Protein AF-A0A7X7VC87-F1 (afdb_monomer_lite)

Structure (mmCIF, N/CA/C/O backbone):
data_AF-A0A7X7VC87-F1
#
_entry.id   AF-A0A7X7VC87-F1
#
loop_
_atom_site.group_PDB
_atom_site.id
_atom_site.type_symbol
_atom_site.label_atom_id
_atom_site.label_alt_id
_atom_site.label_comp_id
_atom_site.label_asym_id
_atom_site.label_entity_id
_atom_site.label_seq_id
_atom_site.pdbx_PDB_ins_code
_atom_site.Cartn_x
_atom_site.Cartn_y
_atom_site.Cartn_z
_atom_site.occupancy
_atom_site.B_iso_or_equiv
_atom_site.auth_seq_id
_atom_site.auth_comp_id
_atom_site.auth_asym_id
_atom_site.auth_atom_id
_atom_site.pdbx_PDB_model_num
ATOM 1 N N . MET A 1 1 ? -56.010 2.475 -4.074 1.00 28.08 1 MET A N 1
ATOM 2 C CA . MET A 1 1 ? -55.794 1.011 -4.129 1.00 28.08 1 MET A CA 1
ATOM 3 C C . MET A 1 1 ? -54.515 0.773 -4.908 1.00 28.08 1 MET A C 1
ATOM 5 O O . MET A 1 1 ? -54.435 1.294 -6.003 1.00 28.08 1 MET A O 1
ATOM 9 N N . ALA A 1 2 ? -53.489 0.061 -4.475 1.00 25.83 2 ALA A N 1
ATOM 10 C CA . ALA A 1 2 ? -53.071 -0.465 -3.186 1.00 25.83 2 ALA A CA 1
ATOM 11 C C . ALA A 1 2 ? -51.557 -0.705 -3.351 1.00 25.83 2 ALA A C 1
ATOM 13 O O . ALA A 1 2 ? -51.130 -1.197 -4.394 1.00 25.83 2 ALA A O 1
ATOM 14 N N . ALA A 1 3 ? -50.761 -0.316 -2.360 1.00 22.62 3 ALA A N 1
ATOM 15 C CA . ALA A 1 3 ? -49.353 -0.670 -2.275 1.00 22.62 3 ALA A CA 1
ATOM 16 C C . ALA A 1 3 ? -49.224 -2.160 -1.932 1.00 22.62 3 ALA A C 1
ATOM 18 O O . ALA A 1 3 ? -49.987 -2.650 -1.101 1.00 22.62 3 ALA A O 1
ATOM 19 N N . PHE A 1 4 ? -48.244 -2.856 -2.508 1.00 24.80 4 PHE A N 1
ATOM 20 C CA . PHE A 1 4 ? -47.802 -4.146 -1.986 1.00 24.80 4 PHE A CA 1
ATOM 21 C C . PHE A 1 4 ? -46.277 -4.195 -1.925 1.00 24.80 4 PHE A C 1
ATOM 23 O O . PHE A 1 4 ? -45.583 -4.303 -2.931 1.00 24.80 4 PHE A O 1
ATOM 30 N N . ILE A 1 5 ? -45.794 -4.090 -0.689 1.00 23.39 5 ILE A N 1
ATOM 31 C CA . ILE A 1 5 ? -44.446 -4.415 -0.238 1.00 23.39 5 ILE A CA 1
ATOM 32 C C . ILE A 1 5 ? -44.438 -5.926 0.020 1.00 23.39 5 ILE A C 1
ATOM 34 O O . ILE A 1 5 ? -45.207 -6.414 0.849 1.00 23.39 5 ILE A O 1
ATOM 38 N N . LEU A 1 6 ? -43.582 -6.671 -0.677 1.00 24.33 6 LEU A N 1
ATOM 39 C CA . LEU A 1 6 ? -43.359 -8.094 -0.424 1.00 24.33 6 LEU A CA 1
ATOM 40 C C . LEU A 1 6 ? -42.259 -8.258 0.634 1.00 24.33 6 LEU A C 1
ATOM 42 O O . LEU A 1 6 ? -41.075 -8.096 0.357 1.00 24.33 6 LEU A O 1
ATOM 46 N N . ARG A 1 7 ? -42.676 -8.586 1.863 1.00 24.75 7 ARG A N 1
ATOM 47 C CA . ARG A 1 7 ? -41.823 -9.195 2.892 1.00 24.75 7 ARG A CA 1
ATOM 48 C C . ARG A 1 7 ? -41.612 -10.666 2.530 1.00 24.75 7 ARG A C 1
ATOM 50 O O . ARG A 1 7 ? -42.567 -11.436 2.540 1.00 24.75 7 ARG A O 1
ATOM 57 N N . GLY A 1 8 ? -40.375 -11.049 2.230 1.00 24.19 8 GLY A N 1
ATOM 58 C CA . GLY A 1 8 ? -39.969 -12.446 2.085 1.00 24.19 8 GLY A CA 1
ATOM 59 C C . GLY A 1 8 ? -39.516 -13.017 3.426 1.00 24.19 8 GLY A C 1
ATOM 60 O O . GLY A 1 8 ? -38.451 -12.672 3.925 1.00 24.19 8 GLY A O 1
ATOM 61 N N . THR A 1 9 ? -40.343 -13.875 4.014 1.00 23.34 9 THR A N 1
ATOM 62 C CA . THR A 1 9 ? -40.013 -14.733 5.157 1.00 23.34 9 THR A CA 1
ATOM 63 C C . THR A 1 9 ? -39.286 -15.973 4.634 1.00 23.34 9 THR A C 1
ATOM 65 O O . THR A 1 9 ? -39.866 -16.717 3.847 1.00 23.34 9 THR A O 1
ATOM 68 N N . ILE A 1 10 ? -38.043 -16.222 5.056 1.00 24.73 10 ILE A N 1
ATOM 69 C CA . ILE A 1 10 ? -37.371 -17.505 4.795 1.00 24.73 10 ILE A CA 1
ATOM 70 C C . ILE A 1 10 ? -37.665 -18.438 5.970 1.00 24.73 10 ILE A C 1
ATOM 72 O O . ILE A 1 10 ? -37.256 -18.199 7.103 1.00 24.73 10 ILE A O 1
ATOM 76 N N . VAL A 1 11 ? -38.421 -19.492 5.673 1.00 23.66 11 VAL A N 1
ATOM 77 C CA . VAL A 1 11 ? -38.705 -20.625 6.555 1.00 23.66 11 VAL A CA 1
ATOM 78 C C . VAL A 1 11 ? -37.521 -21.589 6.469 1.00 23.66 11 VAL A C 1
ATOM 80 O O . VAL A 1 11 ? -37.247 -22.115 5.392 1.00 23.66 11 VAL A O 1
ATOM 83 N N . SER A 1 12 ? -36.824 -21.839 7.581 1.00 28.06 12 SER A N 1
ATOM 84 C CA . SER A 1 12 ? -35.861 -22.938 7.678 1.00 28.06 12 SER A CA 1
ATOM 85 C C . SER A 1 12 ? -36.571 -24.202 8.163 1.00 28.06 12 SER A C 1
ATOM 87 O O . SER A 1 12 ? -37.294 -24.209 9.160 1.00 28.06 12 SER A O 1
ATOM 89 N N . GLY A 1 13 ? -36.389 -25.292 7.425 1.00 23.23 13 GLY A N 1
ATOM 90 C CA . GLY A 1 13 ? -36.907 -26.602 7.781 1.00 23.23 13 GLY A CA 1
ATOM 91 C C . GLY A 1 13 ? -35.916 -27.682 7.385 1.00 23.23 13 GLY A C 1
ATOM 92 O O . GLY A 1 13 ? -35.838 -28.031 6.217 1.00 23.23 13 GLY A O 1
ATOM 93 N N . ALA A 1 14 ? -35.204 -28.227 8.369 1.00 26.97 14 ALA A N 1
ATOM 94 C CA . ALA A 1 14 ? -34.752 -29.616 8.381 1.00 26.97 14 ALA A CA 1
ATOM 95 C C . ALA A 1 14 ? -34.364 -29.994 9.819 1.00 26.97 14 ALA A C 1
ATOM 97 O O . ALA A 1 14 ? -33.391 -29.494 10.373 1.00 26.97 14 ALA A O 1
ATOM 98 N N . ARG A 1 15 ? -35.170 -30.864 10.437 1.00 28.58 15 ARG A N 1
ATOM 99 C CA . ARG A 1 15 ? -34.836 -31.564 11.681 1.00 28.58 15 ARG A CA 1
ATOM 100 C C . ARG A 1 15 ? -34.088 -32.844 11.328 1.00 28.58 15 ARG A C 1
ATOM 102 O O . ARG A 1 15 ? -34.674 -33.695 10.667 1.00 28.58 15 ARG A O 1
ATOM 109 N N . THR A 1 16 ? -32.911 -33.045 11.907 1.00 30.41 16 THR A N 1
ATOM 110 C CA . THR A 1 16 ? -32.402 -34.377 12.272 1.00 30.41 16 THR A CA 1
ATOM 111 C C . THR A 1 16 ? -31.642 -34.253 13.587 1.00 30.41 16 THR A C 1
ATOM 113 O O . THR A 1 16 ? -30.775 -33.397 13.725 1.00 30.41 16 THR A O 1
ATOM 116 N N . GLY A 1 17 ? -32.054 -35.042 14.580 1.00 26.23 17 GLY A N 1
ATOM 117 C CA . GLY A 1 17 ? -31.621 -34.922 15.969 1.00 26.23 17 GLY A CA 1
ATOM 118 C C . GLY A 1 17 ? -30.236 -35.497 16.261 1.00 26.23 17 GLY A C 1
ATOM 119 O O . GLY A 1 17 ? -29.797 -36.458 15.637 1.00 26.23 17 GLY A O 1
ATOM 120 N N . GLY A 1 18 ? -29.602 -34.924 17.282 1.00 26.08 18 GLY A N 1
ATOM 121 C CA . GLY A 1 18 ? -28.370 -35.392 17.907 1.00 26.08 18 GLY A CA 1
ATOM 122 C C . GLY A 1 18 ? -28.023 -34.460 19.067 1.00 26.08 18 GLY A C 1
ATOM 123 O O . GLY A 1 18 ? -28.008 -33.248 18.911 1.00 26.08 18 GLY A O 1
ATOM 124 N N . SER A 1 19 ? -27.857 -35.019 20.257 1.00 30.23 19 SER A N 1
ATOM 125 C CA . SER A 1 19 ? -27.786 -34.339 21.551 1.00 30.23 19 SER A CA 1
ATOM 126 C C . SER A 1 19 ? -26.562 -33.435 21.750 1.00 30.23 19 SER A C 1
ATOM 128 O O . SER A 1 19 ? -25.433 -33.897 21.625 1.00 30.23 19 SER A O 1
ATOM 130 N N . GLY A 1 20 ? -26.807 -32.216 22.243 1.00 34.75 20 GLY A N 1
ATOM 131 C CA . GLY A 1 20 ? -25.942 -31.552 23.222 1.00 34.75 20 GLY A CA 1
ATOM 132 C C . GLY A 1 20 ? -24.683 -30.865 22.700 1.00 34.75 20 GLY A C 1
ATOM 133 O O . GLY A 1 20 ? -23.597 -31.204 23.152 1.00 34.75 20 GLY A O 1
ATOM 134 N N . GLN A 1 21 ? -24.824 -29.828 21.873 1.00 28.67 21 GLN A N 1
ATOM 135 C CA . GLN A 1 21 ? -23.895 -28.696 21.889 1.00 28.67 21 GLN A CA 1
ATOM 136 C C . GLN A 1 21 ? -24.663 -27.379 21.785 1.00 28.67 21 GLN A C 1
ATOM 138 O O . GLN A 1 21 ? -25.694 -27.267 21.131 1.00 28.67 21 GLN A O 1
ATOM 143 N N . ASN A 1 22 ? -24.179 -26.412 22.550 1.00 31.30 22 ASN A N 1
ATOM 144 C CA . ASN A 1 22 ? -24.745 -25.095 22.767 1.00 31.30 22 ASN A CA 1
ATOM 145 C C . ASN A 1 22 ? -24.534 -24.264 21.487 1.00 31.30 22 ASN A C 1
ATOM 147 O O . ASN A 1 22 ? -23.581 -23.491 21.414 1.00 31.30 22 ASN A O 1
ATOM 151 N N . GLU A 1 23 ? -25.378 -24.437 20.466 1.00 33.12 23 GLU A N 1
ATOM 152 C CA . GLU A 1 23 ? -25.439 -23.524 19.316 1.00 33.12 23 GLU A CA 1
ATOM 153 C C . GLU A 1 23 ? -25.990 -22.172 19.792 1.00 33.12 23 GLU A C 1
ATOM 155 O O . GLU A 1 23 ? -27.156 -21.818 19.617 1.00 33.12 23 GLU A O 1
ATOM 160 N N . ARG A 1 24 ? -25.128 -21.395 20.454 1.00 37.06 24 ARG A N 1
ATOM 161 C CA . ARG A 1 24 ? -25.312 -19.956 20.555 1.00 37.06 24 ARG A CA 1
ATOM 162 C C . ARG A 1 24 ? -25.037 -19.399 19.164 1.00 37.06 24 ARG A C 1
ATOM 164 O O . ARG A 1 24 ? -23.893 -19.101 18.840 1.00 37.06 24 ARG A O 1
ATOM 171 N N . LEU A 1 25 ? -26.087 -19.201 18.375 1.00 33.97 25 LEU A N 1
ATOM 172 C CA . LEU A 1 25 ? -26.103 -18.124 17.387 1.00 33.97 25 LEU A CA 1
ATOM 173 C C . LEU A 1 25 ? -25.960 -16.808 18.172 1.00 33.97 25 LEU A C 1
ATOM 175 O O . LEU A 1 25 ? -26.946 -16.171 18.534 1.00 33.97 25 LEU A O 1
ATOM 179 N N . ARG A 1 26 ? -24.727 -16.467 18.565 1.00 48.28 26 ARG A N 1
ATOM 180 C CA . ARG A 1 26 ? -24.405 -15.140 19.081 1.00 48.28 26 ARG A CA 1
ATOM 181 C C . ARG A 1 26 ? -24.442 -14.224 17.868 1.00 48.28 26 ARG A C 1
ATOM 183 O O . ARG A 1 26 ? -23.738 -14.484 16.899 1.00 48.28 26 ARG A O 1
ATOM 190 N N . GLU A 1 27 ? -25.261 -13.180 17.901 1.00 52.81 27 GLU A N 1
ATOM 191 C CA . GLU A 1 27 ? -25.077 -12.056 16.985 1.00 52.81 27 GLU A CA 1
ATOM 192 C C . GLU A 1 27 ? -23.703 -11.448 17.285 1.00 52.81 27 GLU A C 1
ATOM 194 O O . GLU A 1 27 ? -23.556 -10.638 18.201 1.00 52.81 27 GLU A O 1
ATOM 199 N N . THR A 1 28 ? -22.676 -11.908 16.577 1.00 61.69 28 THR A N 1
ATOM 200 C CA . THR A 1 28 ? -21.349 -11.308 16.623 1.00 61.69 28 THR A CA 1
ATOM 201 C C . THR A 1 28 ? -21.447 -9.940 15.969 1.00 61.69 28 THR A C 1
ATOM 203 O O . THR A 1 28 ? -21.843 -9.824 14.809 1.00 61.69 28 THR A O 1
ATOM 206 N N . ARG A 1 29 ? -21.122 -8.895 16.726 1.00 70.94 29 ARG A N 1
ATOM 207 C CA . ARG A 1 29 ? -21.102 -7.524 16.219 1.00 70.94 29 ARG A CA 1
ATOM 208 C C . ARG A 1 29 ? -19.673 -7.182 15.827 1.00 70.94 29 ARG A C 1
ATOM 210 O O . ARG A 1 29 ? -18.791 -7.230 16.684 1.00 70.94 29 ARG A O 1
ATOM 217 N N . ALA A 1 30 ? -19.468 -6.914 14.540 1.00 81.12 30 ALA A N 1
ATOM 218 C CA . ALA A 1 30 ? -18.209 -6.398 14.032 1.00 81.12 30 ALA A CA 1
ATOM 219 C C . ALA A 1 30 ? -18.040 -4.940 14.494 1.00 81.12 30 ALA A C 1
ATOM 221 O O . ALA A 1 30 ? -18.999 -4.174 14.424 1.00 81.12 30 ALA A O 1
ATOM 222 N N . ILE A 1 31 ? -16.859 -4.590 15.002 1.00 90.38 31 ILE A N 1
ATOM 223 C CA . ILE A 1 31 ? -16.513 -3.248 15.491 1.00 90.38 31 ILE A CA 1
ATOM 224 C C . ILE A 1 31 ? -15.290 -2.766 14.723 1.00 90.38 31 ILE A C 1
ATOM 226 O O . ILE A 1 31 ? -14.280 -3.473 14.684 1.00 90.38 31 ILE A O 1
ATOM 230 N N . ILE A 1 32 ? -15.383 -1.586 14.117 1.00 93.94 32 ILE A N 1
ATOM 231 C CA . ILE A 1 32 ? -14.209 -0.846 13.648 1.00 93.94 32 ILE A CA 1
ATOM 232 C C . ILE A 1 32 ? -13.593 -0.186 14.888 1.00 93.94 32 ILE A C 1
ATOM 234 O O . ILE A 1 32 ? -14.340 0.429 15.649 1.00 93.94 32 ILE A O 1
ATOM 238 N N . PRO A 1 33 ? -12.290 -0.357 15.170 1.00 95.56 33 PRO A N 1
ATOM 239 C CA . PRO A 1 33 ? -11.669 0.363 16.275 1.00 95.56 33 PRO A CA 1
ATOM 240 C C . PRO A 1 33 ? -11.852 1.885 16.133 1.00 95.56 33 PRO A C 1
ATOM 242 O O . PRO A 1 33 ? -11.631 2.410 15.048 1.00 95.56 33 PRO A O 1
ATOM 245 N N . ASN A 1 34 ? -12.224 2.559 17.225 1.00 95.56 34 ASN A N 1
ATOM 246 C CA . ASN A 1 34 ? -12.487 3.999 17.329 1.00 95.56 34 ASN A CA 1
ATOM 247 C C . ASN A 1 34 ? -11.179 4.800 17.393 1.00 95.56 34 ASN A C 1
ATOM 249 O O . ASN A 1 34 ? -10.768 5.284 18.451 1.00 95.56 34 ASN A O 1
ATOM 253 N N . VAL A 1 35 ? -10.419 4.757 16.301 1.00 95.56 35 VAL A N 1
ATOM 254 C CA . VAL A 1 35 ? -9.050 5.291 16.210 1.00 95.56 35 VAL A CA 1
ATOM 255 C C . VAL A 1 35 ? -8.911 6.434 15.199 1.00 95.56 35 VAL A C 1
ATOM 257 O O . VAL A 1 35 ? -7.791 6.880 14.940 1.00 95.56 35 VAL A O 1
ATOM 260 N N . ASP A 1 36 ? -10.022 6.873 14.624 1.00 95.25 36 ASP A N 1
ATOM 261 C CA . ASP A 1 36 ? -10.183 8.124 13.891 1.00 95.25 36 ASP A CA 1
ATOM 262 C C . ASP A 1 36 ? -10.483 9.300 14.838 1.00 95.25 36 ASP A C 1
ATOM 264 O O . ASP A 1 36 ? -10.363 9.156 16.056 1.00 95.25 36 ASP A O 1
ATOM 268 N N . ASP A 1 37 ? -10.704 10.479 14.258 1.00 96.12 37 ASP A N 1
ATOM 269 C CA . ASP A 1 37 ? -10.849 11.769 14.947 1.00 96.12 37 ASP A CA 1
ATOM 270 C C . ASP A 1 37 ? -12.085 12.498 14.394 1.00 96.12 37 ASP A C 1
ATOM 272 O O . ASP A 1 37 ? -11.984 13.353 13.505 1.00 96.12 37 ASP A O 1
ATOM 276 N N . ASP A 1 38 ? -13.267 12.091 14.859 1.00 93.81 38 ASP A N 1
ATOM 277 C CA . ASP A 1 38 ? -14.566 12.599 14.411 1.00 93.81 38 ASP A CA 1
ATOM 278 C C . ASP A 1 38 ? -14.794 14.072 14.791 1.00 93.81 38 ASP A C 1
ATOM 280 O O . ASP A 1 38 ? -15.483 14.806 14.064 1.00 93.81 38 ASP A O 1
ATOM 284 N N . ASP A 1 39 ? -14.243 14.525 15.924 1.00 92.50 39 ASP A N 1
ATOM 285 C CA . ASP A 1 39 ? -14.414 15.897 16.420 1.00 92.50 39 ASP A CA 1
ATOM 286 C C . ASP A 1 39 ? -13.367 16.896 15.884 1.00 92.50 39 ASP A C 1
ATOM 288 O O . ASP A 1 39 ? -13.592 18.117 15.920 1.00 92.50 39 ASP A O 1
ATOM 292 N N . GLY A 1 40 ? -12.285 16.384 15.291 1.00 93.50 40 GLY A N 1
ATOM 293 C CA . GLY A 1 40 ? -11.238 17.148 14.626 1.00 93.50 40 GLY A CA 1
ATOM 294 C C . GLY A 1 40 ? -10.280 17.850 15.589 1.00 93.50 40 GLY A C 1
ATOM 295 O O . GLY A 1 40 ? -9.723 18.897 15.227 1.00 93.50 40 GLY A O 1
ATOM 296 N N . ASP A 1 41 ? -10.107 17.344 16.814 1.00 93.62 41 ASP A N 1
ATOM 297 C CA . ASP A 1 41 ? -9.173 17.899 17.803 1.00 93.62 41 ASP A CA 1
ATOM 298 C C . ASP A 1 41 ? -7.705 17.471 17.587 1.00 93.62 41 ASP A C 1
ATOM 300 O O . ASP A 1 41 ? -6.792 17.980 18.261 1.00 93.62 41 ASP A O 1
ATOM 304 N N . GLY A 1 42 ? -7.462 16.593 16.609 1.00 93.75 42 GLY A N 1
ATOM 305 C CA . GLY A 1 42 ? -6.160 16.043 16.251 1.00 93.75 42 GLY A CA 1
ATOM 306 C C . GLY A 1 42 ? -5.769 14.812 17.069 1.00 93.75 42 GLY A C 1
ATOM 307 O O . GLY A 1 42 ? -4.575 14.487 17.149 1.00 93.75 42 GLY A O 1
ATOM 308 N N . ARG A 1 43 ? -6.715 14.148 17.743 1.00 93.69 43 ARG A N 1
ATOM 309 C CA . ARG A 1 43 ? -6.465 12.958 18.567 1.00 93.69 43 ARG A CA 1
ATOM 310 C C . ARG A 1 43 ? -7.501 11.876 18.285 1.00 93.69 43 ARG A C 1
ATOM 312 O O . ARG A 1 43 ? -8.663 12.180 18.099 1.00 93.69 43 ARG A O 1
ATOM 319 N N . PRO A 1 44 ? -7.106 10.594 18.377 1.00 95.06 44 PRO A N 1
ATOM 320 C CA . PRO A 1 44 ? -8.070 9.514 18.251 1.00 95.06 44 PRO A CA 1
ATOM 321 C C . PRO A 1 44 ? -9.172 9.555 19.321 1.00 95.06 44 PRO A C 1
ATOM 323 O O . PRO A 1 44 ? -8.849 9.651 20.516 1.00 95.06 44 PRO A O 1
ATOM 326 N N . ASP A 1 45 ? -10.426 9.345 18.926 1.00 93.81 45 ASP A N 1
ATOM 327 C CA . ASP A 1 45 ? -11.621 9.418 19.786 1.00 93.81 45 ASP A CA 1
ATOM 328 C C . ASP A 1 45 ? -11.562 8.448 20.973 1.00 93.81 45 ASP A C 1
ATOM 330 O O . ASP A 1 45 ? -11.931 8.767 22.114 1.00 93.81 45 ASP A O 1
ATOM 334 N N . CYS A 1 46 ? -10.941 7.276 20.788 1.00 92.44 46 CYS A N 1
ATOM 335 C CA . CYS A 1 46 ? -10.690 6.342 21.889 1.00 92.44 46 CYS A CA 1
ATOM 336 C C . CYS A 1 46 ? -9.856 6.916 23.056 1.00 92.44 46 CYS A C 1
ATOM 338 O O . CYS A 1 46 ? -9.730 6.263 24.100 1.00 92.44 46 CYS A O 1
ATOM 340 N N . ARG A 1 47 ? -9.273 8.115 22.916 1.00 91.94 47 ARG A N 1
ATOM 341 C CA . ARG A 1 47 ? -8.525 8.827 23.964 1.00 91.94 47 ARG A CA 1
ATOM 342 C C . ARG A 1 47 ? -9.319 9.947 24.639 1.00 91.94 47 ARG A C 1
ATOM 344 O O . ARG A 1 47 ? -8.849 10.449 25.660 1.00 91.94 47 ARG A O 1
ATOM 351 N N . ALA A 1 48 ? -10.488 10.321 24.126 1.00 91.62 48 ALA A N 1
ATOM 352 C CA . ALA A 1 48 ? -11.310 11.390 24.686 1.00 91.62 48 ALA A CA 1
ATOM 353 C C . ALA A 1 48 ? -12.027 10.963 25.981 1.00 91.62 48 ALA A C 1
ATOM 355 O O . ALA A 1 48 ? -12.424 9.808 26.143 1.00 91.62 48 ALA A O 1
ATOM 356 N N . ASP A 1 49 ? -12.233 11.896 26.916 1.00 90.62 49 ASP A N 1
ATOM 357 C CA . ASP A 1 49 ? -12.963 11.636 28.174 1.00 90.62 49 ASP A CA 1
ATOM 358 C C . ASP A 1 49 ? -14.479 11.455 27.958 1.00 90.62 49 ASP A C 1
ATOM 360 O O . ASP A 1 49 ? -15.187 10.877 28.793 1.00 90.62 49 ASP A O 1
ATOM 364 N N . SER A 1 50 ? -14.997 11.972 26.845 1.00 92.44 50 SER A N 1
ATOM 365 C CA . SER A 1 50 ? -16.387 11.839 26.422 1.00 92.44 50 SER A CA 1
ATOM 366 C C . SER A 1 50 ? -16.498 11.958 24.912 1.00 92.44 50 SER A C 1
ATOM 368 O O . SER A 1 50 ? -15.744 12.724 24.329 1.00 92.44 50 SER A O 1
ATOM 370 N N . LEU A 1 51 ? -17.489 11.282 24.338 1.00 93.94 51 LEU A N 1
ATOM 371 C CA . LEU A 1 51 ? -17.700 11.180 22.893 1.00 93.94 51 LEU A CA 1
ATOM 372 C C . LEU A 1 51 ? -19.051 11.784 22.504 1.00 93.94 51 LEU A C 1
ATOM 374 O O . LEU A 1 51 ? -20.046 11.503 23.187 1.00 93.94 51 LEU A O 1
ATOM 378 N N . ASP A 1 52 ? -19.126 12.601 21.453 1.00 92.19 52 ASP A N 1
ATOM 379 C CA . ASP A 1 52 ? -20.395 13.195 21.009 1.00 92.19 52 ASP A CA 1
ATOM 380 C C . ASP A 1 52 ? -21.256 12.145 20.293 1.00 92.19 52 ASP A C 1
ATOM 382 O O . ASP A 1 52 ? -20.971 11.666 19.201 1.00 92.19 52 ASP A O 1
ATOM 386 N N . ALA A 1 53 ? -22.394 11.807 20.899 1.00 90.31 53 ALA A N 1
ATOM 387 C CA . ALA A 1 53 ? -23.262 10.746 20.406 1.00 90.31 53 ALA A CA 1
ATOM 388 C C . ALA A 1 53 ? -23.876 11.016 19.016 1.00 90.31 53 ALA A C 1
ATOM 390 O O . ALA A 1 53 ? -24.509 10.097 18.471 1.00 90.31 53 ALA A O 1
ATOM 391 N N . ALA A 1 54 ? -23.782 12.251 18.505 1.00 89.69 54 ALA A N 1
ATOM 392 C CA . ALA A 1 54 ? -24.301 12.676 17.210 1.00 89.69 54 ALA A CA 1
ATOM 393 C C . ALA A 1 54 ? -23.362 12.384 16.031 1.00 89.69 54 ALA A C 1
ATOM 395 O O . ALA A 1 54 ? -23.870 12.227 14.919 1.00 89.69 54 ALA A O 1
ATOM 396 N N . ILE A 1 55 ? -22.051 12.314 16.267 1.00 90.12 55 ILE A N 1
ATOM 397 C CA . ILE A 1 55 ? -21.039 12.087 15.221 1.00 90.12 55 ILE A CA 1
ATOM 398 C C . ILE A 1 55 ? -20.487 10.655 15.276 1.00 90.12 55 ILE A C 1
ATOM 400 O O . ILE A 1 55 ? -20.403 10.010 14.238 1.00 90.12 55 ILE A O 1
ATOM 404 N N . GLU A 1 56 ? -20.363 10.101 16.485 1.00 89.69 56 GLU A N 1
ATOM 405 C CA . GLU A 1 56 ? -19.764 8.787 16.745 1.00 89.69 56 GLU A CA 1
ATOM 406 C C . GLU A 1 56 ? -20.559 7.611 16.175 1.00 89.69 56 GLU A C 1
ATOM 408 O O . GLU A 1 56 ? -21.726 7.347 16.548 1.00 89.69 56 GLU A O 1
ATOM 413 N N . ASN A 1 57 ? -19.893 6.828 15.335 1.00 86.88 57 ASN A N 1
ATOM 414 C CA . ASN A 1 57 ? -20.516 5.793 14.518 1.00 86.88 57 ASN A CA 1
ATOM 415 C C . ASN A 1 57 ? -19.729 4.449 14.528 1.00 86.88 57 ASN A C 1
ATOM 417 O O . ASN A 1 57 ? -20.195 3.473 13.928 1.00 86.88 57 ASN A O 1
ATOM 421 N N . GLU A 1 58 ? -18.608 4.341 15.253 1.00 89.12 58 GLU A N 1
ATOM 422 C CA . GLU A 1 58 ? -17.804 3.126 15.545 1.00 89.12 58 GLU A CA 1
ATOM 423 C C . GLU A 1 58 ? -18.352 2.348 16.747 1.00 89.12 58 GLU A C 1
ATOM 425 O O . GLU A 1 58 ? -18.019 1.183 16.987 1.00 89.12 58 GLU A O 1
ATOM 430 N N . LEU A 1 59 ? -19.217 2.988 17.533 1.00 90.44 59 LEU A N 1
ATOM 431 C CA . LEU A 1 59 ? -19.719 2.445 18.786 1.00 90.44 59 LEU A CA 1
ATOM 432 C C . LEU A 1 59 ? -20.732 1.317 18.564 1.00 90.44 59 LEU A C 1
ATOM 434 O O . LEU A 1 59 ? -21.804 1.506 17.975 1.00 90.44 59 LEU A O 1
ATOM 438 N N . VAL A 1 60 ? -20.506 0.163 19.195 1.00 89.50 60 VAL A N 1
ATOM 439 C CA . VAL A 1 60 ? -21.544 -0.871 19.290 1.00 89.50 60 VAL A CA 1
ATOM 440 C C . VAL A 1 60 ? -22.494 -0.567 20.433 1.00 89.50 60 VAL A C 1
ATOM 442 O O . VAL A 1 60 ? -22.259 -0.914 21.590 1.00 89.50 60 VAL A O 1
ATOM 445 N N . ARG A 1 61 ? -23.628 0.042 20.082 1.00 90.12 61 ARG A N 1
ATOM 446 C CA . ARG A 1 61 ? -24.740 0.297 21.004 1.00 90.12 61 ARG A CA 1
ATOM 447 C C . ARG A 1 61 ? -25.545 -0.980 21.241 1.00 90.12 61 ARG A C 1
ATOM 449 O O . ARG A 1 61 ? -25.983 -1.640 20.291 1.00 90.12 61 ARG A O 1
ATOM 456 N N . THR A 1 62 ? -25.742 -1.355 22.500 1.00 90.69 62 THR A N 1
ATOM 457 C CA . THR A 1 62 ? -26.479 -2.568 22.865 1.00 90.69 62 THR A CA 1
ATOM 458 C C . THR A 1 62 ? -27.218 -2.432 24.190 1.00 90.69 62 THR A C 1
ATOM 460 O O . THR A 1 62 ? -26.740 -1.807 25.137 1.00 90.69 62 THR A O 1
ATOM 463 N N . ARG A 1 63 ? -28.369 -3.103 24.275 1.00 92.75 63 ARG A N 1
ATOM 464 C CA . ARG A 1 63 ? -29.168 -3.201 25.493 1.00 92.75 63 ARG A CA 1
ATOM 465 C C . ARG A 1 63 ? -28.792 -4.449 26.270 1.00 92.75 63 ARG A C 1
ATOM 467 O O . ARG A 1 63 ? -29.019 -5.571 25.813 1.00 92.75 63 ARG A O 1
ATOM 474 N N . ILE A 1 64 ? -28.309 -4.270 27.491 1.00 94.62 64 ILE A N 1
ATOM 475 C CA . ILE A 1 64 ? -28.049 -5.380 28.406 1.00 94.62 64 ILE A CA 1
ATOM 476 C C . ILE A 1 64 ? -29.301 -5.638 29.239 1.00 94.62 64 ILE A C 1
ATOM 478 O O . ILE A 1 64 ? -29.743 -4.775 29.991 1.00 94.62 64 ILE A O 1
ATOM 482 N N . VAL A 1 65 ? -29.869 -6.842 29.121 1.00 94.69 65 VAL A N 1
ATOM 483 C CA . VAL A 1 65 ? -31.127 -7.229 29.782 1.00 94.69 65 VAL A CA 1
ATOM 484 C C . VAL A 1 65 ? -30.862 -8.257 30.882 1.00 94.69 65 VAL A C 1
ATOM 486 O O . VAL A 1 65 ? -30.405 -9.369 30.611 1.00 94.69 65 VAL A O 1
ATOM 489 N N . SER A 1 66 ? -31.200 -7.932 32.127 1.00 93.50 66 SER A N 1
ATOM 490 C CA . SER A 1 66 ? -31.052 -8.814 33.295 1.00 93.50 66 SER A CA 1
ATOM 491 C C . SER A 1 66 ? -32.082 -9.959 33.318 1.00 93.50 66 SER A C 1
ATOM 493 O O . SER A 1 66 ? -31.870 -10.979 33.982 1.00 93.50 66 SER A O 1
ATOM 495 N N . GLY A 1 67 ? -33.176 -9.816 32.558 1.00 91.88 67 GLY A N 1
ATOM 496 C CA . GLY A 1 67 ? -34.294 -10.762 32.458 1.00 91.88 67 GLY A CA 1
ATOM 497 C C . GLY A 1 67 ? -35.329 -10.643 33.582 1.00 91.88 67 GLY A C 1
ATOM 498 O O . GLY A 1 67 ? -36.241 -11.465 33.643 1.00 91.88 67 GLY A O 1
ATOM 499 N N . ARG A 1 68 ? -35.180 -9.665 34.486 1.00 91.31 68 ARG A N 1
ATOM 500 C CA . ARG A 1 68 ? -36.101 -9.388 35.601 1.00 91.31 68 ARG A CA 1
ATOM 501 C C . ARG A 1 68 ? -35.937 -7.959 36.120 1.00 91.31 68 ARG A C 1
ATOM 503 O O . ARG A 1 68 ? -34.860 -7.389 36.003 1.00 91.31 68 ARG A O 1
ATOM 510 N N . SER A 1 69 ? -36.946 -7.413 36.790 1.00 94.88 69 SER A N 1
ATOM 511 C CA . SER A 1 69 ? -36.779 -6.152 37.522 1.00 94.88 69 SER A CA 1
ATOM 512 C C . SER A 1 69 ? -35.669 -6.265 38.576 1.00 94.88 69 SER A C 1
ATOM 514 O O . SER A 1 69 ? -35.509 -7.308 39.222 1.00 94.88 69 SER A O 1
ATOM 516 N N . LEU A 1 70 ? -34.925 -5.185 38.768 1.00 96.75 70 LEU A N 1
ATOM 517 C CA . LEU A 1 70 ? -33.805 -5.071 39.693 1.00 96.75 70 LEU A CA 1
ATOM 518 C C . LEU A 1 70 ? -34.210 -4.230 40.917 1.00 96.75 70 LEU A C 1
ATOM 520 O O . LEU A 1 70 ? -35.010 -3.303 40.778 1.00 96.75 70 LEU A O 1
ATOM 524 N N . PRO A 1 71 ? -33.662 -4.512 42.112 1.00 96.06 71 PRO A N 1
ATOM 525 C CA . PRO A 1 71 ? -33.801 -3.624 43.262 1.00 96.06 71 PRO A CA 1
ATOM 526 C C . PRO A 1 71 ? -33.292 -2.213 42.946 1.00 96.06 71 PRO A C 1
ATOM 528 O O . PRO A 1 71 ? -32.289 -2.053 42.247 1.00 96.06 71 PRO A O 1
ATOM 531 N N . GLU A 1 72 ? -33.944 -1.191 43.494 1.00 94.75 72 GLU A N 1
ATOM 532 C CA . GLU A 1 72 ? -33.477 0.189 43.362 1.00 94.75 72 GLU A CA 1
ATOM 533 C C . GLU A 1 72 ? -32.061 0.345 43.942 1.00 94.75 72 GLU A C 1
ATOM 535 O O . GLU A 1 72 ? -31.713 -0.264 44.956 1.00 94.75 72 GLU A O 1
ATOM 540 N N . GLY A 1 73 ? -31.219 1.129 43.268 1.00 92.75 73 GLY A N 1
ATOM 541 C CA . GLY A 1 73 ? -29.811 1.278 43.634 1.00 92.75 73 GLY A CA 1
ATOM 542 C C . GLY A 1 73 ? -28.892 0.166 43.113 1.00 92.75 73 GLY A C 1
ATOM 543 O O . GLY A 1 73 ? -27.699 0.202 43.412 1.00 92.75 73 GLY A O 1
ATOM 544 N N . SER A 1 74 ? -29.399 -0.791 42.327 1.00 97.00 74 SER A N 1
ATOM 545 C CA . SER A 1 74 ? -28.557 -1.783 41.641 1.00 97.00 74 SER A CA 1
ATOM 546 C C . SER A 1 74 ? -27.547 -1.127 40.697 1.00 97.00 74 SER A C 1
ATOM 548 O O . SER A 1 74 ? -27.768 -0.028 40.183 1.00 97.00 74 SER A O 1
ATOM 550 N N . VAL A 1 75 ? -26.443 -1.825 40.451 1.00 97.06 75 VAL A N 1
ATOM 551 C CA . VAL A 1 75 ? -25.359 -1.376 39.573 1.00 97.06 75 VAL A CA 1
ATOM 552 C C . VAL A 1 75 ? -25.085 -2.402 38.477 1.00 97.06 75 VAL A C 1
ATOM 554 O O . VAL A 1 75 ? -25.323 -3.598 38.664 1.00 97.06 75 VAL A O 1
ATOM 557 N N . LEU A 1 76 ? -24.559 -1.937 37.345 1.00 97.00 76 LEU A N 1
ATOM 558 C CA . LEU A 1 76 ? -23.977 -2.775 36.298 1.00 97.00 76 LEU A CA 1
ATOM 559 C C . LEU A 1 76 ? -22.450 -2.672 36.351 1.00 97.00 76 LEU A C 1
ATOM 561 O O . LEU A 1 76 ? -21.909 -1.572 36.275 1.00 97.00 76 LEU A O 1
ATOM 565 N N . LYS A 1 77 ? -21.754 -3.804 36.427 1.00 97.00 77 LYS A N 1
ATOM 566 C CA . LYS A 1 77 ? -20.293 -3.887 36.335 1.00 97.00 77 LYS A CA 1
ATOM 567 C C . LYS A 1 77 ? -19.880 -4.557 35.024 1.00 97.00 77 LYS A C 1
ATOM 569 O O . LYS A 1 77 ? -20.222 -5.731 34.837 1.00 97.00 77 LYS A O 1
ATOM 574 N N . PRO A 1 78 ? -19.195 -3.844 34.115 1.00 96.19 78 PRO A N 1
ATOM 575 C CA . PRO A 1 78 ? -18.596 -4.461 32.943 1.00 96.19 78 PRO A CA 1
ATOM 576 C C . PRO A 1 78 ? -17.368 -5.293 33.337 1.00 96.19 78 PRO A C 1
ATOM 578 O O . PRO A 1 78 ? -16.623 -4.947 34.250 1.00 96.19 78 PRO A O 1
ATOM 581 N N . GLU A 1 79 ? -17.151 -6.395 32.632 1.00 95.69 79 GLU A N 1
ATOM 582 C CA . GLU A 1 79 ? -16.005 -7.287 32.790 1.00 95.69 79 GLU A CA 1
ATOM 583 C C . GLU A 1 79 ? -15.286 -7.389 31.450 1.00 95.69 79 GLU A C 1
ATOM 585 O O . GLU A 1 79 ? -15.635 -8.194 30.582 1.00 95.69 79 GLU A O 1
ATOM 590 N N . VAL A 1 80 ? -14.302 -6.512 31.275 1.00 94.69 80 VAL A N 1
ATOM 591 C CA . VAL A 1 80 ? -13.467 -6.450 30.077 1.00 94.69 80 VAL A CA 1
ATOM 592 C C . VAL A 1 80 ? -12.384 -7.536 30.152 1.00 94.69 80 VAL A C 1
ATOM 594 O O . VAL A 1 80 ? -11.763 -7.694 31.208 1.00 94.69 80 VAL A O 1
ATOM 597 N N . PRO A 1 81 ? -12.116 -8.284 29.063 1.00 94.31 81 PRO A N 1
ATOM 598 C CA . PRO A 1 81 ? -11.002 -9.228 29.011 1.00 94.31 81 PRO A CA 1
ATOM 599 C C . PRO A 1 81 ? -9.670 -8.565 29.363 1.00 94.31 81 PRO A C 1
ATOM 601 O O . PRO A 1 81 ? -9.394 -7.446 28.937 1.00 94.31 81 PRO A O 1
ATOM 604 N N . SER A 1 82 ? -8.795 -9.275 30.077 1.00 94.06 82 SER A N 1
ATOM 605 C CA . SER A 1 82 ? -7.493 -8.735 30.497 1.00 94.06 82 SER A CA 1
ATOM 606 C C . SER A 1 82 ? -6.618 -8.274 29.328 1.00 94.06 82 SER A C 1
ATOM 608 O O . SER A 1 82 ? -5.906 -7.283 29.464 1.00 94.06 82 SER A O 1
ATOM 610 N N . SER A 1 83 ? -6.712 -8.937 28.170 1.00 94.25 83 SER A N 1
ATOM 611 C CA . SER A 1 83 ? -6.039 -8.529 26.929 1.00 94.25 83 SER A CA 1
ATOM 612 C C . SER A 1 83 ? -6.490 -7.156 26.421 1.00 94.25 83 SER A C 1
ATOM 614 O O . SER A 1 83 ? -5.736 -6.466 25.746 1.00 94.25 83 SER A O 1
ATOM 616 N N . TRP A 1 84 ? -7.715 -6.750 26.755 1.00 94.94 84 TRP A N 1
ATOM 617 C CA . TRP A 1 84 ? -8.395 -5.572 26.219 1.00 94.94 84 TRP A CA 1
ATOM 618 C C . TRP A 1 84 ? -8.559 -4.436 27.235 1.00 94.94 84 TRP A C 1
ATOM 620 O O . TRP A 1 84 ? -9.025 -3.365 26.871 1.00 94.94 84 TRP A O 1
ATOM 630 N N . VAL A 1 85 ? -8.121 -4.613 28.486 1.00 91.94 85 VAL A N 1
ATOM 631 C CA . VAL A 1 85 ? -8.362 -3.660 29.590 1.00 91.94 85 VAL A CA 1
ATOM 632 C C . VAL A 1 85 ? -7.858 -2.230 29.333 1.00 91.94 85 VAL A C 1
ATOM 634 O O . VAL A 1 85 ? -8.348 -1.292 29.950 1.00 91.94 85 VAL A O 1
ATOM 637 N N . ARG A 1 86 ? -6.879 -2.045 28.435 1.00 92.06 86 ARG A N 1
ATOM 638 C CA . ARG A 1 86 ? -6.324 -0.725 28.074 1.00 92.06 86 ARG A CA 1
ATOM 639 C C . ARG A 1 86 ? -6.946 -0.096 26.829 1.00 92.06 86 ARG A C 1
ATOM 641 O O . ARG A 1 86 ? -6.735 1.087 26.604 1.00 92.06 86 ARG A O 1
ATOM 648 N N . SER A 1 87 ? -7.668 -0.880 26.035 1.00 93.88 87 SER A N 1
ATOM 649 C CA . SER A 1 87 ? -8.077 -0.506 24.676 1.00 93.88 87 SER A CA 1
ATOM 650 C C . SER A 1 87 ? -9.524 -0.893 24.380 1.00 93.88 87 SER A C 1
ATOM 652 O O . SER A 1 87 ? -9.914 -0.957 23.224 1.00 93.88 87 SER A O 1
ATOM 654 N N . LEU A 1 88 ? -10.325 -1.198 25.397 1.00 95.12 88 LEU A N 1
ATOM 655 C CA . LEU A 1 88 ? -11.754 -1.445 25.262 1.00 95.12 88 LEU A CA 1
ATOM 656 C C . LEU A 1 88 ? -12.474 -0.693 26.369 1.00 95.12 88 LEU A C 1
ATOM 658 O O . LEU A 1 88 ? -12.181 -0.897 27.551 1.00 95.12 88 LEU A O 1
ATOM 662 N N . ARG A 1 89 ? -13.426 0.157 25.992 1.00 95.56 89 ARG A N 1
ATOM 663 C CA . ARG A 1 89 ? -14.223 0.925 26.946 1.00 95.56 89 ARG A CA 1
ATOM 664 C C . ARG A 1 89 ? -15.688 0.538 26.799 1.00 95.56 89 ARG A C 1
ATOM 666 O O . ARG A 1 89 ? -16.211 0.356 25.701 1.00 95.56 89 ARG A O 1
ATOM 673 N N . VAL A 1 90 ? -16.349 0.389 27.943 1.00 95.88 90 VAL A N 1
ATOM 674 C CA . VAL A 1 90 ? -17.808 0.338 28.014 1.00 95.88 90 VAL A CA 1
ATOM 675 C C . VAL A 1 90 ? -18.277 1.738 28.347 1.00 95.88 90 VAL A C 1
ATOM 677 O O . VAL A 1 90 ? -17.830 2.331 29.326 1.00 95.88 90 VAL A O 1
ATOM 680 N N . LEU A 1 91 ? -19.182 2.252 27.534 1.00 95.75 91 LEU A N 1
ATOM 681 C CA . LEU A 1 91 ? -19.682 3.608 27.604 1.00 95.75 91 LEU A CA 1
ATOM 682 C C . LEU A 1 91 ? -21.163 3.619 27.980 1.00 95.75 91 LEU A C 1
ATOM 684 O O . LEU A 1 91 ? -21.913 2.689 27.678 1.00 95.75 91 LEU A O 1
ATOM 688 N N . HIS A 1 92 ? -21.603 4.713 28.588 1.00 93.81 92 HIS A N 1
ATOM 689 C CA . HIS A 1 92 ? -23.013 4.995 28.841 1.00 93.81 92 HIS A CA 1
ATOM 690 C C . HIS A 1 92 ? -23.358 6.399 28.349 1.00 93.81 92 HIS A C 1
ATOM 692 O O . HIS A 1 92 ? -22.520 7.299 28.400 1.00 93.81 92 HIS A O 1
ATOM 698 N N . LEU A 1 93 ? -24.588 6.587 27.873 1.00 91.19 93 LEU A N 1
ATOM 699 C CA . LEU A 1 93 ? -25.068 7.898 27.442 1.00 91.19 93 LEU A CA 1
ATOM 700 C C . LEU A 1 93 ? -25.393 8.769 28.669 1.00 91.19 93 LEU A C 1
ATOM 702 O O . LEU A 1 93 ? -26.129 8.327 29.561 1.00 91.19 93 LEU A O 1
ATOM 706 N N . ASP A 1 94 ? -24.874 10.001 28.707 1.00 83.56 94 ASP A N 1
ATOM 707 C CA . ASP A 1 94 ? -25.153 10.975 29.771 1.00 83.56 94 ASP A CA 1
ATOM 708 C C . ASP A 1 94 ? -26.678 11.137 29.954 1.00 83.56 94 ASP A C 1
ATOM 710 O O . ASP A 1 94 ? -27.401 11.328 28.972 1.00 83.56 94 ASP A O 1
ATOM 714 N N . PRO A 1 95 ? -27.208 11.091 31.193 1.00 73.25 95 PRO A N 1
ATOM 715 C CA . PRO A 1 95 ? -28.607 11.407 31.483 1.00 73.25 95 PRO A CA 1
ATOM 716 C C . PRO A 1 95 ? -29.109 12.753 30.937 1.00 73.25 95 PRO A C 1
ATOM 718 O O . PRO A 1 95 ? -30.303 12.881 30.675 1.00 73.25 95 PRO A O 1
ATOM 721 N N . LYS A 1 96 ? -28.231 13.753 30.785 1.00 74.44 96 LYS A N 1
ATOM 722 C CA . LYS A 1 96 ? -28.548 15.052 30.166 1.00 74.44 96 LYS A CA 1
ATOM 723 C C . LYS A 1 96 ? -28.610 14.988 28.632 1.00 74.44 96 LYS A C 1
ATOM 725 O O . LYS A 1 96 ? -29.016 15.969 28.014 1.00 74.44 96 LYS A O 1
ATOM 730 N N . GLY A 1 97 ? -28.273 13.838 28.045 1.00 72.19 97 GLY A N 1
ATOM 731 C CA . GLY A 1 97 ? -28.166 13.606 26.609 1.00 72.19 97 GLY A CA 1
ATOM 732 C C . GLY A 1 97 ? -26.880 14.179 26.010 1.00 72.19 97 GLY A C 1
ATOM 733 O O . GLY A 1 97 ? -26.194 14.986 26.633 1.00 72.19 97 GLY A O 1
ATOM 734 N N . GLY A 1 98 ? -26.563 13.756 24.786 1.00 84.75 98 GLY A N 1
ATOM 735 C CA . GLY A 1 98 ? -25.548 14.394 23.939 1.00 84.75 98 GLY A CA 1
ATOM 736 C C . GLY A 1 98 ? -24.174 13.729 23.917 1.00 84.75 98 GLY A C 1
ATOM 737 O O . GLY A 1 98 ? -23.546 13.755 22.873 1.00 84.75 98 GLY A O 1
ATOM 738 N N . CYS A 1 99 ? -23.719 13.072 24.989 1.00 92.88 99 CYS A N 1
ATOM 739 C CA . CYS A 1 99 ? -22.410 12.413 24.966 1.00 92.88 99 CYS A CA 1
ATOM 740 C C . CYS A 1 99 ? -22.366 11.056 25.668 1.00 92.88 99 CYS A C 1
ATOM 742 O O . CYS A 1 99 ? -23.078 10.808 26.647 1.00 92.88 99 CYS A O 1
ATOM 744 N N . PHE A 1 100 ? -21.507 10.175 25.165 1.00 94.56 100 PHE A N 1
ATOM 745 C CA . PHE A 1 100 ? -21.110 8.946 25.832 1.00 94.56 100 PHE A CA 1
ATOM 746 C C . PHE A 1 100 ? -19.949 9.203 26.790 1.00 94.56 100 PHE A C 1
ATOM 748 O O . PHE A 1 100 ? -19.062 10.007 26.511 1.00 94.56 100 PHE A O 1
ATOM 755 N N . ARG A 1 101 ? -19.944 8.500 27.926 1.00 93.88 101 ARG A N 1
ATOM 756 C CA . ARG A 1 101 ? -18.836 8.522 28.889 1.00 93.88 101 ARG A CA 1
ATOM 757 C C . ARG A 1 101 ? -18.414 7.119 29.315 1.00 93.88 101 ARG A C 1
ATOM 759 O O . ARG A 1 101 ? -19.299 6.274 29.518 1.00 93.88 101 ARG A O 1
ATOM 766 N N . PRO A 1 102 ? -17.110 6.882 29.542 1.00 93.88 102 PRO A N 1
ATOM 767 C CA . PRO A 1 102 ? -16.622 5.617 30.072 1.00 93.88 102 PRO A CA 1
ATOM 768 C C . PRO A 1 102 ? -17.249 5.252 31.419 1.00 93.88 102 PRO A C 1
ATOM 770 O O . PRO A 1 102 ? -17.406 6.081 32.317 1.00 93.88 102 PRO A O 1
ATOM 773 N N . VAL A 1 103 ? -17.604 3.979 31.566 1.00 93.25 103 VAL A N 1
ATOM 774 C CA . VAL A 1 103 ? -17.972 3.367 32.842 1.00 93.25 103 VAL A CA 1
ATOM 775 C C . VAL A 1 103 ? -16.676 2.967 33.544 1.00 93.25 103 VAL A C 1
ATOM 777 O O . VAL A 1 103 ? -16.019 2.026 33.113 1.00 93.25 103 VAL A O 1
ATOM 780 N N . ALA A 1 104 ? -16.306 3.682 34.610 1.00 84.50 104 ALA A N 1
ATOM 781 C CA . ALA A 1 104 ? -15.047 3.449 35.324 1.00 84.50 104 ALA A CA 1
ATOM 782 C C . ALA A 1 104 ? -15.012 2.084 36.043 1.00 84.50 104 ALA A C 1
ATOM 784 O O . ALA A 1 104 ? -14.239 1.214 35.665 1.00 84.50 104 ALA A O 1
ATOM 785 N N . ASP A 1 105 ? -15.887 1.883 37.038 1.00 87.69 105 ASP A N 1
ATOM 786 C CA . ASP A 1 105 ? -15.958 0.636 37.824 1.00 87.69 105 ASP A CA 1
ATOM 787 C C . ASP A 1 105 ? -17.345 -0.015 37.752 1.00 87.69 105 ASP A C 1
ATOM 789 O O . ASP A 1 105 ? -17.500 -1.217 37.535 1.00 87.69 105 ASP A O 1
ATOM 793 N N . ALA A 1 106 ? -18.382 0.791 37.980 1.00 93.38 106 ALA A N 1
ATOM 794 C CA . ALA A 1 106 ? -19.768 0.360 37.971 1.00 93.38 106 ALA A CA 1
ATOM 795 C C . ALA A 1 106 ? -20.666 1.508 37.511 1.00 93.38 106 ALA A C 1
ATOM 797 O O . ALA A 1 106 ? -20.479 2.659 37.908 1.00 93.38 106 ALA A O 1
ATOM 798 N N . LEU A 1 107 ? -21.675 1.181 36.714 1.00 94.69 107 LEU A N 1
ATOM 799 C CA . LEU A 1 107 ? -22.723 2.105 36.315 1.00 94.69 107 LEU A CA 1
ATOM 800 C C . LEU A 1 107 ? -23.881 2.009 37.309 1.00 94.69 107 LEU A C 1
ATOM 802 O O . LEU A 1 107 ? -24.500 0.953 37.459 1.00 94.69 107 LEU A O 1
ATOM 806 N N . GLN A 1 108 ? -24.185 3.118 37.981 1.00 94.56 108 GLN A N 1
ATOM 807 C CA . GLN A 1 108 ? -25.364 3.220 38.834 1.00 94.56 108 GLN A CA 1
ATOM 808 C C . GLN A 1 108 ? -26.623 3.265 37.966 1.00 94.56 108 GLN A C 1
ATOM 810 O O . GLN A 1 108 ? -26.798 4.197 37.184 1.00 94.56 108 GLN A O 1
ATOM 815 N N . LEU A 1 109 ? -27.507 2.279 38.131 1.00 94.25 109 LEU A N 1
ATOM 816 C CA . LEU A 1 109 ? -28.721 2.196 37.325 1.00 94.25 109 LEU A CA 1
ATOM 817 C C . LEU A 1 109 ? -29.785 3.176 37.819 1.00 94.25 109 LEU A C 1
ATOM 819 O O . LEU A 1 109 ? -30.002 3.334 39.027 1.00 94.25 109 LEU A O 1
ATOM 823 N N . LYS A 1 110 ? -30.486 3.797 36.871 1.00 93.19 110 LYS A N 1
ATOM 824 C CA . LYS A 1 110 ? -31.653 4.649 37.121 1.00 93.19 110 LYS A CA 1
ATOM 825 C C . LYS A 1 110 ? -32.836 3.801 37.593 1.00 93.19 110 LYS A C 1
ATOM 827 O O . LYS A 1 110 ? -32.920 2.603 37.324 1.00 93.19 110 LYS A O 1
ATOM 832 N N . ALA A 1 111 ? -33.807 4.435 38.250 1.00 94.00 111 ALA A N 1
ATOM 833 C CA . ALA A 1 111 ? -35.020 3.752 38.711 1.00 94.00 111 ALA A CA 1
ATOM 834 C C . ALA A 1 111 ? -35.804 3.092 37.557 1.00 94.00 111 ALA A C 1
ATOM 836 O O . ALA A 1 111 ? -36.377 2.019 37.726 1.00 94.00 111 ALA A O 1
ATOM 837 N N . GLU A 1 112 ? -35.817 3.705 36.372 1.00 93.69 112 GLU A N 1
ATOM 838 C CA . GLU A 1 112 ? -36.433 3.132 35.171 1.00 93.69 112 GLU A CA 1
ATOM 839 C C . GLU A 1 112 ? -35.688 1.894 34.667 1.00 93.69 112 GLU A C 1
ATOM 841 O O . GLU A 1 112 ? -36.301 0.838 34.560 1.00 93.69 112 GLU A O 1
ATOM 846 N N . GLU A 1 113 ? -34.367 1.978 34.505 1.00 95.06 113 GLU A N 1
ATOM 847 C CA . GLU A 1 113 ? -33.506 0.845 34.130 1.00 95.06 113 GLU A CA 1
ATOM 848 C C . GLU A 1 113 ? -33.639 -0.323 35.125 1.00 95.06 113 GLU A C 1
ATOM 850 O O . GLU A 1 113 ? -33.683 -1.491 34.733 1.00 95.06 113 GLU A O 1
ATOM 855 N N . CYS A 1 114 ? -33.784 -0.025 36.424 1.00 96.12 114 CYS A N 1
ATOM 856 C CA . CYS A 1 114 ? -34.062 -1.036 37.445 1.00 96.12 114 CYS A CA 1
ATOM 857 C C . CYS A 1 114 ? -35.441 -1.683 37.260 1.00 96.12 114 CYS A C 1
ATOM 859 O O . CYS A 1 114 ? -35.552 -2.907 37.319 1.00 96.12 114 CYS A O 1
ATOM 861 N N . ARG A 1 115 ? -36.496 -0.893 37.019 1.00 96.44 115 ARG A N 1
ATOM 862 C CA . ARG A 1 115 ? -37.857 -1.416 36.793 1.00 96.44 115 ARG A CA 1
ATOM 863 C C . ARG A 1 115 ? -37.934 -2.282 35.538 1.00 96.44 115 ARG A C 1
ATOM 865 O O . ARG A 1 115 ? -38.528 -3.356 35.592 1.00 96.44 115 ARG A O 1
ATOM 872 N N . GLU A 1 116 ? -37.320 -1.838 34.447 1.00 95.38 116 GLU A N 1
ATOM 873 C CA . GLU A 1 116 ? -37.269 -2.571 33.177 1.00 95.38 116 GLU A CA 1
ATOM 874 C C . GLU A 1 116 ? -36.333 -3.783 33.239 1.00 95.38 116 GLU A C 1
ATOM 876 O O . GLU A 1 116 ? -36.523 -4.762 32.517 1.00 95.38 116 GLU A O 1
ATOM 881 N N . GLY A 1 117 ? -35.330 -3.745 34.119 1.00 94.88 117 GLY A N 1
ATOM 882 C CA . GLY A 1 117 ? -34.287 -4.759 34.163 1.00 94.88 117 GLY A CA 1
ATOM 883 C C . GLY A 1 117 ? -33.371 -4.696 32.945 1.00 94.88 117 GLY A C 1
ATOM 884 O O . GLY A 1 117 ? -32.867 -5.730 32.499 1.00 94.88 117 GLY A O 1
ATOM 885 N N . SER A 1 118 ? -33.171 -3.508 32.380 1.00 94.25 118 SER A N 1
ATOM 886 C CA . SER A 1 118 ? -32.294 -3.310 31.232 1.00 94.25 118 SER A CA 1
ATOM 887 C C . SER A 1 118 ? -31.632 -1.944 31.226 1.00 94.25 118 SER A C 1
ATOM 889 O O . SER A 1 118 ? -32.176 -0.987 31.762 1.00 94.25 118 SER A O 1
ATOM 891 N N . VAL A 1 119 ? -30.466 -1.866 30.590 1.00 94.12 119 VAL A N 1
ATOM 892 C CA . VAL A 1 119 ? -29.697 -0.631 30.420 1.00 94.12 119 VAL A CA 1
ATOM 893 C C . VAL A 1 119 ? -29.035 -0.619 29.046 1.00 94.12 119 VAL A C 1
ATOM 895 O O . VAL A 1 119 ? -28.578 -1.658 28.564 1.00 94.12 119 VAL A O 1
ATOM 898 N N . GLU A 1 120 ? -29.027 0.545 28.403 1.00 93.12 120 GLU A N 1
ATOM 899 C CA . GLU A 1 120 ? -28.305 0.781 27.152 1.00 93.12 120 GLU A CA 1
ATOM 900 C C . GLU A 1 120 ? -26.852 1.135 27.455 1.00 93.12 120 GLU A C 1
ATOM 902 O O . GLU A 1 120 ? -26.571 1.984 28.303 1.00 93.12 120 GLU A O 1
ATOM 907 N N . ILE A 1 121 ? -25.936 0.507 26.731 1.00 94.25 121 ILE A N 1
ATOM 908 C CA . ILE A 1 121 ? -24.506 0.810 26.762 1.00 94.25 121 ILE A CA 1
ATOM 909 C C . ILE A 1 121 ? -23.983 0.952 25.334 1.00 94.25 121 ILE A C 1
ATOM 911 O O . ILE A 1 121 ? -24.619 0.508 24.374 1.00 94.25 121 ILE A O 1
ATOM 915 N N . ALA A 1 122 ? -22.786 1.500 25.205 1.00 94.44 122 ALA A N 1
ATOM 916 C CA . ALA A 1 122 ? -21.963 1.365 24.016 1.00 94.44 122 ALA A CA 1
ATOM 917 C C . ALA A 1 122 ? -20.657 0.635 24.359 1.00 94.44 122 ALA A C 1
ATOM 919 O O . ALA A 1 122 ? -20.202 0.660 25.501 1.00 94.44 122 ALA A O 1
ATOM 920 N N . ILE A 1 123 ? -20.085 -0.055 23.379 1.00 94.50 123 ILE A N 1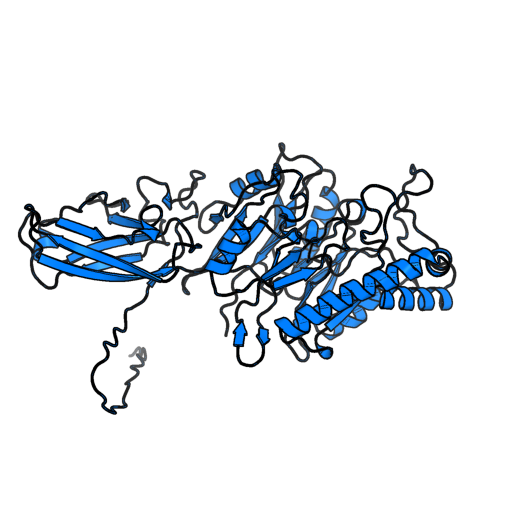
ATOM 921 C CA . ILE A 1 123 ? -18.763 -0.676 23.463 1.00 94.50 123 ILE A CA 1
ATOM 922 C C . ILE A 1 123 ? -17.924 -0.070 22.347 1.00 94.50 123 ILE A C 1
ATOM 924 O O . ILE A 1 123 ? -18.369 -0.060 21.199 1.00 94.50 123 ILE A O 1
ATOM 928 N N . GLU A 1 124 ? -16.723 0.379 22.684 1.00 94.94 124 GLU A N 1
ATOM 929 C CA . GLU A 1 124 ? -15.715 0.795 21.712 1.00 94.94 124 GLU A CA 1
ATOM 930 C C . GLU A 1 124 ? -14.415 0.026 21.949 1.00 94.94 124 GLU A C 1
ATOM 932 O O . GLU A 1 124 ? -14.070 -0.301 23.093 1.00 94.94 124 GLU A O 1
ATOM 937 N N . ALA A 1 125 ? -13.681 -0.226 20.871 1.00 95.44 125 ALA A N 1
ATOM 938 C CA . ALA A 1 125 ? -12.302 -0.680 20.931 1.00 95.44 125 ALA A CA 1
ATOM 939 C C . ALA A 1 125 ? -11.396 0.448 20.440 1.00 95.44 125 ALA A C 1
ATOM 941 O O . ALA A 1 125 ? -11.598 0.941 19.346 1.00 95.44 125 ALA A O 1
ATOM 942 N N . GLY A 1 126 ? -10.401 0.845 21.223 1.00 95.12 126 GLY A N 1
ATOM 943 C CA . GLY A 1 126 ? -9.417 1.870 20.864 1.00 95.12 126 GLY A CA 1
ATOM 944 C C . GLY A 1 126 ? -8.134 1.319 20.251 1.00 95.12 126 GLY A C 1
ATOM 945 O O . GLY A 1 126 ? -7.110 1.992 20.268 1.00 95.12 126 GLY A O 1
ATOM 946 N N . ASP A 1 127 ? -8.136 0.058 19.822 1.00 95.25 127 ASP A N 1
ATOM 947 C CA . ASP A 1 127 ? -6.993 -0.565 19.161 1.00 95.25 127 ASP A CA 1
ATOM 948 C C . ASP A 1 127 ? -7.456 -1.773 18.336 1.00 95.25 127 ASP A C 1
ATOM 950 O O . ASP A 1 127 ? -8.509 -2.371 18.583 1.00 95.25 127 ASP A O 1
ATOM 954 N N . PHE A 1 128 ? -6.630 -2.161 17.378 1.00 96.25 128 PHE A N 1
ATOM 955 C CA . PHE A 1 128 ? -6.783 -3.370 16.590 1.00 96.25 128 PHE A CA 1
ATOM 956 C C . PHE A 1 128 ? -6.301 -4.608 17.356 1.00 96.25 128 PHE A C 1
ATOM 958 O O . PHE A 1 128 ? -5.651 -4.550 18.416 1.00 96.25 128 PHE A O 1
ATOM 965 N N . ALA A 1 129 ? -6.604 -5.773 16.781 1.00 95.88 129 ALA A N 1
ATOM 966 C CA . ALA A 1 129 ? -6.011 -7.022 17.227 1.00 95.88 129 ALA A CA 1
ATOM 967 C C . ALA A 1 129 ? -4.481 -6.961 17.149 1.00 95.88 129 ALA A C 1
ATOM 969 O O . ALA A 1 129 ? -3.894 -6.275 16.314 1.00 95.88 129 ALA A O 1
ATOM 970 N N . GLY A 1 130 ? -3.840 -7.693 18.046 1.00 94.44 130 GLY A N 1
ATOM 971 C CA . GLY A 1 130 ? -2.393 -7.731 18.196 1.00 94.44 130 GLY A CA 1
ATOM 972 C C . GLY A 1 130 ? -1.970 -9.066 18.787 1.00 94.44 130 GLY A C 1
ATOM 973 O O . GLY A 1 130 ? -2.807 -9.920 19.076 1.00 94.44 130 GLY A O 1
ATOM 974 N N . ARG A 1 131 ? -0.667 -9.238 19.018 1.00 88.75 131 ARG A N 1
ATOM 975 C CA . ARG A 1 131 ? -0.089 -10.502 19.505 1.00 88.75 131 ARG A CA 1
ATOM 976 C C . ARG A 1 131 ? -0.830 -11.107 20.704 1.00 88.75 131 ARG A C 1
ATOM 978 O O . ARG A 1 131 ? -1.082 -12.306 20.719 1.00 88.75 131 ARG A O 1
ATOM 985 N N . ASP A 1 132 ? -1.198 -10.266 21.668 1.00 90.69 132 ASP A N 1
ATOM 986 C CA . ASP A 1 132 ? -1.879 -10.674 22.902 1.00 90.69 132 ASP A CA 1
ATOM 987 C C . ASP A 1 132 ? -3.348 -10.216 22.94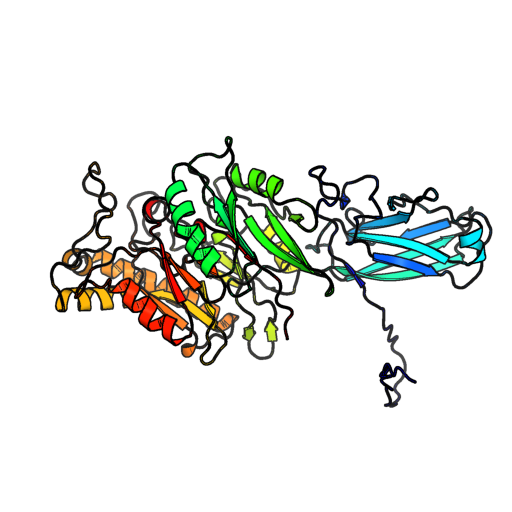9 1.00 90.69 132 ASP A C 1
ATOM 989 O O . ASP A 1 132 ? -4.001 -10.315 23.987 1.00 90.69 132 ASP A O 1
ATOM 993 N N . ARG A 1 133 ? -3.876 -9.699 21.832 1.00 93.62 133 ARG A N 1
ATOM 994 C CA . ARG A 1 133 ? -5.230 -9.144 21.710 1.00 93.62 133 ARG A CA 1
ATOM 995 C C . ARG A 1 133 ? -5.993 -9.858 20.594 1.00 93.62 133 ARG A C 1
ATOM 997 O O . ARG A 1 133 ? -5.795 -9.521 19.426 1.00 93.62 133 ARG A O 1
ATOM 1004 N N . PRO A 1 134 ? -6.859 -10.835 20.918 1.00 93.75 134 PRO A N 1
ATOM 1005 C CA . PRO A 1 134 ? -7.583 -11.582 19.900 1.00 93.75 134 PRO A CA 1
ATOM 1006 C C . PRO A 1 134 ? -8.651 -10.713 19.232 1.00 93.75 134 PRO A C 1
ATOM 1008 O O . PRO A 1 134 ? -9.252 -9.854 19.878 1.00 93.75 134 PRO A O 1
ATOM 1011 N N . ARG A 1 135 ? -8.930 -10.994 17.953 1.00 92.62 135 ARG A N 1
ATOM 1012 C CA . ARG A 1 135 ? -10.007 -10.342 17.189 1.00 92.62 135 ARG A CA 1
ATOM 1013 C C . ARG A 1 135 ? -11.394 -10.625 17.748 1.00 92.62 135 ARG A C 1
ATOM 1015 O O . ARG A 1 135 ? -12.252 -9.755 17.695 1.00 92.62 135 ARG A O 1
ATOM 1022 N N . GLU A 1 136 ? -11.609 -11.833 18.254 1.00 93.44 136 GLU A N 1
ATOM 1023 C CA . GLU A 1 136 ? -12.874 -12.253 18.848 1.00 93.44 136 GLU A CA 1
ATOM 1024 C C . GLU A 1 136 ? -12.717 -12.386 20.358 1.00 93.44 136 GLU A C 1
ATOM 1026 O O . GLU A 1 136 ? -11.776 -13.015 20.850 1.00 93.44 136 GLU A O 1
ATOM 1031 N N . PHE A 1 137 ? -13.640 -11.786 21.102 1.00 93.31 137 PHE A N 1
ATOM 1032 C CA . PHE A 1 137 ? -13.641 -11.828 22.558 1.00 93.31 137 PHE A CA 1
ATOM 1033 C C . PHE A 1 137 ? -15.047 -11.611 23.121 1.00 93.31 137 PHE A C 1
ATOM 1035 O O . PHE A 1 137 ? -16.017 -11.346 22.409 1.00 93.31 137 PHE A O 1
ATOM 1042 N N . GLU A 1 138 ? -15.166 -11.761 24.436 1.00 93.50 138 GLU A N 1
ATOM 1043 C CA . GLU A 1 138 ? -16.429 -11.663 25.154 1.00 93.50 138 GLU A CA 1
ATOM 1044 C C . GLU A 1 138 ? -16.338 -10.598 26.246 1.00 93.50 138 GLU A C 1
ATOM 1046 O O . GLU A 1 138 ? -15.384 -10.588 27.017 1.00 93.50 138 GLU A O 1
ATOM 1051 N N . VAL A 1 139 ? -17.343 -9.727 26.338 1.00 94.44 139 VAL A N 1
ATOM 1052 C CA . VAL A 1 139 ? -17.468 -8.735 27.414 1.00 94.44 139 VAL A CA 1
ATOM 1053 C C . VAL A 1 139 ? -18.564 -9.188 28.370 1.00 94.44 139 VAL A C 1
ATOM 1055 O O . VAL A 1 139 ? -19.707 -9.406 27.951 1.00 94.44 139 VAL A O 1
ATOM 1058 N N . GLY A 1 140 ? -18.212 -9.361 29.643 1.00 95.38 140 GLY A N 1
ATOM 1059 C CA . GLY A 1 140 ? -19.150 -9.723 30.703 1.00 95.38 140 GLY A CA 1
ATOM 1060 C C . GLY A 1 140 ? -19.850 -8.502 31.295 1.00 95.38 140 GLY A C 1
ATOM 1061 O O . GLY A 1 140 ? -19.335 -7.388 31.275 1.00 95.38 140 GLY A O 1
ATOM 1062 N N . PHE A 1 141 ? -21.048 -8.708 31.827 1.00 96.44 141 PHE A N 1
ATOM 1063 C CA . PHE A 1 141 ? -21.895 -7.669 32.402 1.00 96.44 141 PHE A CA 1
ATOM 1064 C C . PHE A 1 141 ? -22.628 -8.219 33.621 1.00 96.44 141 PHE A C 1
ATOM 1066 O O . PHE A 1 141 ? -23.580 -9.001 33.489 1.00 96.44 141 PHE A O 1
ATOM 1073 N N . ARG A 1 142 ? -22.185 -7.831 34.819 1.00 97.12 142 ARG A N 1
ATOM 1074 C CA . ARG A 1 142 ? -22.783 -8.257 36.089 1.00 97.12 142 ARG A CA 1
ATOM 1075 C C . ARG A 1 142 ? -23.720 -7.199 36.643 1.00 97.12 142 ARG A C 1
ATOM 1077 O O . ARG A 1 142 ? -23.314 -6.075 36.910 1.00 97.12 142 ARG A O 1
ATOM 1084 N N . PHE A 1 143 ? -24.963 -7.588 36.881 1.00 97.75 143 PHE A N 1
ATOM 1085 C CA . PHE A 1 143 ? -25.894 -6.822 37.698 1.00 97.75 143 PHE A CA 1
ATOM 1086 C C . PHE A 1 143 ? -25.700 -7.207 39.160 1.00 97.75 143 PHE A C 1
ATOM 1088 O O . PHE A 1 143 ? -25.788 -8.393 39.496 1.00 97.75 143 PHE A O 1
ATOM 1095 N N . GLU A 1 144 ? -25.484 -6.224 40.024 1.00 97.44 144 GLU A N 1
ATOM 1096 C CA . GLU A 1 144 ? -25.302 -6.417 41.463 1.00 97.44 144 GLU A CA 1
ATOM 1097 C C . GLU A 1 144 ? -26.207 -5.470 42.259 1.00 97.44 144 GLU A C 1
ATOM 1099 O O . GLU A 1 144 ? -26.565 -4.389 41.786 1.00 97.44 144 GLU A O 1
ATOM 1104 N N . THR A 1 145 ? -26.580 -5.856 43.483 1.00 95.31 145 THR A N 1
ATOM 1105 C CA . THR A 1 145 ? -27.185 -4.903 44.428 1.00 95.31 145 THR A CA 1
ATOM 1106 C C . THR A 1 145 ? -26.155 -3.847 44.827 1.00 95.31 145 THR A C 1
ATOM 1108 O O . THR A 1 145 ? -24.952 -4.039 44.640 1.00 95.31 145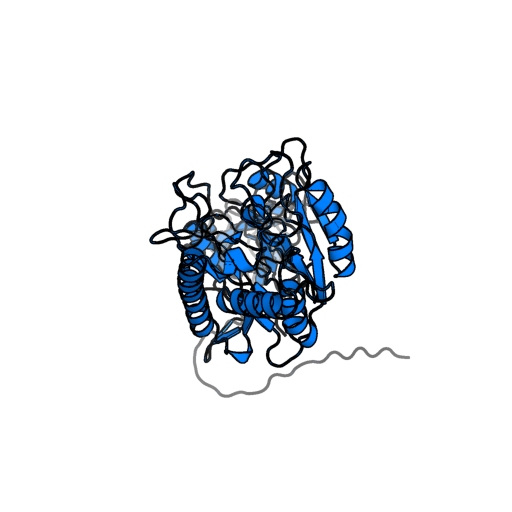 THR A O 1
ATOM 1111 N N . ARG A 1 146 ? -26.600 -2.756 45.460 1.00 90.00 146 ARG A N 1
ATOM 1112 C CA . ARG A 1 146 ? -25.696 -1.722 45.990 1.00 90.00 146 ARG A CA 1
ATOM 1113 C C . ARG A 1 146 ? -24.645 -2.278 46.963 1.00 90.00 146 ARG A C 1
ATOM 1115 O O . ARG A 1 146 ? -23.544 -1.751 47.044 1.00 90.00 146 ARG A O 1
ATOM 1122 N N . GLU A 1 147 ? -24.967 -3.363 47.670 1.00 92.06 147 GLU A N 1
ATOM 1123 C CA . GLU A 1 147 ? -24.054 -4.062 48.590 1.00 92.06 147 GLU A CA 1
ATOM 1124 C C . GLU A 1 147 ? -23.145 -5.098 47.898 1.00 92.06 147 GLU A C 1
ATOM 1126 O O . GLU A 1 147 ? -22.449 -5.847 48.578 1.00 92.06 147 GLU A O 1
ATOM 1131 N N . GLY A 1 148 ? -23.167 -5.191 46.563 1.00 92.19 148 GLY A N 1
ATOM 1132 C CA . GLY A 1 148 ? -22.320 -6.105 45.788 1.00 92.19 148 GLY A CA 1
ATOM 1133 C C . GLY A 1 148 ? -22.837 -7.543 45.686 1.00 92.19 148 GLY A C 1
ATOM 1134 O O . GLY A 1 148 ? -22.072 -8.448 45.357 1.00 92.19 148 GLY A O 1
ATOM 1135 N N . ARG A 1 149 ? -24.123 -7.802 45.971 1.00 95.06 149 ARG A N 1
ATOM 1136 C CA . ARG A 1 149 ? -24.694 -9.152 45.799 1.00 95.06 149 ARG A CA 1
ATOM 1137 C C . ARG A 1 149 ? -25.041 -9.399 44.327 1.00 95.06 149 ARG A C 1
ATOM 1139 O O . ARG A 1 149 ? -25.782 -8.594 43.765 1.00 95.06 149 ARG A O 1
ATOM 1146 N N . PRO A 1 150 ? -24.589 -10.503 43.707 1.00 96.06 150 PRO A N 1
ATOM 1147 C CA . PRO A 1 150 ? -24.857 -10.782 42.300 1.00 96.06 150 PRO A CA 1
ATOM 1148 C C . PRO A 1 150 ? -26.339 -11.071 42.044 1.00 96.06 150 PRO A C 1
ATOM 1150 O O . PRO A 1 150 ? -26.987 -11.814 42.782 1.00 96.06 150 PRO A O 1
ATOM 1153 N N . ILE A 1 151 ? -26.868 -10.500 40.961 1.00 96.25 151 ILE A N 1
ATOM 1154 C CA . ILE A 1 151 ? -28.262 -10.643 40.528 1.00 96.25 151 ILE A CA 1
ATOM 1155 C C . ILE A 1 151 ? -28.329 -11.385 39.194 1.00 96.25 151 ILE A C 1
ATOM 1157 O O . ILE A 1 151 ? -29.088 -12.344 39.059 1.00 96.25 151 ILE A O 1
ATOM 1161 N N . ALA A 1 152 ? -27.589 -10.934 38.188 1.00 95.25 152 ALA A N 1
ATOM 1162 C CA . ALA A 1 152 ? -27.595 -11.529 36.857 1.00 95.25 152 ALA A CA 1
ATOM 1163 C C . ALA A 1 152 ? -26.247 -11.299 36.178 1.00 95.25 152 ALA A C 1
ATOM 1165 O O . ALA A 1 152 ? -25.573 -10.312 36.454 1.00 95.25 152 ALA A O 1
ATOM 1166 N N . HIS A 1 153 ? -25.885 -12.195 35.267 1.00 95.44 153 HIS A N 1
ATOM 1167 C CA . HIS A 1 153 ? -24.698 -12.059 34.435 1.00 95.44 153 HIS A CA 1
ATOM 1168 C C . HIS A 1 153 ? -25.092 -12.211 32.965 1.00 95.44 153 HIS A C 1
ATOM 1170 O O . HIS A 1 153 ? -25.912 -13.073 32.616 1.00 95.44 153 HIS A O 1
ATOM 1176 N N . ARG A 1 154 ? -24.559 -11.340 32.113 1.00 94.75 154 ARG A N 1
ATOM 1177 C CA . ARG A 1 154 ? -24.737 -11.356 30.660 1.00 94.75 154 ARG A CA 1
ATOM 1178 C C . ARG A 1 154 ? -23.394 -11.235 29.983 1.00 94.75 154 ARG A C 1
ATOM 1180 O O . ARG A 1 154 ? -22.463 -10.696 30.557 1.00 94.75 154 ARG A O 1
ATOM 1187 N N . VAL A 1 155 ? -23.322 -11.748 28.765 1.00 93.19 155 VAL A N 1
ATOM 1188 C CA . VAL A 1 155 ? -22.098 -11.728 27.980 1.00 93.19 155 VAL A CA 1
ATOM 1189 C C . VAL A 1 155 ? -22.435 -11.316 26.560 1.00 93.19 155 VAL A C 1
ATOM 1191 O O . VAL A 1 155 ? -23.379 -11.852 25.976 1.00 93.19 155 VAL A O 1
ATOM 1194 N N . VAL A 1 156 ? -21.662 -10.381 26.022 1.00 91.00 156 VAL A N 1
ATOM 1195 C CA . VAL A 1 156 ? -21.740 -9.935 24.629 1.00 91.00 156 VAL A CA 1
ATOM 1196 C C . VAL A 1 156 ? -20.496 -10.440 23.910 1.00 91.00 156 VAL A C 1
ATOM 1198 O O . VAL A 1 156 ? -19.388 -10.237 24.395 1.00 91.00 156 VAL A O 1
ATOM 1201 N N . ALA A 1 157 ? -20.678 -11.132 22.785 1.00 92.06 157 ALA A N 1
ATOM 1202 C CA . ALA A 1 157 ? -19.563 -11.473 21.906 1.00 92.06 157 ALA A CA 1
ATOM 1203 C C . ALA A 1 157 ? -19.282 -10.311 20.953 1.00 92.06 157 ALA A C 1
ATOM 1205 O O . ALA A 1 157 ? -20.209 -9.719 20.396 1.00 92.06 157 ALA A O 1
ATOM 1206 N N . VAL A 1 158 ? -18.002 -10.015 20.780 1.00 91.12 158 VAL A N 1
ATOM 1207 C CA . VAL A 1 158 ? -17.488 -8.913 19.973 1.00 91.12 158 VAL A CA 1
ATOM 1208 C C . VAL A 1 158 ? -16.464 -9.476 18.995 1.00 91.12 158 VAL A C 1
ATOM 1210 O O . VAL A 1 158 ? -15.646 -10.314 19.379 1.00 91.12 158 VAL A O 1
ATOM 1213 N N . ALA A 1 159 ? -16.511 -9.015 17.746 1.00 92.25 159 ALA A N 1
ATOM 1214 C CA . ALA A 1 159 ? -15.454 -9.253 16.771 1.00 92.25 159 ALA A CA 1
ATOM 1215 C C . ALA A 1 159 ? -14.922 -7.920 16.254 1.00 92.25 159 ALA A C 1
ATOM 1217 O O . ALA A 1 159 ? -15.697 -7.033 15.912 1.00 92.25 159 ALA A O 1
ATOM 1218 N N . LEU A 1 160 ? -13.606 -7.782 16.160 1.00 93.50 160 LEU A N 1
ATOM 1219 C CA . LEU A 1 160 ? -12.991 -6.609 15.553 1.00 93.50 160 LEU A CA 1
ATOM 1220 C C . LEU A 1 160 ? -12.821 -6.782 14.050 1.00 93.50 160 LEU A C 1
ATOM 1222 O O . LEU A 1 160 ? -12.398 -7.845 13.558 1.00 93.50 160 LEU A O 1
ATOM 1226 N N . ALA A 1 161 ? -13.124 -5.698 13.341 1.00 93.81 161 ALA A N 1
ATOM 1227 C CA . ALA A 1 161 ? -12.709 -5.506 11.969 1.00 93.81 161 ALA A CA 1
ATOM 1228 C C . ALA A 1 161 ? -11.176 -5.637 11.905 1.00 93.81 161 ALA A C 1
ATOM 1230 O O . ALA A 1 161 ? -10.474 -5.013 12.707 1.00 93.81 161 ALA A O 1
ATOM 1231 N N . PRO A 1 162 ? -10.638 -6.484 11.014 1.00 95.19 162 PRO A N 1
ATOM 1232 C CA . PRO A 1 162 ? -9.202 -6.530 10.802 1.00 95.19 162 PRO A CA 1
ATOM 1233 C C . PRO A 1 162 ? -8.762 -5.261 10.073 1.00 95.19 162 PRO A C 1
ATOM 1235 O O . PRO A 1 162 ? -9.512 -4.730 9.253 1.00 95.19 162 PRO A O 1
ATOM 1238 N N . PHE A 1 163 ? -7.525 -4.836 10.312 1.00 96.69 163 PHE A N 1
ATOM 1239 C CA . PHE A 1 163 ? -6.835 -4.003 9.336 1.00 96.69 163 PHE A CA 1
ATOM 1240 C C . PHE A 1 163 ? -6.498 -4.856 8.108 1.00 96.69 163 PHE A C 1
ATOM 1242 O O . PHE A 1 163 ? -5.987 -5.973 8.247 1.00 96.69 163 PHE A O 1
ATOM 1249 N N . LEU A 1 164 ? -6.800 -4.340 6.921 1.00 97.00 164 LEU A N 1
ATOM 1250 C CA . LEU A 1 164 ? -6.519 -4.983 5.644 1.00 97.00 164 LEU A CA 1
ATOM 1251 C C . LEU A 1 164 ? -5.739 -4.020 4.755 1.00 97.00 164 LEU A C 1
ATOM 1253 O O . LEU A 1 164 ? -6.207 -2.916 4.487 1.00 97.00 164 LEU A O 1
ATOM 1257 N N . MET A 1 165 ? -4.575 -4.451 4.272 1.00 97.62 165 MET A N 1
ATOM 1258 C CA . MET A 1 165 ? -3.857 -3.733 3.218 1.00 97.62 165 MET A CA 1
ATOM 1259 C C . MET A 1 165 ? -4.651 -3.790 1.913 1.00 97.62 165 MET A C 1
ATOM 1261 O O . MET A 1 165 ? -5.317 -4.793 1.633 1.00 97.62 165 MET A O 1
ATOM 1265 N N . SER A 1 166 ? -4.554 -2.735 1.110 1.00 95.81 166 SER A N 1
ATOM 1266 C CA . SER A 1 166 ? -5.261 -2.639 -0.167 1.00 95.81 166 SER A CA 1
ATOM 1267 C C . SER A 1 166 ? -4.382 -3.140 -1.308 1.00 95.81 166 SER A C 1
ATOM 1269 O O . SER A 1 166 ? -3.242 -2.709 -1.444 1.00 95.81 166 SER A O 1
ATOM 1271 N N . SER A 1 167 ? -4.907 -4.004 -2.175 1.00 96.06 167 SER A N 1
ATOM 1272 C CA . SER A 1 167 ? -4.179 -4.402 -3.383 1.00 96.06 167 SER A CA 1
ATOM 1273 C C . SER A 1 167 ? -4.087 -3.228 -4.351 1.00 96.06 167 SER A C 1
ATOM 1275 O O . SER A 1 167 ? -5.033 -2.452 -4.486 1.00 96.06 167 SER A O 1
ATOM 1277 N N . CYS A 1 168 ? -3.005 -3.134 -5.129 1.00 96.75 168 CYS A N 1
ATOM 1278 C CA . CYS A 1 168 ? -2.905 -2.131 -6.191 1.00 96.75 168 CYS A CA 1
ATOM 1279 C C . CYS A 1 168 ? -3.996 -2.269 -7.282 1.00 96.75 168 CYS A C 1
ATOM 1281 O O . CYS A 1 168 ? -4.207 -1.343 -8.071 1.00 96.75 168 CYS A O 1
ATOM 1283 N N . LEU A 1 169 ? -4.725 -3.394 -7.299 1.00 96.62 169 LEU A N 1
ATOM 1284 C CA . LEU A 1 169 ? -5.890 -3.630 -8.159 1.00 96.62 169 LEU A CA 1
ATOM 1285 C C . LEU A 1 169 ? -7.214 -3.127 -7.574 1.00 96.62 169 LEU A C 1
ATOM 1287 O O . LEU A 1 169 ? -8.204 -3.046 -8.308 1.00 96.62 169 LEU A O 1
ATOM 1291 N N . ASP A 1 170 ? -7.249 -2.781 -6.287 1.00 95.56 170 ASP A N 1
ATOM 1292 C CA . ASP A 1 170 ? -8.436 -2.196 -5.675 1.00 95.56 170 ASP A CA 1
ATOM 1293 C C . ASP A 1 170 ? -8.675 -0.781 -6.237 1.00 95.56 170 ASP A C 1
ATOM 1295 O O . ASP A 1 170 ? -7.713 -0.048 -6.520 1.00 95.56 170 ASP A O 1
ATOM 1299 N N . PRO A 1 171 ? -9.942 -0.359 -6.417 1.00 95.06 171 PRO A N 1
ATOM 1300 C CA . PRO A 1 171 ? -10.266 0.970 -6.921 1.00 95.06 171 PRO A CA 1
ATOM 1301 C C . PRO A 1 171 ? -9.651 2.068 -6.050 1.00 95.06 171 PRO A C 1
ATOM 1303 O O . PRO A 1 171 ? -9.909 2.133 -4.850 1.00 95.06 171 PRO A O 1
ATOM 1306 N N . ALA A 1 172 ? -8.870 2.956 -6.661 1.00 97.12 172 ALA A N 1
ATOM 1307 C CA . ALA A 1 172 ? -8.297 4.111 -5.980 1.00 97.12 172 ALA A CA 1
ATOM 1308 C C . ALA A 1 172 ? -9.279 5.291 -5.976 1.00 97.12 172 ALA A C 1
ATOM 1310 O O . ALA A 1 172 ? -9.830 5.642 -7.020 1.00 97.12 172 ALA A O 1
ATOM 1311 N N . ASP A 1 173 ? -9.450 5.930 -4.820 1.00 96.75 173 ASP A N 1
ATOM 1312 C CA . ASP A 1 173 ? -10.227 7.170 -4.677 1.00 96.75 173 ASP A CA 1
ATOM 1313 C C . ASP A 1 173 ? -9.356 8.413 -4.706 1.00 96.75 173 ASP A C 1
ATOM 1315 O O . ASP A 1 173 ? -9.766 9.473 -5.198 1.00 96.75 173 ASP A O 1
ATOM 1319 N N . ALA A 1 174 ? -8.160 8.280 -4.147 1.00 98.12 174 ALA A N 1
ATOM 1320 C CA . ALA A 1 174 ? -7.162 9.320 -4.098 1.00 98.12 174 ALA A CA 1
ATOM 1321 C C . ALA A 1 174 ? -5.775 8.713 -4.291 1.00 98.12 174 ALA A C 1
ATOM 1323 O O . ALA A 1 174 ? -5.478 7.646 -3.759 1.00 98.12 174 ALA A O 1
ATOM 1324 N N . VAL A 1 175 ? -4.938 9.423 -5.034 1.00 98.88 175 VAL A N 1
ATOM 1325 C CA . VAL A 1 175 ? -3.497 9.213 -5.122 1.00 98.88 175 VAL A CA 1
ATOM 1326 C C . VAL A 1 175 ? -2.829 10.355 -4.371 1.00 98.88 175 VAL A C 1
ATOM 1328 O O . VAL A 1 175 ? -3.126 11.520 -4.634 1.00 98.88 175 VAL A O 1
ATOM 1331 N N . HIS A 1 176 ? -1.938 10.018 -3.452 1.00 98.81 176 HIS A N 1
ATOM 1332 C CA . HIS A 1 176 ? -1.122 10.938 -2.673 1.00 98.81 176 HIS A CA 1
ATOM 1333 C C . HIS A 1 176 ? 0.242 11.097 -3.332 1.00 98.81 176 HIS A C 1
ATOM 1335 O O . HIS A 1 176 ? 0.826 10.123 -3.804 1.00 98.81 176 HIS A O 1
ATOM 1341 N N . VAL A 1 177 ? 0.749 12.324 -3.361 1.00 98.88 177 VAL A N 1
ATOM 1342 C CA . VAL A 1 177 ? 2.088 12.655 -3.865 1.00 98.88 177 VAL A CA 1
ATOM 1343 C C . VAL A 1 177 ? 2.632 13.839 -3.079 1.00 98.88 177 VAL A C 1
ATOM 1345 O O . VAL A 1 177 ? 1.878 14.749 -2.737 1.00 98.88 177 VAL A O 1
ATOM 1348 N N . VAL A 1 178 ? 3.932 13.864 -2.800 1.00 98.75 178 VAL A N 1
ATOM 1349 C CA . VAL A 1 178 ? 4.564 15.025 -2.163 1.00 98.75 178 VAL A CA 1
ATOM 1350 C C . VAL A 1 178 ? 4.895 16.080 -3.212 1.00 98.75 178 VAL A C 1
ATOM 1352 O O . VAL A 1 178 ? 5.546 15.782 -4.215 1.00 98.75 178 VAL A O 1
ATOM 1355 N N . ARG A 1 179 ? 4.508 17.332 -2.958 1.00 98.44 179 ARG A N 1
ATOM 1356 C CA . ARG A 1 179 ? 4.933 18.495 -3.739 1.00 98.44 179 ARG A CA 1
ATOM 1357 C C . ARG A 1 179 ? 6.035 19.253 -3.001 1.00 98.44 179 ARG A C 1
ATOM 1359 O O . ARG A 1 179 ? 5.803 19.866 -1.965 1.00 98.44 179 ARG A O 1
ATOM 1366 N N . THR A 1 180 ? 7.226 19.252 -3.586 1.00 97.62 180 THR A N 1
ATOM 1367 C CA . THR A 1 180 ? 8.334 20.164 -3.270 1.00 97.62 180 THR A CA 1
ATOM 1368 C C . THR A 1 180 ? 8.801 20.830 -4.566 1.00 97.62 180 THR A C 1
ATOM 1370 O O . THR A 1 180 ? 8.286 20.534 -5.646 1.00 97.62 180 THR A O 1
ATOM 1373 N N . LYS A 1 181 ? 9.816 21.698 -4.505 1.00 95.19 181 LYS A N 1
ATOM 1374 C CA . LYS A 1 181 ? 10.451 22.238 -5.721 1.00 95.19 181 LYS A CA 1
ATOM 1375 C C . LYS A 1 181 ? 11.040 21.142 -6.616 1.00 95.19 181 LYS A C 1
ATOM 1377 O O . LYS A 1 181 ? 11.086 21.310 -7.829 1.00 95.19 181 LYS A O 1
ATOM 1382 N N . LEU A 1 182 ? 11.473 20.022 -6.034 1.00 94.25 182 LEU A N 1
ATOM 1383 C CA . LEU A 1 182 ? 12.020 18.891 -6.780 1.00 94.25 182 LEU A CA 1
ATOM 1384 C C . LEU A 1 182 ? 10.935 18.165 -7.592 1.00 94.25 182 LEU A C 1
ATOM 1386 O O . LEU A 1 182 ? 11.208 17.718 -8.705 1.00 94.25 182 LEU A O 1
ATOM 1390 N N . THR A 1 183 ? 9.714 18.067 -7.060 1.00 98.00 183 THR A N 1
ATOM 1391 C CA . THR A 1 183 ? 8.626 17.256 -7.633 1.00 98.00 183 THR A CA 1
ATOM 1392 C C . THR A 1 183 ? 7.514 18.075 -8.291 1.00 98.00 183 THR A C 1
ATOM 1394 O O . THR A 1 183 ? 6.626 17.489 -8.905 1.00 98.00 183 THR A O 1
ATOM 1397 N N . GLU A 1 184 ? 7.546 19.412 -8.225 1.00 97.44 184 GLU A N 1
ATOM 1398 C CA . GLU A 1 184 ? 6.444 20.283 -8.675 1.00 97.44 184 GLU A CA 1
ATOM 1399 C C . GLU A 1 184 ? 5.960 19.978 -10.098 1.00 97.44 184 GLU A C 1
ATOM 1401 O O . GLU A 1 184 ? 4.759 19.832 -10.327 1.00 97.44 184 GLU A O 1
ATOM 1406 N N . ARG A 1 185 ? 6.896 19.794 -11.036 1.00 97.75 185 ARG A N 1
ATOM 1407 C CA . ARG A 1 185 ? 6.583 19.488 -12.432 1.00 97.75 185 ARG A CA 1
ATOM 1408 C C . ARG A 1 185 ? 5.953 18.104 -12.577 1.00 97.75 185 ARG A C 1
ATOM 1410 O O . ARG A 1 185 ? 4.977 17.953 -13.303 1.00 97.75 185 ARG A O 1
ATOM 1417 N N . PHE A 1 186 ? 6.483 17.113 -11.864 1.00 98.56 186 PHE A N 1
ATOM 1418 C CA . PHE A 1 186 ? 5.929 15.761 -11.859 1.00 98.56 186 PHE A CA 1
ATOM 1419 C C . PHE A 1 186 ? 4.498 15.756 -11.314 1.00 98.56 186 PHE A C 1
ATOM 1421 O O . PHE A 1 186 ? 3.618 15.155 -11.918 1.00 98.56 186 PHE A O 1
ATOM 1428 N N . VAL A 1 187 ? 4.227 16.487 -10.228 1.00 98.75 187 VAL A N 1
ATOM 1429 C CA . VAL A 1 187 ? 2.876 16.612 -9.652 1.00 98.75 187 VAL A CA 1
ATOM 1430 C C . VAL A 1 187 ? 1.891 17.228 -10.655 1.00 98.75 187 VAL A C 1
ATOM 1432 O O . VAL A 1 187 ? 0.759 16.756 -10.784 1.00 98.75 187 VAL A O 1
ATOM 1435 N N . GLU A 1 188 ? 2.309 18.262 -11.387 1.00 98.62 188 GLU A N 1
ATOM 1436 C CA . GLU A 1 188 ? 1.486 18.916 -12.414 1.00 98.62 188 GLU A CA 1
ATOM 1437 C C . GLU A 1 188 ? 1.177 17.997 -13.602 1.00 98.62 188 GLU A C 1
ATOM 1439 O O . GLU A 1 188 ? 0.042 17.986 -14.087 1.00 98.62 188 GLU A O 1
ATOM 1444 N N . GLU A 1 189 ? 2.153 17.201 -14.040 1.00 98.69 189 GLU A N 1
ATOM 1445 C CA . GLU A 1 189 ? 1.998 16.232 -15.131 1.00 98.69 189 GLU A CA 1
ATOM 1446 C C . GLU A 1 189 ? 1.210 14.979 -14.695 1.00 98.69 189 GLU A C 1
ATOM 1448 O O . GLU A 1 189 ? 0.425 14.441 -15.480 1.00 98.69 189 GLU A O 1
ATOM 1453 N N . LEU A 1 190 ? 1.339 14.549 -13.434 1.00 98.88 190 LEU A N 1
ATOM 1454 C CA . LEU A 1 190 ? 0.645 13.383 -12.875 1.00 98.88 190 LEU A CA 1
ATOM 1455 C C . LEU A 1 190 ? -0.859 13.622 -12.709 1.00 98.88 190 LEU A C 1
ATOM 1457 O O . LEU A 1 190 ? -1.666 12.725 -12.970 1.00 98.88 190 LEU A O 1
ATOM 1461 N N . LYS A 1 191 ? -1.252 14.833 -12.299 1.00 98.81 191 LYS A N 1
ATOM 1462 C CA . LYS A 1 191 ? -2.650 15.189 -12.009 1.00 98.81 191 LYS A CA 1
ATOM 1463 C C . LYS A 1 191 ? -3.637 14.800 -13.118 1.00 98.81 191 LYS A C 1
ATOM 1465 O O . LYS A 1 191 ? -4.567 14.048 -12.821 1.00 98.81 191 LYS A O 1
ATOM 1470 N N . PRO A 1 192 ? -3.468 15.234 -14.382 1.00 98.69 192 PRO A N 1
ATOM 1471 C CA . PRO A 1 192 ? -4.402 14.865 -15.442 1.00 98.69 192 PRO A CA 1
ATOM 1472 C C . PRO A 1 192 ? -4.415 13.359 -15.742 1.00 98.69 192 PRO A C 1
ATOM 1474 O O . PRO A 1 192 ? -5.446 12.849 -16.177 1.00 98.69 192 PRO A O 1
ATOM 1477 N N . LEU A 1 193 ? -3.313 12.631 -15.512 1.00 98.81 193 LEU A N 1
ATOM 1478 C CA . LEU A 1 193 ? -3.258 11.178 -15.722 1.00 98.81 193 LEU A CA 1
ATOM 1479 C C . LEU A 1 193 ? -4.100 10.434 -14.679 1.00 98.81 193 LEU A C 1
ATOM 1481 O O . LEU A 1 193 ? -4.892 9.560 -15.038 1.00 98.81 193 LEU A O 1
ATOM 1485 N N . VAL A 1 194 ? -3.965 10.817 -13.407 1.00 98.81 194 VAL A N 1
ATOM 1486 C CA . VAL A 1 194 ? -4.721 10.248 -12.280 1.00 98.81 194 VAL A CA 1
ATOM 1487 C C . VAL A 1 194 ? -6.211 10.575 -12.393 1.00 98.81 194 VAL A C 1
ATOM 1489 O O . VAL A 1 194 ? -7.050 9.676 -12.296 1.00 98.81 194 VAL A O 1
ATOM 1492 N N . GLU A 1 195 ? -6.550 11.833 -12.685 1.00 98.50 195 GLU A N 1
ATOM 1493 C CA . GLU A 1 195 ? -7.943 12.270 -12.841 1.00 98.50 195 GLU A CA 1
ATOM 1494 C C . GLU A 1 195 ? -8.624 11.593 -14.038 1.00 98.50 195 GLU A C 1
ATOM 1496 O O . GLU A 1 195 ? -9.767 11.143 -13.931 1.00 98.50 195 GLU A O 1
ATOM 1501 N N . ALA A 1 196 ? -7.914 11.418 -15.159 1.00 98.44 196 ALA A N 1
ATOM 1502 C CA . ALA A 1 196 ? -8.428 10.672 -16.309 1.00 98.44 196 ALA A CA 1
ATOM 1503 C C . ALA A 1 196 ? -8.615 9.170 -16.024 1.00 98.44 196 ALA A C 1
ATOM 1505 O O . ALA A 1 196 ? -9.432 8.520 -16.681 1.00 98.44 196 ALA A O 1
ATOM 1506 N N . ALA A 1 197 ? -7.869 8.615 -15.066 1.00 97.94 197 ALA A N 1
ATOM 1507 C CA . ALA A 1 197 ? -8.002 7.232 -14.618 1.00 97.94 197 ALA A CA 1
ATOM 1508 C C . ALA A 1 197 ? -9.114 7.032 -13.567 1.00 97.94 197 ALA A C 1
ATOM 1510 O O . ALA A 1 197 ? -9.448 5.888 -13.255 1.00 97.94 197 ALA A O 1
ATOM 1511 N N . GLY A 1 198 ? -9.731 8.117 -13.080 1.00 97.19 198 GLY A N 1
ATOM 1512 C CA . GLY A 1 198 ? -10.908 8.083 -12.207 1.00 97.19 198 GLY A CA 1
ATOM 1513 C C . GLY A 1 198 ? -10.630 8.270 -10.713 1.00 97.19 198 GLY A C 1
ATOM 1514 O O . GLY A 1 198 ? -11.545 8.060 -9.919 1.00 97.19 198 GLY A O 1
ATOM 1515 N N . ALA A 1 199 ? -9.417 8.678 -10.331 1.00 98.38 199 ALA A N 1
ATOM 1516 C CA . ALA A 1 199 ? -9.058 9.006 -8.949 1.00 98.38 199 ALA A CA 1
ATOM 1517 C C . ALA A 1 199 ? -8.746 10.503 -8.795 1.00 98.38 199 ALA A C 1
ATOM 1519 O O . ALA A 1 199 ? -8.486 11.204 -9.771 1.00 98.38 199 ALA A O 1
ATOM 1520 N N . ARG A 1 200 ? -8.760 11.017 -7.563 1.00 98.50 200 ARG A N 1
ATOM 1521 C CA . ARG A 1 200 ? -8.283 12.379 -7.260 1.00 98.50 200 ARG A CA 1
ATOM 1522 C C . ARG A 1 200 ? -6.772 12.365 -7.044 1.00 98.50 200 ARG A C 1
ATOM 1524 O O . ARG A 1 200 ? -6.270 11.422 -6.447 1.00 98.50 200 ARG A O 1
ATOM 1531 N N . LEU A 1 201 ? -6.058 13.419 -7.438 1.00 98.75 201 LEU A N 1
ATOM 1532 C CA . LEU A 1 201 ? -4.685 13.635 -6.971 1.00 98.75 201 LEU A CA 1
ATOM 1533 C C . LEU A 1 201 ? -4.692 14.571 -5.756 1.00 98.75 201 LEU A C 1
ATOM 1535 O O . LEU A 1 201 ? -5.185 15.697 -5.845 1.00 98.75 201 LEU A O 1
ATOM 1539 N N . LEU A 1 202 ? -4.127 14.114 -4.642 1.00 98.56 202 LEU A N 1
ATOM 1540 C CA . LEU A 1 202 ? -3.908 14.880 -3.421 1.00 98.56 202 LEU A CA 1
ATOM 1541 C C . LEU A 1 202 ? -2.408 15.163 -3.288 1.00 98.56 202 LEU A C 1
ATOM 1543 O O . LEU A 1 202 ? -1.615 14.278 -2.978 1.00 98.56 202 LEU A O 1
ATOM 1547 N N . ALA A 1 203 ? -2.019 16.405 -3.573 1.00 98.19 203 ALA A N 1
ATOM 1548 C CA . ALA A 1 203 ? -0.645 16.854 -3.402 1.00 98.19 203 ALA A CA 1
ATOM 1549 C C . ALA A 1 203 ? -0.430 17.302 -1.951 1.00 98.19 203 ALA A C 1
ATOM 1551 O O . ALA A 1 203 ? -1.041 18.276 -1.509 1.00 98.19 203 ALA A O 1
ATOM 1552 N N . PHE A 1 204 ? 0.429 16.593 -1.227 1.00 98.19 204 PHE A N 1
ATOM 1553 C CA . PHE A 1 204 ? 0.860 16.957 0.113 1.00 98.19 204 PHE A CA 1
ATOM 1554 C C . PHE A 1 204 ? 1.993 17.981 0.028 1.00 98.19 204 PHE A C 1
ATOM 1556 O O . PHE A 1 204 ? 3.039 17.711 -0.560 1.00 98.19 204 PHE A O 1
ATOM 1563 N N . GLU A 1 205 ? 1.783 19.162 0.603 1.00 96.88 205 GLU A N 1
ATOM 1564 C CA . GLU A 1 205 ? 2.748 20.259 0.591 1.00 96.88 205 GLU A CA 1
ATOM 1565 C C . GLU A 1 205 ? 2.760 20.951 1.951 1.00 96.88 205 GLU A C 1
ATOM 1567 O O . GLU A 1 205 ? 1.717 21.339 2.484 1.00 96.88 205 GLU A O 1
ATOM 1572 N N . ARG A 1 206 ? 3.956 21.106 2.517 1.00 94.62 206 ARG A N 1
ATOM 1573 C CA . ARG A 1 206 ? 4.165 21.655 3.854 1.00 94.62 206 ARG A CA 1
ATOM 1574 C C . ARG A 1 206 ? 5.445 22.500 3.874 1.00 94.62 206 ARG A C 1
ATOM 1576 O O . ARG A 1 206 ? 6.465 22.033 3.370 1.00 94.62 206 ARG A O 1
ATOM 1583 N N . PRO A 1 207 ? 5.436 23.730 4.430 1.00 90.50 207 PRO A N 1
ATOM 1584 C CA . PRO A 1 207 ? 6.629 24.588 4.463 1.00 90.50 207 PRO A CA 1
ATOM 1585 C C . PRO A 1 207 ? 7.801 24.006 5.265 1.00 90.50 207 PRO A C 1
ATOM 1587 O O . PRO A 1 207 ? 8.951 24.369 5.033 1.00 90.50 207 PRO A O 1
ATOM 1590 N N . ASP A 1 208 ? 7.487 23.151 6.233 1.00 90.94 208 ASP A N 1
ATOM 1591 C CA . ASP A 1 208 ? 8.395 22.453 7.139 1.00 90.94 208 ASP A CA 1
ATOM 1592 C C . ASP A 1 208 ? 8.936 21.131 6.572 1.00 90.94 208 ASP A C 1
ATOM 1594 O O . ASP A 1 208 ? 9.801 20.520 7.195 1.00 90.94 208 ASP A O 1
ATOM 1598 N N . LEU A 1 209 ? 8.486 20.706 5.386 1.00 95.06 209 LEU A N 1
ATOM 1599 C CA . LEU A 1 209 ? 8.936 19.463 4.770 1.00 95.06 209 LEU A CA 1
ATOM 1600 C C . LEU A 1 209 ? 10.301 19.636 4.072 1.00 95.06 209 LEU A C 1
ATOM 1602 O O . LEU A 1 209 ? 10.448 20.522 3.220 1.00 95.06 209 LEU A O 1
ATOM 1606 N N . PRO A 1 210 ? 11.307 18.791 4.369 1.00 95.81 210 PRO A N 1
ATOM 1607 C CA . PRO A 1 210 ? 12.568 18.799 3.638 1.00 95.81 210 PRO A CA 1
ATOM 1608 C C . PRO A 1 210 ? 12.373 18.500 2.146 1.00 95.81 210 PRO A C 1
ATOM 1610 O O . PRO A 1 210 ? 11.650 17.587 1.768 1.00 95.81 210 PRO A O 1
ATOM 1613 N N . GLU A 1 211 ? 13.096 19.215 1.277 1.00 95.00 211 GLU A N 1
ATOM 1614 C CA . GLU A 1 211 ? 12.942 19.119 -0.189 1.00 95.00 211 GLU A CA 1
ATOM 1615 C C . GLU A 1 211 ? 13.121 17.697 -0.758 1.00 95.00 211 GLU A C 1
ATOM 1617 O O . GLU A 1 211 ? 12.572 17.387 -1.814 1.00 95.00 211 GLU A O 1
ATOM 1622 N N . HIS A 1 212 ? 13.881 16.852 -0.057 1.00 94.31 212 HIS A N 1
ATOM 1623 C CA . HIS A 1 212 ? 14.242 15.492 -0.458 1.00 94.31 212 HIS A CA 1
ATOM 1624 C C . HIS A 1 212 ? 13.363 14.397 0.168 1.00 94.31 212 HIS A C 1
ATOM 1626 O O . HIS A 1 212 ? 13.491 13.237 -0.226 1.00 94.31 212 HIS A O 1
ATOM 1632 N N . ASP A 1 213 ? 12.494 14.725 1.128 1.00 97.12 213 ASP A N 1
ATOM 1633 C CA . ASP A 1 213 ? 11.592 13.755 1.760 1.00 97.12 213 ASP A CA 1
ATOM 1634 C C . ASP A 1 213 ? 10.298 13.639 0.942 1.00 97.12 213 ASP A C 1
ATOM 1636 O O . ASP A 1 213 ? 9.242 14.160 1.292 1.00 97.12 213 ASP A O 1
ATOM 1640 N N . ILE A 1 214 ? 10.436 13.025 -0.234 1.00 98.00 214 ILE A N 1
ATOM 1641 C CA . ILE A 1 214 ? 9.410 12.961 -1.290 1.00 98.00 214 ILE A CA 1
ATOM 1642 C C . ILE A 1 214 ? 8.778 11.569 -1.445 1.00 98.00 214 ILE A C 1
ATOM 1644 O O . ILE A 1 214 ? 7.911 11.369 -2.295 1.00 98.00 214 ILE A O 1
ATOM 1648 N N . TRP A 1 215 ? 9.233 10.604 -0.646 1.00 98.38 215 TRP A N 1
ATOM 1649 C CA . TRP A 1 215 ? 8.912 9.182 -0.771 1.00 98.38 215 TRP A CA 1
ATOM 1650 C C . TRP A 1 215 ? 7.676 8.837 0.060 1.00 98.38 215 TRP A C 1
ATOM 1652 O O . TRP A 1 215 ? 7.784 8.286 1.156 1.00 98.38 215 TRP A O 1
ATOM 1662 N N . ILE A 1 216 ? 6.493 9.215 -0.430 1.00 98.62 216 ILE A N 1
ATOM 1663 C CA . ILE A 1 216 ? 5.234 8.967 0.290 1.00 98.62 216 ILE A CA 1
ATOM 1664 C C . ILE A 1 216 ? 4.903 7.472 0.400 1.00 98.62 216 ILE A C 1
ATOM 1666 O O . ILE A 1 216 ? 4.307 7.069 1.394 1.00 98.62 216 ILE A O 1
ATOM 1670 N N . GLN A 1 217 ? 5.338 6.646 -0.560 1.00 98.38 217 GLN A N 1
ATOM 1671 C CA . GLN A 1 217 ? 5.180 5.187 -0.494 1.00 98.38 217 GLN A CA 1
ATOM 1672 C C . GLN A 1 217 ? 5.913 4.584 0.706 1.00 98.38 217 GLN A C 1
ATOM 1674 O O . GLN A 1 217 ? 5.467 3.623 1.314 1.00 98.38 217 GLN A O 1
ATOM 1679 N N . ASP A 1 218 ? 7.040 5.183 1.081 1.00 98.31 218 ASP A N 1
ATOM 1680 C CA . ASP A 1 218 ? 7.849 4.717 2.198 1.00 98.31 218 ASP A CA 1
ATOM 1681 C C . ASP A 1 218 ? 7.348 5.236 3.550 1.00 98.31 218 ASP A C 1
ATOM 1683 O O . ASP A 1 218 ? 7.580 4.600 4.582 1.00 98.31 218 ASP A O 1
ATOM 1687 N N . ALA A 1 219 ? 6.680 6.392 3.544 1.00 98.06 219 ALA A N 1
ATOM 1688 C CA . ALA A 1 219 ? 6.215 7.106 4.730 1.00 98.06 219 ALA A CA 1
ATOM 1689 C C . ALA A 1 219 ? 4.942 6.519 5.344 1.00 98.06 219 ALA A C 1
ATOM 1691 O O . ALA A 1 219 ? 4.642 6.775 6.510 1.00 98.06 219 ALA A O 1
ATOM 1692 N N . THR A 1 220 ? 4.157 5.781 4.559 1.00 98.50 220 THR A N 1
ATOM 1693 C CA . THR A 1 220 ? 2.871 5.249 5.003 1.00 98.50 220 THR A CA 1
ATOM 1694 C C . THR A 1 220 ? 2.417 4.079 4.139 1.00 98.50 220 THR A C 1
ATOM 1696 O O . THR A 1 220 ? 2.799 3.983 2.983 1.00 98.50 220 THR A O 1
ATOM 1699 N N . GLU A 1 221 ? 1.591 3.206 4.707 1.00 98.56 221 GLU A N 1
ATOM 1700 C CA . GLU A 1 221 ? 0.874 2.157 3.981 1.00 98.56 221 GLU A CA 1
ATOM 1701 C C . GLU A 1 221 ? -0.617 2.310 4.286 1.00 98.56 221 GLU A C 1
ATOM 1703 O O . GLU A 1 221 ? -1.006 2.315 5.459 1.00 98.56 221 GLU A O 1
ATOM 1708 N N . ILE A 1 222 ? -1.458 2.475 3.260 1.00 98.50 222 ILE A N 1
ATOM 1709 C CA . ILE A 1 222 ? -2.876 2.819 3.440 1.00 98.50 222 ILE A CA 1
ATOM 1710 C C . ILE A 1 222 ? -3.759 1.591 3.190 1.00 98.50 222 ILE A C 1
ATOM 1712 O O . ILE A 1 222 ? -4.060 1.198 2.059 1.00 98.50 222 ILE A O 1
ATOM 1716 N N . GLY A 1 223 ? -4.223 1.006 4.288 1.00 97.75 223 GLY A N 1
ATOM 1717 C CA . GLY A 1 223 ? -5.231 -0.043 4.300 1.00 97.75 223 GLY A CA 1
ATOM 1718 C C . GLY A 1 223 ? -6.618 0.487 4.649 1.00 97.75 223 GLY A C 1
ATOM 1719 O O . GLY A 1 223 ? -6.922 1.676 4.529 1.00 97.75 223 GLY A O 1
ATOM 1720 N N . TRP A 1 224 ? -7.472 -0.417 5.110 1.00 96.81 224 TRP A N 1
ATOM 1721 C CA . TRP A 1 224 ? -8.813 -0.104 5.585 1.00 96.81 224 TRP A CA 1
ATOM 1722 C C . TRP A 1 224 ? -9.261 -1.080 6.673 1.00 96.81 224 TRP A C 1
ATOM 1724 O O . TRP A 1 224 ? -8.718 -2.178 6.826 1.00 96.81 224 TRP A O 1
ATOM 1734 N N . ALA A 1 225 ? -10.290 -0.685 7.416 1.00 94.94 225 ALA A N 1
ATOM 1735 C CA . ALA A 1 225 ? -11.015 -1.546 8.342 1.00 94.94 225 ALA A CA 1
ATOM 1736 C C . ALA A 1 225 ? -12.518 -1.369 8.119 1.00 94.94 225 ALA A C 1
ATOM 1738 O O . ALA A 1 225 ? -12.980 -0.258 7.870 1.00 94.94 225 ALA A O 1
ATOM 1739 N N . GLY A 1 226 ? -13.290 -2.456 8.175 1.00 92.12 226 GLY A N 1
ATOM 1740 C CA . GLY A 1 226 ? -14.730 -2.400 7.931 1.00 92.12 226 GLY A CA 1
ATOM 1741 C C . GLY A 1 226 ? -15.537 -3.461 8.670 1.00 92.12 226 GLY A C 1
ATOM 1742 O O . GLY A 1 226 ? -15.062 -4.569 8.922 1.00 92.12 226 GLY A O 1
ATOM 1743 N N . ASP A 1 227 ? -16.786 -3.122 8.986 1.00 86.81 227 ASP A N 1
ATOM 1744 C CA . ASP A 1 227 ? -17.741 -3.963 9.727 1.00 86.81 227 ASP A CA 1
ATOM 1745 C C . ASP A 1 227 ? -18.806 -4.625 8.824 1.00 86.81 227 ASP A C 1
ATOM 1747 O O . ASP A 1 227 ? -19.745 -5.266 9.302 1.00 86.81 227 ASP A O 1
ATOM 1751 N N . GLY A 1 228 ? -18.670 -4.462 7.502 1.00 83.38 228 GLY A N 1
ATOM 1752 C CA . GLY A 1 228 ? -19.621 -4.930 6.489 1.00 83.38 228 GLY A CA 1
ATOM 1753 C C . GLY A 1 228 ? -20.752 -3.944 6.170 1.00 83.38 228 GLY A C 1
ATOM 1754 O O . GLY A 1 228 ? -21.517 -4.183 5.235 1.00 83.38 228 GLY A O 1
ATOM 1755 N N . ARG A 1 229 ? -20.858 -2.834 6.906 1.00 83.06 229 ARG A N 1
ATOM 1756 C CA . ARG A 1 229 ? -21.752 -1.702 6.609 1.00 83.06 229 ARG A CA 1
ATOM 1757 C C . ARG A 1 229 ? -20.966 -0.462 6.216 1.00 83.06 229 ARG A C 1
ATOM 1759 O O . ARG A 1 229 ? -21.369 0.241 5.292 1.00 83.06 229 ARG A O 1
ATOM 1766 N N . ARG A 1 230 ? -19.860 -0.223 6.909 1.00 87.00 230 ARG A N 1
ATOM 1767 C CA . ARG A 1 230 ? -18.934 0.880 6.704 1.00 87.00 230 ARG A CA 1
ATOM 1768 C C . ARG A 1 230 ? -17.515 0.346 6.580 1.00 87.00 230 ARG A C 1
ATOM 1770 O O . ARG A 1 230 ? -17.209 -0.764 7.023 1.00 87.00 230 ARG A O 1
ATOM 1777 N N . ALA A 1 231 ? -16.671 1.141 5.946 1.00 91.44 231 ALA A N 1
ATOM 1778 C CA . ALA A 1 231 ? -15.238 0.965 5.979 1.00 91.44 231 ALA A CA 1
ATOM 1779 C C . ALA A 1 231 ? -14.573 2.336 6.009 1.00 91.44 231 ALA A C 1
ATOM 1781 O O . ALA A 1 231 ? -15.018 3.232 5.289 1.00 91.44 231 ALA A O 1
ATOM 1782 N N . ILE A 1 232 ? -13.520 2.451 6.806 1.00 94.31 232 ILE A N 1
ATOM 1783 C CA . ILE A 1 232 ? -12.691 3.649 6.897 1.00 94.31 232 ILE A CA 1
ATOM 1784 C C . ILE A 1 232 ? -11.283 3.324 6.384 1.00 94.31 232 ILE A C 1
ATOM 1786 O O . ILE A 1 232 ? -10.804 2.200 6.602 1.00 94.31 232 ILE A O 1
ATOM 1790 N N . PRO A 1 233 ? -10.614 4.245 5.673 1.00 97.19 233 PRO A N 1
ATOM 1791 C CA . PRO A 1 233 ? -9.187 4.143 5.427 1.00 97.19 233 PRO A CA 1
ATOM 1792 C C . PRO A 1 233 ? -8.396 4.218 6.738 1.00 97.19 233 PRO A C 1
ATOM 1794 O O . PRO A 1 233 ? -8.737 4.954 7.663 1.00 97.19 233 PRO A O 1
ATOM 1797 N N . VAL A 1 234 ? -7.316 3.446 6.803 1.00 98.06 234 VAL A N 1
ATOM 1798 C CA . VAL A 1 234 ? -6.417 3.397 7.957 1.00 98.06 234 VAL A CA 1
ATOM 1799 C C . VAL A 1 234 ? -4.985 3.442 7.440 1.00 98.06 234 VAL A C 1
ATOM 1801 O O . VAL A 1 234 ? -4.582 2.578 6.664 1.00 98.06 234 VAL A O 1
ATOM 1804 N N . ALA A 1 235 ? -4.210 4.436 7.857 1.00 98.31 235 ALA A N 1
ATOM 1805 C CA . ALA A 1 235 ? -2.805 4.567 7.499 1.00 98.31 235 ALA A CA 1
ATOM 1806 C C . ALA A 1 235 ? -1.902 3.942 8.571 1.00 98.31 235 ALA A C 1
ATOM 1808 O O . ALA A 1 235 ? -2.044 4.213 9.767 1.00 98.31 235 ALA A O 1
ATOM 1809 N N . LEU A 1 236 ? -0.929 3.138 8.146 1.00 98.56 236 LEU A N 1
ATOM 1810 C CA . LEU A 1 236 ? 0.217 2.796 8.979 1.00 98.56 236 LEU A CA 1
ATOM 1811 C C . LEU A 1 236 ? 1.176 3.986 8.982 1.00 98.56 236 LEU A C 1
ATOM 1813 O O . LEU A 1 236 ? 1.602 4.446 7.922 1.00 98.56 236 LEU A O 1
ATOM 1817 N N . HIS A 1 237 ? 1.550 4.463 10.162 1.00 98.38 237 HIS A N 1
ATOM 1818 C CA . HIS A 1 237 ? 2.614 5.449 10.312 1.00 98.38 237 HIS A CA 1
ATOM 1819 C C . HIS A 1 237 ? 3.970 4.840 9.912 1.00 98.38 237 HIS A C 1
ATOM 1821 O O . HIS A 1 237 ? 4.287 3.704 10.293 1.00 98.38 237 HIS A O 1
ATOM 1827 N N . GLY A 1 238 ? 4.770 5.590 9.152 1.00 96.69 238 GLY A N 1
ATOM 1828 C CA . GLY A 1 238 ? 6.111 5.198 8.716 1.00 96.69 238 GLY A CA 1
ATOM 1829 C C . GLY A 1 238 ? 7.109 5.111 9.869 1.00 96.69 238 GLY A C 1
ATOM 1830 O O . GLY A 1 238 ? 7.069 5.887 10.816 1.00 96.69 238 GLY A O 1
ATOM 1831 N N . ASN A 1 239 ? 8.032 4.154 9.808 1.00 96.94 239 ASN A N 1
ATOM 1832 C CA . ASN A 1 239 ? 9.050 3.955 10.848 1.00 96.94 239 ASN A CA 1
ATOM 1833 C C . ASN A 1 239 ? 10.439 4.400 10.369 1.00 96.94 239 ASN A C 1
ATOM 1835 O O . ASN A 1 239 ? 11.430 3.721 10.636 1.00 96.94 239 ASN A O 1
ATOM 1839 N N . ARG A 1 240 ? 10.512 5.502 9.608 1.00 96.44 240 ARG A N 1
ATOM 1840 C CA . ARG A 1 240 ? 11.756 5.970 8.970 1.00 96.44 240 ARG A CA 1
ATOM 1841 C C . ARG A 1 240 ? 12.494 6.995 9.819 1.00 96.44 240 ARG A C 1
ATOM 1843 O O . ARG A 1 240 ? 13.696 7.171 9.643 1.00 96.44 240 ARG A O 1
ATOM 1850 N N . GLY A 1 241 ? 11.768 7.665 10.715 1.00 95.44 241 GLY A N 1
ATOM 1851 C CA . GLY A 1 241 ? 12.298 8.767 11.516 1.00 95.44 241 GLY A CA 1
ATOM 1852 C C . GLY A 1 241 ? 12.451 10.052 10.701 1.00 95.44 241 GLY A C 1
ATOM 1853 O O . GLY A 1 241 ? 13.268 10.899 11.057 1.00 95.44 241 GLY A O 1
ATOM 1854 N N . HIS A 1 242 ? 11.708 10.171 9.597 1.00 96.19 242 HIS A N 1
ATOM 1855 C CA . HIS A 1 242 ? 11.705 11.334 8.714 1.00 96.19 242 HIS A CA 1
ATOM 1856 C C . HIS A 1 242 ? 10.488 12.229 8.993 1.00 96.19 242 HIS A C 1
ATOM 1858 O O . HIS A 1 242 ? 9.467 11.765 9.505 1.00 96.19 242 HIS A O 1
ATOM 1864 N N . GLU A 1 243 ? 10.575 13.513 8.645 1.00 97.25 243 GLU A N 1
ATOM 1865 C CA . GLU A 1 243 ? 9.528 14.504 8.904 1.00 97.25 243 GLU A CA 1
ATOM 1866 C C . GLU A 1 243 ? 8.195 14.164 8.219 1.00 97.25 243 GLU A C 1
ATOM 1868 O O . GLU A 1 243 ? 7.137 14.342 8.829 1.00 97.25 243 GLU A O 1
ATOM 1873 N N . LEU A 1 244 ? 8.219 13.634 6.988 1.00 98.19 244 LEU A N 1
ATOM 1874 C CA . LEU A 1 244 ? 7.007 13.255 6.254 1.00 98.19 244 LEU A CA 1
ATOM 1875 C C . LEU A 1 244 ? 6.163 12.218 7.006 1.00 98.19 244 LEU A C 1
ATOM 1877 O O . LEU A 1 244 ? 4.941 12.275 6.901 1.00 98.19 244 LEU A O 1
ATOM 1881 N N . ASP A 1 245 ? 6.788 11.315 7.775 1.00 97.44 245 ASP A N 1
ATOM 1882 C CA . ASP A 1 245 ? 6.094 10.240 8.501 1.00 97.44 245 ASP A CA 1
ATOM 1883 C C . ASP A 1 245 ? 5.035 10.828 9.451 1.00 97.44 245 ASP A C 1
ATOM 1885 O O . ASP A 1 245 ? 3.861 10.452 9.415 1.00 97.44 245 ASP A O 1
ATOM 1889 N N . GLY A 1 246 ? 5.451 11.809 10.260 1.00 97.06 246 GLY A N 1
ATOM 1890 C CA . GLY A 1 246 ? 4.586 12.486 11.224 1.00 97.06 246 GLY A CA 1
ATOM 1891 C C . GLY A 1 246 ? 3.666 13.513 10.571 1.00 97.06 246 GLY A C 1
ATOM 1892 O O . GLY A 1 246 ? 2.474 13.548 10.865 1.00 97.06 246 GLY A O 1
ATOM 1893 N N . LEU A 1 247 ? 4.189 14.319 9.641 1.00 97.56 247 LEU A N 1
ATOM 1894 C CA . LEU A 1 247 ? 3.413 15.386 9.004 1.00 97.56 247 LEU A CA 1
ATOM 1895 C C . LEU A 1 247 ? 2.265 14.844 8.139 1.00 97.56 247 LEU A C 1
ATOM 1897 O O . LEU A 1 247 ? 1.192 15.451 8.095 1.00 97.56 247 LEU A O 1
ATOM 1901 N N . PHE A 1 248 ? 2.472 13.715 7.454 1.00 97.81 248 PHE A N 1
ATOM 1902 C CA . PHE A 1 248 ? 1.399 13.052 6.717 1.00 97.81 248 PHE A CA 1
ATOM 1903 C C . PHE A 1 248 ? 0.382 12.425 7.671 1.00 97.81 248 PHE A C 1
ATOM 1905 O O . PHE A 1 248 ? -0.814 12.615 7.472 1.00 97.81 248 PHE A O 1
ATOM 1912 N N . ALA A 1 249 ? 0.833 11.742 8.729 1.00 97.50 249 ALA A N 1
ATOM 1913 C CA . ALA A 1 249 ? -0.051 11.162 9.740 1.00 97.50 249 ALA A CA 1
ATOM 1914 C C . ALA A 1 249 ? -0.976 12.207 10.386 1.00 97.50 249 ALA A C 1
ATOM 1916 O O . ALA A 1 249 ? -2.184 11.997 10.446 1.00 97.50 249 ALA A O 1
ATOM 1917 N N . GLU A 1 250 ? -0.436 13.359 10.789 1.00 96.62 250 GLU A N 1
ATOM 1918 C CA . GLU A 1 250 ? -1.225 14.484 11.311 1.00 96.62 250 GLU A CA 1
ATOM 1919 C C . GLU A 1 250 ? -2.274 14.983 10.309 1.00 96.62 250 GLU A C 1
ATOM 1921 O O . GLU A 1 250 ? -3.365 15.377 10.701 1.00 96.62 250 GLU A O 1
ATOM 1926 N N . SER A 1 251 ? -1.951 14.979 9.013 1.00 96.25 251 SER A N 1
ATOM 1927 C CA . SER A 1 251 ? -2.874 15.416 7.961 1.00 96.25 251 SER A CA 1
ATOM 1928 C C . SER A 1 251 ? -3.887 14.347 7.544 1.00 96.25 251 SER A C 1
ATOM 1930 O O . SER A 1 251 ? -4.871 14.692 6.887 1.00 96.25 251 SER A O 1
ATOM 1932 N N . PHE A 1 252 ? -3.609 13.072 7.816 1.00 97.62 252 PHE A N 1
ATOM 1933 C CA . PHE A 1 252 ? -4.443 11.942 7.413 1.00 97.62 252 PHE A CA 1
ATOM 1934 C C . PHE A 1 252 ? -5.471 11.571 8.483 1.00 97.62 252 PHE A C 1
ATOM 1936 O O . PHE A 1 252 ? -6.560 11.116 8.136 1.00 97.62 252 PHE A O 1
ATOM 1943 N N . LEU A 1 253 ? -5.128 11.758 9.761 1.00 97.94 253 LEU A N 1
ATOM 1944 C CA . LEU A 1 253 ? -6.051 11.579 10.876 1.00 97.94 253 LEU A CA 1
ATOM 1945 C C . LEU A 1 253 ? -7.194 12.601 10.779 1.00 97.94 253 LEU A C 1
ATOM 1947 O O . LEU A 1 253 ? -6.954 13.796 10.604 1.00 97.94 253 LEU A O 1
ATOM 1951 N N . GLY A 1 254 ? -8.428 12.121 10.871 1.00 97.06 254 GLY A N 1
ATOM 1952 C CA . GLY A 1 254 ? -9.625 12.953 10.842 1.00 97.06 254 GLY A CA 1
ATOM 1953 C C . GLY A 1 254 ? -10.896 12.105 10.821 1.00 97.06 254 GLY A C 1
ATOM 1954 O O . GLY A 1 254 ? -10.811 10.890 10.998 1.00 97.06 254 GLY A O 1
ATOM 1955 N N . PRO A 1 255 ? -12.062 12.708 10.542 1.00 95.19 255 PRO A N 1
ATOM 1956 C CA . PRO A 1 255 ? -13.329 11.983 10.548 1.00 95.19 255 PRO A CA 1
ATOM 1957 C C . PRO A 1 255 ? -13.350 10.872 9.493 1.00 95.19 255 PRO A C 1
ATOM 1959 O O . PRO A 1 255 ? -12.993 11.119 8.332 1.00 95.19 255 PRO A O 1
ATOM 1962 N N . ASP A 1 256 ? -13.771 9.665 9.882 1.00 93.69 256 ASP A N 1
ATOM 1963 C CA . ASP A 1 256 ? -13.741 8.453 9.052 1.00 93.69 256 ASP A CA 1
ATOM 1964 C C . ASP A 1 256 ? -12.337 8.151 8.455 1.00 93.69 256 ASP A C 1
ATOM 1966 O O . ASP A 1 256 ? -12.230 7.585 7.362 1.00 93.69 256 ASP A O 1
ATOM 1970 N N . SER A 1 257 ? -11.236 8.543 9.113 1.00 95.88 257 SER A N 1
ATOM 1971 C CA . SER A 1 257 ? -9.862 8.293 8.646 1.00 95.88 257 SER A CA 1
ATOM 1972 C C . SER A 1 257 ? -8.873 8.164 9.803 1.00 95.88 257 SER A C 1
ATOM 1974 O O . SER A 1 257 ? -8.616 9.111 10.543 1.00 95.88 257 SER A O 1
ATOM 1976 N N . ALA A 1 258 ? -8.255 6.992 9.939 1.00 97.25 258 ALA A N 1
ATOM 1977 C CA . ALA A 1 258 ? -7.424 6.678 11.097 1.00 97.25 258 ALA A CA 1
ATOM 1978 C C . ALA A 1 258 ? -5.933 6.545 10.773 1.00 97.25 258 ALA A C 1
ATOM 1980 O O . ALA A 1 258 ? -5.538 6.184 9.662 1.00 97.25 258 ALA A O 1
ATOM 1981 N N . VAL A 1 259 ? -5.099 6.730 11.798 1.00 97.88 259 VAL A N 1
ATOM 1982 C CA . VAL A 1 259 ? -3.660 6.437 11.755 1.00 97.88 259 VAL A CA 1
ATOM 1983 C C . VAL A 1 259 ? -3.284 5.507 12.901 1.00 97.88 259 VAL A C 1
ATOM 1985 O O . VAL A 1 259 ? -3.669 5.721 14.050 1.00 97.88 259 VAL A O 1
ATOM 1988 N N . ILE A 1 260 ? -2.487 4.482 12.603 1.00 97.00 260 ILE A N 1
ATOM 1989 C CA . ILE A 1 260 ? -1.963 3.550 13.603 1.00 97.00 260 ILE A CA 1
ATOM 1990 C C . ILE A 1 260 ? -0.437 3.482 13.576 1.00 97.00 260 ILE A C 1
ATOM 1992 O O . ILE A 1 260 ? 0.200 3.593 12.531 1.00 97.00 260 ILE A O 1
ATOM 1996 N N . HIS A 1 261 ? 0.153 3.251 14.750 1.00 96.25 261 HIS A N 1
ATOM 1997 C CA . HIS A 1 261 ? 1.603 3.232 14.962 1.00 96.25 261 HIS A CA 1
ATOM 1998 C C . HIS A 1 261 ? 2.058 1.834 15.417 1.00 96.25 261 HIS A C 1
ATOM 2000 O O . HIS A 1 261 ? 2.292 1.618 16.607 1.00 96.25 261 HIS A O 1
ATOM 2006 N N . PRO A 1 262 ? 2.151 0.849 14.504 1.00 92.88 262 PRO A N 1
ATOM 2007 C CA . PRO A 1 262 ? 2.511 -0.529 14.846 1.00 92.88 262 PRO A CA 1
ATOM 2008 C C . PRO A 1 262 ? 4.014 -0.733 15.119 1.00 92.88 262 PRO A C 1
ATOM 2010 O O . PRO A 1 262 ? 4.448 -1.873 15.233 1.00 92.88 262 PRO A O 1
ATOM 2013 N N . GLY A 1 263 ? 4.825 0.326 15.179 1.00 94.12 263 GLY A N 1
ATOM 2014 C CA . GLY A 1 263 ? 6.268 0.251 15.398 1.00 94.12 263 GLY A CA 1
ATOM 2015 C C . GLY A 1 263 ? 6.891 1.616 15.681 1.00 94.12 263 GLY A C 1
ATOM 2016 O O . GLY A 1 263 ? 6.184 2.606 15.874 1.00 94.12 263 GLY A O 1
ATOM 2017 N N . SER A 1 264 ? 8.225 1.657 15.718 1.00 95.19 264 SER A N 1
ATOM 2018 C CA . SER A 1 264 ? 8.992 2.902 15.839 1.00 95.19 264 SER A CA 1
ATOM 2019 C C . SER A 1 264 ? 10.282 2.838 15.019 1.00 95.19 264 SER A C 1
ATOM 2021 O O . SER A 1 264 ? 10.722 1.757 14.625 1.00 95.19 264 SER A O 1
ATOM 2023 N N . ASP A 1 265 ? 10.896 3.993 14.759 1.00 96.44 265 ASP A N 1
ATOM 2024 C CA . ASP A 1 265 ? 12.186 4.064 14.070 1.00 96.44 265 ASP A CA 1
ATOM 2025 C C . ASP A 1 265 ? 13.279 3.290 14.840 1.00 96.44 265 ASP A C 1
ATOM 2027 O O . ASP A 1 265 ? 13.533 3.525 16.026 1.00 96.44 265 ASP A O 1
ATOM 2031 N N . ARG A 1 266 ? 13.956 2.367 14.145 1.00 96.00 266 ARG A N 1
ATOM 2032 C CA . ARG A 1 266 ? 15.093 1.577 14.665 1.00 96.00 266 ARG A CA 1
ATOM 2033 C C . ARG A 1 266 ? 16.456 2.173 14.282 1.00 96.00 266 ARG A C 1
ATOM 2035 O O . ARG A 1 266 ? 17.508 1.542 14.468 1.00 96.00 266 ARG A O 1
ATOM 2042 N N . GLY A 1 267 ? 16.448 3.387 13.744 1.00 95.12 267 GLY A N 1
ATOM 2043 C CA . GLY A 1 267 ? 17.587 4.156 13.281 1.00 95.12 267 GLY A CA 1
ATOM 2044 C C . GLY A 1 267 ? 18.287 3.531 12.076 1.00 95.12 267 GLY A C 1
ATOM 2045 O O . GLY A 1 267 ? 17.840 2.561 11.465 1.00 95.12 267 GLY A O 1
ATOM 2046 N N . ARG A 1 268 ? 19.489 4.039 11.781 1.00 90.62 268 ARG A N 1
ATOM 2047 C CA . ARG A 1 268 ? 20.293 3.694 10.590 1.00 90.62 268 ARG A CA 1
ATOM 2048 C C . ARG A 1 268 ? 20.485 2.190 10.336 1.00 90.62 268 ARG A C 1
ATOM 2050 O O . ARG A 1 268 ? 20.710 1.782 9.203 1.00 90.62 268 ARG A O 1
ATOM 2057 N N . SER A 1 269 ? 20.436 1.351 11.372 1.00 88.88 269 SER A N 1
ATOM 2058 C CA . SER A 1 269 ? 20.572 -0.106 11.212 1.00 88.88 269 SER A CA 1
ATOM 2059 C C . SER A 1 269 ? 19.428 -0.747 10.407 1.00 88.88 269 SER A C 1
ATOM 2061 O O . SER A 1 269 ? 19.637 -1.783 9.765 1.00 88.88 269 SER A O 1
ATOM 2063 N N . ALA A 1 270 ? 18.260 -0.099 10.407 1.00 91.06 270 ALA A N 1
ATOM 2064 C CA . ALA A 1 270 ? 17.056 -0.492 9.689 1.00 91.06 270 ALA A CA 1
ATOM 2065 C C . ALA A 1 270 ? 16.713 0.458 8.523 1.00 91.06 270 ALA A C 1
ATOM 2067 O O . ALA A 1 270 ? 15.595 0.433 8.015 1.00 91.06 270 ALA A O 1
ATOM 2068 N N . GLU A 1 271 ? 17.683 1.264 8.072 1.00 91.00 271 GLU A N 1
ATOM 2069 C CA . GLU A 1 271 ? 17.546 2.088 6.866 1.00 91.00 271 GLU A CA 1
ATOM 2070 C C . GLU A 1 271 ? 17.053 1.217 5.692 1.00 91.00 271 GLU A C 1
ATOM 2072 O O . GLU A 1 271 ? 17.591 0.126 5.451 1.00 91.00 271 GLU A O 1
ATOM 2077 N N . TRP A 1 272 ? 15.999 1.694 5.021 1.00 94.62 272 TRP A N 1
ATOM 2078 C CA . TRP A 1 272 ? 15.247 1.065 3.925 1.00 94.62 272 TRP A CA 1
ATOM 2079 C C . TRP A 1 272 ? 14.455 -0.203 4.261 1.00 94.62 272 TRP A C 1
ATOM 2081 O O . TRP A 1 272 ? 13.358 -0.364 3.744 1.00 94.62 272 TRP A O 1
ATOM 2091 N N . ILE A 1 273 ? 14.931 -1.100 5.130 1.00 96.50 273 ILE A N 1
ATOM 2092 C CA . ILE A 1 273 ? 14.232 -2.383 5.365 1.00 96.50 273 ILE A CA 1
ATOM 2093 C C . ILE A 1 273 ? 12.842 -2.212 6.010 1.00 96.50 273 ILE A C 1
ATOM 2095 O O . ILE A 1 273 ? 11.957 -3.035 5.768 1.00 96.50 273 ILE A O 1
ATOM 2099 N N . ASP A 1 274 ? 12.658 -1.153 6.804 1.00 97.12 274 ASP A N 1
ATOM 2100 C CA . ASP A 1 274 ? 11.401 -0.836 7.504 1.00 97.12 274 ASP A CA 1
ATOM 2101 C C . ASP A 1 274 ? 10.482 0.116 6.732 1.00 97.12 274 ASP A C 1
ATOM 2103 O O . ASP A 1 274 ? 9.412 0.462 7.228 1.00 97.12 274 ASP A O 1
ATOM 2107 N N . TRP A 1 275 ? 10.903 0.563 5.550 1.00 97.75 275 TRP A N 1
ATOM 2108 C CA . TRP A 1 275 ? 10.156 1.515 4.732 1.00 97.75 275 TRP A CA 1
ATOM 2109 C C . TRP A 1 275 ? 9.108 0.767 3.904 1.00 97.75 275 TRP A C 1
ATOM 2111 O O . TRP A 1 275 ? 9.348 -0.371 3.492 1.00 97.75 275 TRP A O 1
ATOM 2121 N N . TYR A 1 276 ? 7.937 1.367 3.698 1.00 98.56 276 TYR A N 1
ATOM 2122 C CA . TYR A 1 276 ? 6.780 0.624 3.197 1.00 98.56 276 TYR A CA 1
ATOM 2123 C C . TYR A 1 276 ? 6.752 0.350 1.686 1.00 98.56 276 TYR A C 1
ATOM 2125 O O . TYR A 1 276 ? 6.004 -0.535 1.293 1.00 98.56 276 TYR A O 1
ATOM 2133 N N . GLY A 1 277 ? 7.683 0.864 0.867 1.00 98.31 277 GLY A N 1
ATOM 2134 C CA . GLY A 1 277 ? 7.959 0.247 -0.448 1.00 98.31 277 GLY A CA 1
ATOM 2135 C C . GLY A 1 277 ? 8.365 -1.237 -0.340 1.00 98.31 277 GLY A C 1
ATOM 2136 O O . GLY A 1 277 ? 8.214 -2.041 -1.265 1.00 98.31 277 GLY A O 1
ATOM 2137 N N . ASN A 1 278 ? 8.831 -1.658 0.843 1.00 98.69 278 ASN A N 1
ATOM 2138 C CA . ASN A 1 278 ? 9.123 -3.048 1.170 1.00 98.69 278 ASN A CA 1
ATOM 2139 C C . ASN A 1 278 ? 7.915 -3.856 1.692 1.00 98.69 278 ASN A C 1
ATOM 2141 O O . ASN A 1 278 ? 8.121 -4.993 2.130 1.00 98.69 278 ASN A O 1
ATOM 2145 N N . LEU A 1 279 ? 6.699 -3.298 1.709 1.00 98.69 279 LEU A N 1
ATOM 2146 C CA . LEU A 1 279 ? 5.484 -3.911 2.256 1.00 98.69 279 LEU A CA 1
ATOM 2147 C C . LEU A 1 279 ? 4.344 -3.842 1.237 1.00 98.69 279 LEU A C 1
ATOM 2149 O O . LEU A 1 279 ? 3.788 -2.786 0.997 1.00 98.69 279 LEU A O 1
ATOM 2153 N N . GLU A 1 280 ? 3.942 -4.981 0.686 1.00 98.69 280 GLU A N 1
ATOM 2154 C CA . GLU A 1 280 ? 2.946 -5.023 -0.386 1.00 98.69 280 GLU A CA 1
ATOM 2155 C C . GLU A 1 280 ? 1.934 -6.151 -0.173 1.00 98.69 280 GLU A C 1
ATOM 2157 O O . GLU A 1 280 ? 2.129 -7.055 0.647 1.00 98.69 280 GLU A O 1
ATOM 2162 N N . VAL A 1 281 ? 0.839 -6.136 -0.935 1.00 98.50 281 VAL A N 1
ATOM 2163 C CA . VAL A 1 281 ? -0.180 -7.190 -0.881 1.00 98.50 281 VAL A CA 1
ATOM 2164 C C . VAL A 1 281 ? -0.596 -7.667 -2.267 1.00 98.50 281 VAL A C 1
ATOM 2166 O O . VAL A 1 281 ? -0.825 -6.901 -3.203 1.00 98.50 281 VAL A O 1
ATOM 2169 N N . SER A 1 282 ? -0.696 -8.988 -2.405 1.00 98.31 282 SER A N 1
ATOM 2170 C CA . SER A 1 282 ? -1.158 -9.611 -3.646 1.00 98.31 282 SER A CA 1
ATOM 2171 C C . SER A 1 282 ? -2.656 -9.370 -3.876 1.00 98.31 282 SER A C 1
ATOM 2173 O O . SER A 1 282 ? -3.401 -9.118 -2.929 1.00 98.31 282 SER A O 1
ATOM 2175 N N . PRO A 1 283 ? -3.140 -9.496 -5.122 1.00 96.94 283 PRO A N 1
ATOM 2176 C CA . PRO A 1 283 ? -4.564 -9.634 -5.395 1.00 96.94 283 PRO A CA 1
ATOM 2177 C C . PRO A 1 283 ? -5.173 -10.853 -4.679 1.00 96.94 283 PRO A C 1
ATOM 2179 O O . PRO A 1 283 ? -4.442 -11.729 -4.207 1.00 96.94 283 PRO A O 1
ATOM 2182 N N . PRO A 1 284 ? -6.510 -10.985 -4.647 1.00 96.19 284 PRO A N 1
ATOM 2183 C CA . PRO A 1 284 ? -7.155 -12.200 -4.168 1.00 96.19 284 PRO A CA 1
ATOM 2184 C C . PRO A 1 284 ? -6.682 -13.442 -4.937 1.00 96.19 284 PRO A C 1
ATOM 2186 O O . PRO A 1 284 ? -6.752 -13.493 -6.168 1.00 96.19 284 PRO A O 1
ATOM 2189 N N . VAL A 1 285 ? -6.230 -14.466 -4.210 1.00 96.12 285 VAL A N 1
ATOM 2190 C CA . VAL A 1 285 ? -5.689 -15.709 -4.787 1.00 96.12 285 VAL A CA 1
ATOM 2191 C C . VAL A 1 285 ? -6.258 -16.951 -4.112 1.00 96.12 285 VAL A C 1
ATOM 2193 O O . VAL A 1 285 ? -6.824 -16.903 -3.021 1.00 96.12 285 VAL A O 1
ATOM 2196 N N . THR A 1 286 ? -6.111 -18.098 -4.769 1.00 94.69 286 THR A N 1
ATOM 2197 C CA . THR A 1 286 ? -6.400 -19.415 -4.194 1.00 94.69 286 THR A CA 1
ATOM 2198 C C . THR A 1 286 ? -5.201 -20.320 -4.426 1.00 94.69 286 THR A C 1
ATOM 2200 O O . THR A 1 286 ? -4.718 -20.429 -5.553 1.00 94.69 286 THR A O 1
ATOM 2203 N N . VAL A 1 287 ? -4.725 -20.954 -3.356 1.00 93.50 287 VAL A N 1
ATOM 2204 C CA . VAL A 1 287 ? -3.530 -21.802 -3.354 1.00 93.50 287 VAL A CA 1
ATOM 2205 C C . VAL A 1 287 ? -3.927 -23.181 -2.849 1.00 93.50 287 VAL A C 1
ATOM 2207 O O . VAL A 1 287 ? -4.231 -23.356 -1.666 1.00 93.50 287 VAL A O 1
ATOM 2210 N N . GLY A 1 288 ? -3.975 -24.157 -3.757 1.00 91.19 288 GLY A N 1
ATOM 2211 C CA . GLY A 1 288 ? -4.610 -25.444 -3.472 1.00 91.19 288 GLY A CA 1
ATOM 2212 C C . GLY A 1 288 ? -6.063 -25.235 -3.033 1.00 91.19 288 GLY A C 1
ATOM 2213 O O . GLY A 1 288 ? -6.829 -24.587 -3.740 1.00 91.19 288 GLY A O 1
ATOM 2214 N N . ASP A 1 289 ? -6.411 -25.719 -1.841 1.00 92.19 289 ASP A N 1
ATOM 2215 C CA . ASP A 1 289 ? -7.761 -25.593 -1.271 1.00 92.19 289 ASP A CA 1
ATOM 2216 C C . ASP A 1 289 ? -7.956 -24.328 -0.409 1.00 92.19 289 ASP A C 1
ATOM 2218 O O . ASP A 1 289 ? -9.037 -24.106 0.140 1.00 92.19 289 ASP A O 1
ATOM 2222 N N . ARG A 1 290 ? -6.918 -23.492 -0.244 1.00 93.69 290 ARG A N 1
ATOM 2223 C CA . ARG A 1 290 ? -6.967 -22.304 0.620 1.00 93.69 290 ARG A CA 1
ATOM 2224 C C . ARG A 1 290 ? -7.198 -21.036 -0.198 1.00 93.69 290 ARG A C 1
ATOM 2226 O O . ARG A 1 290 ? -6.350 -20.637 -0.993 1.00 93.69 290 ARG A O 1
ATOM 2233 N N . ALA A 1 291 ? -8.324 -20.374 0.052 1.00 94.94 291 ALA A N 1
ATOM 2234 C CA . ALA A 1 291 ? -8.636 -19.066 -0.512 1.00 94.94 291 ALA A CA 1
ATOM 2235 C C . ALA A 1 291 ? -8.076 -17.929 0.358 1.00 94.94 291 ALA A C 1
ATOM 2237 O O . ALA A 1 291 ? -8.188 -17.956 1.586 1.00 94.94 291 ALA A O 1
ATOM 2238 N N . PHE A 1 292 ? -7.529 -16.912 -0.299 1.00 95.94 292 PHE A N 1
ATOM 2239 C CA . PHE A 1 292 ? -7.087 -15.649 0.283 1.00 95.94 292 PHE A CA 1
ATOM 2240 C C . PHE A 1 292 ? -7.876 -14.515 -0.383 1.00 95.94 292 PHE A C 1
ATOM 2242 O O . PHE A 1 292 ? -7.394 -13.905 -1.339 1.00 95.94 292 PHE A O 1
ATOM 2249 N N . PRO A 1 293 ? -9.117 -14.251 0.066 1.00 94.31 293 PRO A N 1
ATOM 2250 C CA . PRO A 1 293 ? -10.028 -13.318 -0.603 1.00 94.31 293 PRO A CA 1
ATOM 2251 C C . PRO A 1 293 ? -9.585 -11.853 -0.518 1.00 94.31 293 PRO A C 1
ATOM 2253 O O . PRO A 1 293 ? -10.076 -11.034 -1.282 1.00 94.31 293 PRO A O 1
ATOM 2256 N N . PHE A 1 294 ? -8.656 -11.538 0.386 1.00 95.19 294 PHE A N 1
ATOM 2257 C CA . PHE A 1 294 ? -8.033 -10.219 0.533 1.00 95.19 294 PHE A CA 1
ATOM 2258 C C . PHE A 1 294 ? -6.557 -10.235 0.113 1.00 95.19 294 PHE A C 1
ATOM 2260 O O . PHE A 1 294 ? -5.802 -9.336 0.465 1.00 95.19 294 PHE A O 1
ATOM 2267 N N . GLY A 1 295 ? -6.129 -11.289 -0.589 1.00 96.81 295 GLY A N 1
ATOM 2268 C CA . GLY A 1 295 ? -4.729 -11.510 -0.921 1.00 96.81 295 GLY A CA 1
ATOM 2269 C C . GLY A 1 295 ? -3.871 -11.901 0.280 1.00 96.81 295 GLY A C 1
ATOM 2270 O O . GLY A 1 295 ? -4.360 -12.237 1.362 1.00 96.81 295 GLY A O 1
ATOM 2271 N N . ARG A 1 296 ? -2.561 -11.901 0.053 1.00 97.94 296 ARG A N 1
ATOM 2272 C CA . ARG A 1 296 ? -1.519 -12.179 1.048 1.00 97.94 296 ARG A CA 1
ATOM 2273 C C . ARG A 1 296 ? -0.487 -11.070 1.047 1.00 97.94 296 ARG A C 1
ATOM 2275 O O . ARG A 1 296 ? -0.021 -10.690 -0.033 1.00 97.94 296 ARG A O 1
ATOM 2282 N N . VAL A 1 297 ? -0.124 -10.615 2.242 1.00 98.62 297 VAL A N 1
ATOM 2283 C CA . VAL A 1 297 ? 0.957 -9.644 2.438 1.00 98.62 297 VAL A CA 1
ATOM 2284 C C . VAL A 1 297 ? 2.293 -10.292 2.085 1.00 98.62 297 VAL A C 1
ATOM 2286 O O . VAL A 1 297 ? 2.535 -11.455 2.429 1.00 98.62 297 VAL A O 1
ATOM 2289 N N . TYR A 1 298 ? 3.170 -9.544 1.426 1.00 98.75 298 TYR A N 1
ATOM 2290 C CA . TYR A 1 298 ? 4.555 -9.916 1.184 1.00 98.75 298 TYR A CA 1
ATOM 2291 C C . TYR A 1 298 ? 5.508 -8.756 1.482 1.00 98.75 298 TYR A C 1
ATOM 2293 O O . TYR A 1 298 ? 5.182 -7.593 1.272 1.00 98.75 298 TYR A O 1
ATOM 2301 N N . ALA A 1 299 ? 6.697 -9.092 1.978 1.00 98.69 299 ALA A N 1
ATOM 2302 C CA . ALA A 1 299 ? 7.743 -8.141 2.322 1.00 98.69 299 ALA A CA 1
ATOM 2303 C C . ALA A 1 299 ? 9.137 -8.686 1.987 1.00 98.69 299 ALA A C 1
ATOM 2305 O O . ALA A 1 299 ? 9.352 -9.898 1.859 1.00 98.69 299 ALA A O 1
ATOM 2306 N N . GLY A 1 300 ? 10.107 -7.790 1.832 1.00 98.19 300 GLY A N 1
ATOM 2307 C CA . GLY A 1 300 ? 11.476 -8.137 1.462 1.00 98.19 300 GLY A CA 1
ATOM 2308 C C . GLY A 1 300 ? 12.388 -8.389 2.661 1.00 98.19 300 GLY A C 1
ATOM 2309 O O . GLY A 1 300 ? 12.218 -7.833 3.750 1.00 98.19 300 GLY A O 1
ATOM 2310 N N . THR A 1 301 ? 13.398 -9.227 2.442 1.00 97.88 301 THR A N 1
ATOM 2311 C CA . THR A 1 301 ? 14.475 -9.532 3.390 1.00 97.88 301 THR A CA 1
ATOM 2312 C C . THR A 1 301 ? 15.834 -9.170 2.805 1.00 97.88 301 THR A C 1
ATOM 2314 O O . THR A 1 301 ? 16.113 -9.390 1.626 1.00 97.88 301 THR A O 1
ATOM 2317 N N . GLN A 1 302 ? 16.722 -8.661 3.661 1.00 94.25 302 GLN A N 1
ATOM 2318 C CA . GLN A 1 302 ? 18.098 -8.318 3.311 1.00 94.25 302 GLN A CA 1
ATOM 2319 C C . GLN A 1 302 ? 19.077 -9.130 4.169 1.00 94.25 302 GLN A C 1
ATOM 2321 O O . GLN A 1 302 ? 19.600 -8.661 5.189 1.00 94.25 302 GLN A O 1
ATOM 2326 N N . GLY A 1 303 ? 19.314 -10.379 3.760 1.00 89.56 303 GLY A N 1
ATOM 2327 C CA . GLY A 1 303 ? 20.088 -11.347 4.535 1.00 89.56 303 GLY A CA 1
ATOM 2328 C C . GLY A 1 303 ? 19.311 -11.781 5.778 1.00 89.56 303 GLY A C 1
ATOM 2329 O O . GLY A 1 303 ? 18.218 -12.318 5.664 1.00 89.56 303 GLY A O 1
ATOM 2330 N N . ALA A 1 304 ? 19.860 -11.536 6.968 1.00 90.75 304 ALA A N 1
ATOM 2331 C CA . ALA A 1 304 ? 19.163 -11.804 8.230 1.00 90.75 304 ALA A CA 1
ATOM 2332 C C . ALA A 1 304 ? 18.200 -10.676 8.653 1.00 90.75 304 ALA A C 1
ATOM 2334 O O . ALA A 1 304 ? 17.522 -10.809 9.670 1.00 90.75 304 ALA A O 1
ATOM 2335 N N . ARG A 1 305 ? 18.176 -9.552 7.923 1.00 93.25 305 ARG A N 1
ATOM 2336 C CA . ARG A 1 305 ? 17.292 -8.419 8.217 1.00 93.25 305 ARG A CA 1
ATOM 2337 C C . ARG A 1 305 ? 15.940 -8.608 7.541 1.00 93.25 305 ARG A C 1
ATOM 2339 O O . ARG A 1 305 ? 15.870 -9.011 6.382 1.00 93.25 305 ARG A O 1
ATOM 2346 N N . SER A 1 306 ? 14.899 -8.246 8.268 1.00 95.31 306 SER A N 1
ATOM 2347 C CA . SER A 1 306 ? 13.506 -8.242 7.841 1.00 95.31 306 SER A CA 1
ATOM 2348 C C . SER A 1 306 ? 12.824 -6.983 8.375 1.00 95.31 306 SER A C 1
ATOM 2350 O O . SER A 1 306 ? 13.377 -6.281 9.237 1.00 95.31 306 SER A O 1
ATOM 2352 N N . MET A 1 307 ? 11.636 -6.716 7.839 1.00 97.06 307 MET A N 1
ATOM 2353 C CA . MET A 1 307 ? 10.774 -5.614 8.250 1.00 97.06 307 MET A CA 1
ATOM 2354 C C . MET A 1 307 ? 10.534 -5.584 9.763 1.00 97.06 307 MET A C 1
ATOM 2356 O O . MET A 1 307 ? 10.634 -6.609 10.449 1.00 97.06 307 MET A O 1
ATOM 2360 N N . HIS A 1 308 ? 10.201 -4.398 10.271 1.00 97.75 308 HIS A N 1
ATOM 2361 C CA . HIS A 1 308 ? 9.958 -4.120 11.676 1.00 97.75 308 HIS A CA 1
ATOM 2362 C C . HIS A 1 308 ? 9.097 -5.216 12.333 1.00 97.75 308 HIS A C 1
ATOM 2364 O O . HIS A 1 308 ? 7.966 -5.463 11.907 1.00 97.75 308 HIS A O 1
ATOM 2370 N N . PRO A 1 309 ? 9.594 -5.887 13.389 1.00 96.94 309 PRO A N 1
ATOM 2371 C CA . PRO A 1 309 ? 8.934 -7.065 13.945 1.00 96.94 309 PRO A CA 1
ATOM 2372 C C . PRO A 1 309 ? 7.551 -6.754 14.524 1.00 96.94 309 PRO A C 1
ATOM 2374 O O . PRO A 1 309 ? 6.680 -7.617 14.494 1.00 96.94 309 PRO A O 1
ATOM 2377 N N . GLU A 1 310 ? 7.333 -5.538 15.031 1.00 97.50 310 GLU A N 1
ATOM 2378 C CA . GLU A 1 310 ? 6.022 -5.121 15.540 1.00 97.50 310 GLU A CA 1
ATOM 2379 C C . GLU A 1 310 ? 5.020 -4.840 14.406 1.00 97.50 310 GLU A C 1
ATOM 2381 O O . GLU A 1 310 ? 3.856 -5.204 14.550 1.00 97.50 310 GLU A O 1
ATOM 2386 N N . VAL A 1 311 ? 5.478 -4.345 13.242 1.00 98.12 311 VAL A N 1
ATOM 2387 C CA . VAL A 1 311 ? 4.638 -4.202 12.036 1.00 98.12 311 VAL A CA 1
ATOM 2388 C C . VAL A 1 311 ? 4.183 -5.581 11.568 1.00 98.12 311 VAL A C 1
ATOM 2390 O O . VAL A 1 311 ? 2.994 -5.816 11.374 1.00 98.12 311 VAL A O 1
ATOM 2393 N N . ILE A 1 312 ? 5.113 -6.533 11.466 1.00 97.94 312 ILE A N 1
ATOM 2394 C CA . ILE A 1 312 ? 4.787 -7.908 11.074 1.00 97.94 312 ILE A CA 1
ATOM 2395 C C . ILE A 1 312 ? 3.859 -8.569 12.094 1.00 97.94 312 ILE A C 1
ATOM 2397 O O . ILE A 1 312 ? 2.854 -9.158 11.711 1.00 97.94 312 ILE A O 1
ATOM 2401 N N . ALA A 1 313 ? 4.146 -8.450 13.394 1.00 97.69 313 ALA A N 1
ATOM 2402 C CA . ALA A 1 313 ? 3.293 -9.018 14.436 1.00 97.69 313 ALA A CA 1
ATOM 2403 C C . ALA A 1 313 ? 1.879 -8.417 14.424 1.00 97.69 313 ALA A C 1
ATOM 2405 O O . ALA A 1 313 ? 0.910 -9.134 14.678 1.00 97.69 313 ALA A O 1
ATOM 2406 N N . PHE A 1 314 ? 1.760 -7.123 14.119 1.00 97.75 314 PHE A N 1
ATOM 2407 C CA . PHE A 1 314 ? 0.483 -6.455 13.918 1.00 97.75 314 PHE A CA 1
ATOM 2408 C C . PHE A 1 314 ? -0.276 -7.052 12.725 1.00 97.75 314 PHE A C 1
ATOM 2410 O O . PHE A 1 314 ? -1.406 -7.504 12.904 1.00 97.75 314 PHE A O 1
ATOM 2417 N N . LEU A 1 315 ? 0.338 -7.132 11.541 1.00 97.81 315 LEU A N 1
ATOM 2418 C CA . LEU A 1 315 ? -0.305 -7.665 10.330 1.00 97.81 315 LEU A CA 1
ATOM 2419 C C . LEU A 1 315 ? -0.714 -9.140 10.486 1.00 97.81 315 LEU A C 1
ATOM 2421 O O . LEU A 1 315 ? -1.834 -9.523 10.142 1.00 97.81 315 LEU A O 1
ATOM 2425 N N . GLU A 1 316 ? 0.150 -9.962 11.085 1.00 97.62 316 GLU A N 1
ATOM 2426 C CA . GLU A 1 316 ? -0.127 -11.373 11.387 1.00 97.62 316 GLU A CA 1
ATOM 2427 C C . GLU A 1 316 ? -1.337 -11.535 12.322 1.00 97.62 316 GLU A C 1
ATOM 2429 O O . GLU A 1 316 ? -2.175 -12.417 12.117 1.00 97.62 316 GLU A O 1
ATOM 2434 N N . ALA A 1 317 ? -1.492 -10.648 13.312 1.00 97.06 317 ALA A N 1
ATOM 2435 C CA . ALA A 1 317 ? -2.618 -10.684 14.246 1.00 97.06 317 ALA A CA 1
ATOM 2436 C C . ALA A 1 317 ? -3.976 -10.361 13.592 1.00 97.06 317 ALA A C 1
ATOM 2438 O O . ALA A 1 317 ? -5.022 -10.738 14.129 1.00 97.06 317 ALA A O 1
ATOM 2439 N N . GLN A 1 318 ? -3.984 -9.718 12.417 1.00 95.94 318 GLN A N 1
ATOM 2440 C CA . GLN A 1 318 ? -5.219 -9.468 11.663 1.00 95.94 318 GLN A CA 1
ATOM 2441 C C . GLN A 1 318 ? -5.748 -10.754 11.010 1.00 95.94 318 GLN A C 1
ATOM 2443 O O . GLN A 1 318 ? -6.959 -10.916 10.804 1.00 95.94 318 GLN A O 1
ATOM 2448 N N . GLY A 1 319 ? -4.849 -11.696 10.707 1.00 94.00 319 GLY A N 1
ATOM 2449 C CA . GLY A 1 319 ? -5.130 -13.058 10.246 1.00 94.00 319 GLY A CA 1
ATOM 2450 C C . GLY A 1 319 ? -5.623 -13.190 8.799 1.00 94.00 319 GLY A C 1
ATOM 2451 O O . GLY A 1 319 ? -5.357 -14.200 8.154 1.00 94.00 319 GLY A O 1
ATOM 2452 N N . ALA A 1 320 ? -6.320 -12.188 8.263 1.00 92.44 320 ALA A N 1
ATOM 2453 C CA . ALA A 1 320 ? -7.004 -12.277 6.970 1.00 92.44 320 ALA A CA 1
ATOM 2454 C C . ALA A 1 320 ? -6.059 -12.340 5.755 1.00 92.44 320 ALA A C 1
ATOM 2456 O O . ALA A 1 320 ? -6.396 -12.981 4.762 1.00 92.44 320 ALA A O 1
ATOM 2457 N N . GLN A 1 321 ? -4.884 -11.712 5.849 1.00 96.50 321 GLN A N 1
ATOM 2458 C CA . GLN A 1 321 ? -3.861 -11.681 4.790 1.00 96.50 321 GLN A CA 1
ATOM 2459 C C . GLN A 1 321 ? -2.571 -12.421 5.204 1.00 96.50 321 GLN A C 1
ATOM 2461 O O . GLN A 1 321 ? -1.541 -12.324 4.537 1.00 96.50 321 GLN A O 1
ATOM 2466 N N . ALA A 1 322 ? -2.644 -13.171 6.310 1.00 95.56 322 ALA A N 1
ATOM 2467 C CA . ALA A 1 322 ? -1.540 -13.881 6.946 1.00 95.56 322 ALA A CA 1
ATOM 2468 C C . ALA A 1 322 ? -1.402 -15.344 6.457 1.00 95.56 322 ALA A C 1
ATOM 2470 O O . ALA A 1 322 ? -2.390 -15.980 6.058 1.00 95.56 322 ALA A O 1
ATOM 2471 N N . PRO A 1 323 ? -0.207 -15.957 6.552 1.00 96.44 323 PRO A N 1
ATOM 2472 C CA . PRO A 1 323 ? 1.047 -15.361 7.017 1.00 96.44 323 PRO A CA 1
ATOM 2473 C C . PRO A 1 323 ? 1.741 -14.531 5.933 1.00 96.44 323 PRO A C 1
ATOM 2475 O O . PRO A 1 323 ? 1.561 -14.808 4.737 1.00 96.44 323 PRO A O 1
ATOM 2478 N N . VAL A 1 324 ? 2.555 -13.569 6.377 1.00 97.69 324 VAL A N 1
ATOM 2479 C CA . VAL A 1 324 ? 3.396 -12.709 5.537 1.00 97.69 324 VAL A CA 1
ATOM 2480 C C . VAL A 1 324 ? 4.393 -13.560 4.755 1.00 97.69 324 VAL A C 1
ATOM 2482 O O . VAL A 1 324 ? 5.057 -14.452 5.291 1.00 97.69 324 VAL A O 1
ATOM 2485 N N . LEU A 1 325 ? 4.497 -13.271 3.463 1.00 98.19 325 LEU A N 1
ATOM 2486 C CA . LEU A 1 325 ? 5.450 -13.884 2.551 1.00 98.19 325 LEU A CA 1
ATOM 2487 C C . LEU A 1 325 ? 6.756 -13.104 2.507 1.00 98.19 325 LEU A C 1
ATOM 2489 O O . LEU A 1 325 ? 6.753 -11.879 2.490 1.00 98.19 325 LEU A O 1
ATOM 2493 N N . TRP A 1 326 ? 7.874 -13.819 2.430 1.00 98.31 326 TRP A N 1
ATOM 2494 C CA . TRP A 1 326 ? 9.199 -13.207 2.437 1.00 98.31 326 TRP A CA 1
ATOM 2495 C C . TRP A 1 326 ? 9.909 -13.392 1.102 1.00 98.31 326 TRP A C 1
ATOM 2497 O O . TRP A 1 326 ? 10.077 -14.518 0.626 1.00 98.31 326 TRP A O 1
ATOM 2507 N N . LEU A 1 327 ? 10.358 -12.283 0.520 1.00 98.56 327 LEU A N 1
ATOM 2508 C CA . LEU A 1 327 ? 11.114 -12.246 -0.730 1.00 98.56 327 LEU A CA 1
ATOM 2509 C C . LEU A 1 327 ? 12.578 -11.868 -0.451 1.00 98.56 327 LEU A C 1
ATOM 2511 O O . LEU A 1 327 ? 12.861 -11.026 0.398 1.00 98.56 327 LEU A O 1
ATOM 2515 N N . ASP A 1 328 ? 13.537 -12.495 -1.140 1.00 97.88 328 ASP A N 1
ATOM 2516 C CA . ASP A 1 328 ? 14.949 -12.085 -1.062 1.00 97.88 328 ASP A CA 1
ATOM 2517 C C . ASP A 1 328 ? 15.166 -10.839 -1.929 1.00 97.88 328 ASP A C 1
ATOM 2519 O O . ASP A 1 328 ? 15.307 -10.939 -3.151 1.00 97.88 328 ASP A O 1
ATOM 2523 N N . THR A 1 329 ? 15.227 -9.675 -1.284 1.00 98.12 329 THR A N 1
ATOM 2524 C CA . THR A 1 329 ? 15.527 -8.376 -1.903 1.00 98.12 329 THR A CA 1
ATOM 2525 C C . THR A 1 329 ? 16.944 -7.901 -1.561 1.00 98.12 329 THR A C 1
ATOM 2527 O O . THR A 1 329 ? 17.331 -6.787 -1.899 1.00 98.12 329 THR A O 1
ATOM 2530 N N . SER A 1 330 ? 17.784 -8.756 -0.951 1.00 96.75 330 SER A N 1
ATOM 2531 C CA . SER A 1 330 ? 19.156 -8.418 -0.520 1.00 96.75 330 SER A CA 1
ATOM 2532 C C . SER A 1 330 ? 20.102 -8.002 -1.649 1.00 96.75 330 SER A C 1
ATOM 2534 O O . SER A 1 330 ? 21.174 -7.450 -1.394 1.00 96.75 330 SER A O 1
ATOM 2536 N N . TRP A 1 331 ? 19.722 -8.301 -2.889 1.00 97.31 331 TRP A N 1
ATOM 2537 C CA . TRP A 1 331 ? 20.477 -7.982 -4.092 1.00 97.31 331 TRP A CA 1
ATOM 2538 C C . TRP A 1 331 ? 20.220 -6.560 -4.603 1.00 97.31 331 TRP A C 1
ATOM 2540 O O . TRP A 1 331 ? 20.991 -6.093 -5.435 1.00 97.31 331 TRP A O 1
ATOM 2550 N N . LEU A 1 332 ? 19.191 -5.873 -4.113 1.00 97.88 332 LEU A N 1
ATOM 2551 C CA . LEU A 1 332 ? 18.878 -4.487 -4.455 1.00 97.88 332 LEU A CA 1
ATOM 2552 C C . LEU A 1 332 ? 19.562 -3.509 -3.486 1.00 97.88 332 LEU A C 1
ATOM 2554 O O . LEU A 1 332 ? 19.910 -3.868 -2.357 1.00 97.88 332 LEU A O 1
ATOM 2558 N N . VAL A 1 333 ? 19.801 -2.273 -3.932 1.00 95.69 333 VAL A N 1
ATOM 2559 C CA . VAL A 1 333 ? 20.404 -1.219 -3.095 1.00 95.69 333 VAL A CA 1
ATOM 2560 C C . VAL A 1 333 ? 19.442 -0.761 -2.007 1.00 95.69 333 VAL A C 1
ATOM 2562 O O . VAL A 1 333 ? 19.833 -0.800 -0.835 1.00 95.69 333 VAL A O 1
ATOM 2565 N N . ILE A 1 334 ? 18.226 -0.372 -2.401 1.00 96.38 334 ILE A N 1
ATOM 2566 C CA . ILE A 1 334 ? 17.144 0.020 -1.492 1.00 96.38 334 ILE A CA 1
ATOM 2567 C C . ILE A 1 334 ? 16.570 -1.244 -0.844 1.00 96.38 334 ILE A C 1
ATOM 2569 O O . ILE A 1 334 ? 16.594 -1.383 0.383 1.00 96.38 334 ILE A O 1
ATOM 2573 N N . GLY A 1 335 ? 16.235 -2.245 -1.663 1.00 97.12 335 GLY A N 1
ATOM 2574 C CA . GLY A 1 335 ? 15.910 -3.585 -1.183 1.00 97.12 335 GLY A CA 1
ATOM 2575 C C . GLY A 1 335 ? 14.447 -3.756 -0.843 1.00 97.12 335 GLY A C 1
ATOM 2576 O O . GLY A 1 335 ? 14.133 -4.433 0.142 1.00 97.12 335 GLY A O 1
ATOM 2577 N N . HIS A 1 336 ? 13.596 -3.155 -1.665 1.00 98.69 336 HIS A N 1
ATOM 2578 C CA . HIS A 1 336 ? 12.146 -3.175 -1.565 1.00 98.69 336 HIS A CA 1
ATOM 2579 C C . HIS A 1 336 ? 11.530 -4.188 -2.528 1.00 98.69 336 HIS A C 1
ATOM 2581 O O . HIS A 1 336 ? 12.171 -4.663 -3.470 1.00 98.69 336 HIS A O 1
ATOM 2587 N N . VAL A 1 337 ? 10.292 -4.594 -2.248 1.00 98.75 337 VAL A N 1
ATOM 2588 C CA . VAL A 1 337 ? 9.585 -5.588 -3.069 1.00 98.75 337 VAL A CA 1
ATOM 2589 C C . VAL A 1 337 ? 8.900 -4.953 -4.273 1.00 98.75 337 VAL A C 1
ATOM 2591 O O . VAL A 1 337 ? 8.805 -5.623 -5.305 1.00 98.75 337 VAL A O 1
ATOM 2594 N N . ASP A 1 338 ? 8.501 -3.684 -4.181 1.00 98.62 338 ASP A N 1
ATOM 2595 C CA . ASP A 1 338 ? 7.913 -2.901 -5.275 1.00 98.62 338 ASP A CA 1
ATOM 2596 C C . ASP A 1 338 ? 8.888 -2.692 -6.456 1.00 98.62 338 ASP A C 1
ATOM 2598 O O . ASP A 1 338 ? 8.484 -2.549 -7.610 1.00 98.62 338 ASP A O 1
ATOM 2602 N N . GLU A 1 339 ? 10.197 -2.779 -6.205 1.00 98.75 339 GLU A N 1
ATOM 2603 C CA . GLU A 1 339 ? 11.252 -2.827 -7.224 1.00 98.75 339 GLU A CA 1
ATOM 2604 C C . GLU A 1 339 ? 11.231 -4.138 -8.038 1.00 98.75 339 GLU A C 1
ATOM 2606 O O . GLU A 1 339 ? 11.859 -4.234 -9.098 1.00 98.75 339 GLU A O 1
ATOM 2611 N N . THR A 1 340 ? 10.543 -5.177 -7.552 1.00 98.19 340 THR A N 1
ATOM 2612 C CA . THR A 1 340 ? 10.613 -6.538 -8.108 1.00 98.19 340 THR A CA 1
ATOM 2613 C C . THR A 1 340 ? 9.287 -7.082 -8.608 1.00 98.19 340 THR A C 1
ATOM 2615 O O . THR A 1 340 ? 9.299 -7.954 -9.477 1.00 98.19 340 THR A O 1
ATOM 2618 N N . VAL A 1 341 ? 8.161 -6.631 -8.056 1.00 98.44 341 VAL A N 1
ATOM 2619 C CA . VAL A 1 341 ? 6.839 -7.202 -8.325 1.00 98.44 341 VAL A CA 1
ATOM 2620 C C . VAL A 1 341 ? 5.794 -6.095 -8.310 1.00 98.44 341 VAL A C 1
ATOM 2622 O O . VAL A 1 341 ? 5.762 -5.277 -7.400 1.00 98.44 341 VAL A O 1
ATOM 2625 N N . SER A 1 342 ? 4.890 -6.132 -9.283 1.00 98.31 342 SER A N 1
ATOM 2626 C CA . SER A 1 342 ? 3.652 -5.348 -9.283 1.00 98.31 342 SER A CA 1
ATOM 2627 C C . SER A 1 342 ? 2.529 -6.167 -9.921 1.00 98.31 342 SER A C 1
ATOM 2629 O O . SER A 1 342 ? 2.761 -7.271 -10.427 1.00 98.31 342 SER A O 1
ATOM 2631 N N . TRP A 1 343 ? 1.303 -5.655 -9.907 1.00 98.69 343 TRP A N 1
ATOM 2632 C CA . TRP A 1 343 ? 0.129 -6.343 -10.434 1.00 98.69 343 TRP A CA 1
ATOM 2633 C C . TRP A 1 343 ? -0.689 -5.420 -11.327 1.00 98.69 343 TRP A C 1
ATOM 2635 O O . TRP A 1 343 ? -0.827 -4.230 -11.062 1.00 98.69 343 TRP A O 1
ATOM 2645 N N . VAL A 1 344 ? -1.279 -5.993 -12.374 1.00 98.75 344 VAL A N 1
ATOM 2646 C CA . VAL A 1 344 ? -2.201 -5.285 -13.275 1.00 98.75 344 VAL A CA 1
ATOM 2647 C C . VAL A 1 344 ? -3.490 -6.081 -13.458 1.00 98.75 344 VAL A C 1
ATOM 2649 O O . VAL A 1 344 ? -3.446 -7.315 -13.402 1.00 98.75 344 VAL A O 1
ATOM 2652 N N . PRO A 1 345 ? -4.642 -5.426 -13.690 1.00 97.94 345 PRO A N 1
ATOM 2653 C CA . PRO A 1 345 ? -5.874 -6.137 -13.999 1.00 97.94 345 PRO A CA 1
ATOM 2654 C C . PRO A 1 345 ? -5.774 -6.811 -15.372 1.00 97.94 345 PRO A C 1
ATOM 2656 O O . PRO A 1 345 ? -5.037 -6.368 -16.254 1.00 97.94 345 PRO A O 1
ATOM 2659 N N . SER A 1 346 ? -6.544 -7.874 -15.582 1.00 98.00 346 SER A N 1
ATOM 2660 C CA . SER A 1 346 ? -6.626 -8.533 -16.882 1.00 98.00 346 SER A CA 1
ATOM 2661 C C . SER A 1 346 ? -8.050 -8.948 -17.224 1.00 98.00 346 SER A C 1
ATOM 2663 O O . SER A 1 346 ? -8.732 -9.602 -16.439 1.00 98.00 346 SER A O 1
ATOM 2665 N N . ASP A 1 347 ? -8.467 -8.609 -18.442 1.00 97.19 347 ASP A N 1
ATOM 2666 C CA . ASP A 1 347 ? -9.722 -9.060 -19.045 1.00 97.19 347 ASP A CA 1
ATOM 2667 C C . ASP A 1 347 ? -9.579 -10.439 -19.731 1.00 97.19 347 ASP A C 1
ATOM 2669 O O . ASP A 1 347 ? -10.524 -10.940 -20.342 1.00 97.19 347 ASP A O 1
ATOM 2673 N N . VAL A 1 348 ? -8.395 -11.064 -19.662 1.00 94.88 348 VAL A N 1
ATOM 2674 C CA . VAL A 1 348 ? -8.073 -12.323 -20.349 1.00 94.88 348 VAL A CA 1
ATOM 2675 C C . VAL A 1 348 ? -7.604 -13.360 -19.333 1.00 94.88 348 VAL A C 1
ATOM 2677 O O . VAL A 1 348 ? -6.596 -13.166 -18.664 1.00 94.88 348 VAL A O 1
ATOM 2680 N N . GLY A 1 349 ? -8.260 -14.519 -19.265 1.00 93.50 349 GLY A N 1
ATOM 2681 C CA . GLY A 1 349 ? -7.859 -15.587 -18.341 1.00 93.50 349 GLY A CA 1
ATOM 2682 C C . GLY A 1 349 ? -8.093 -15.196 -16.880 1.00 93.50 349 GLY A C 1
ATOM 2683 O O . GLY A 1 349 ? -9.209 -14.824 -16.520 1.00 93.50 349 GLY A O 1
ATOM 2684 N N . ARG A 1 350 ? -7.062 -15.304 -16.030 1.00 94.50 350 ARG A N 1
ATOM 2685 C CA . ARG A 1 350 ? -7.132 -14.816 -14.645 1.00 94.50 350 ARG A CA 1
ATOM 2686 C C . ARG A 1 350 ? -7.340 -13.298 -14.605 1.00 94.50 350 ARG A C 1
ATOM 2688 O O . ARG A 1 350 ? -6.838 -12.612 -15.492 1.00 94.50 350 ARG A O 1
ATOM 2695 N N . PRO A 1 351 ? -8.022 -12.768 -13.571 1.00 96.00 351 PRO A N 1
ATOM 2696 C CA . PRO A 1 351 ? -8.417 -11.357 -13.502 1.00 96.00 351 PRO A CA 1
ATOM 2697 C C . PRO A 1 351 ? -7.244 -10.387 -13.287 1.00 96.00 351 PRO A C 1
ATOM 2699 O O . PRO A 1 351 ? -7.453 -9.180 -13.182 1.00 96.00 351 PRO A O 1
ATOM 2702 N N . PHE A 1 352 ? -6.014 -10.894 -13.211 1.00 97.94 352 PHE A N 1
ATOM 2703 C CA . PHE A 1 352 ? -4.804 -10.111 -13.025 1.00 97.94 352 PHE A CA 1
ATOM 2704 C C . PHE A 1 352 ? -3.611 -10.733 -13.762 1.00 97.94 352 PHE A C 1
ATOM 2706 O O . PHE A 1 352 ? -3.665 -11.882 -14.215 1.00 97.94 352 PHE A O 1
ATOM 2713 N N . ARG A 1 353 ? -2.516 -9.975 -13.856 1.00 98.69 353 ARG A N 1
ATOM 2714 C CA . ARG A 1 353 ? -1.169 -10.475 -14.157 1.00 98.69 353 ARG A CA 1
ATOM 2715 C C . ARG A 1 353 ? -0.165 -9.975 -13.130 1.00 98.69 353 ARG A C 1
ATOM 2717 O O . ARG A 1 353 ? -0.283 -8.847 -12.658 1.00 98.69 353 ARG A O 1
ATOM 2724 N N . MET A 1 354 ? 0.821 -10.814 -12.830 1.00 98.75 354 MET A N 1
ATOM 2725 C CA . MET A 1 354 ? 2.004 -10.449 -12.054 1.00 98.75 354 MET A CA 1
ATOM 2726 C C . MET A 1 354 ? 3.063 -9.874 -12.994 1.00 98.75 354 MET A C 1
ATOM 2728 O O . MET A 1 354 ? 3.444 -10.524 -13.972 1.00 98.75 354 MET A O 1
ATOM 2732 N N . LEU A 1 355 ? 3.546 -8.672 -12.702 1.00 98.88 355 LEU A N 1
ATOM 2733 C CA . LEU A 1 355 ? 4.646 -8.036 -13.415 1.00 98.88 355 LEU A CA 1
ATOM 2734 C C . LEU A 1 355 ? 5.967 -8.345 -12.715 1.00 98.88 355 LEU A C 1
ATOM 2736 O O . LEU A 1 355 ? 6.053 -8.236 -11.495 1.00 98.88 355 LEU A O 1
ATOM 2740 N N . LEU A 1 356 ? 6.995 -8.697 -13.487 1.00 98.88 356 LEU A N 1
ATOM 2741 C CA . LEU A 1 356 ? 8.361 -8.892 -12.993 1.00 98.88 356 LEU A CA 1
ATOM 2742 C C . LEU A 1 356 ? 9.361 -8.185 -13.915 1.00 98.88 356 LEU A C 1
ATOM 2744 O O . LEU A 1 356 ? 9.206 -8.271 -15.138 1.00 98.88 356 LEU A O 1
ATOM 2748 N N . PRO A 1 357 ? 10.418 -7.544 -13.387 1.00 98.81 357 PRO A N 1
ATOM 2749 C CA . PRO A 1 357 ? 11.463 -6.983 -14.224 1.00 98.81 357 PRO A CA 1
ATOM 2750 C C . PRO A 1 357 ? 12.232 -8.112 -14.928 1.00 98.81 357 PRO A C 1
ATOM 2752 O O . PRO A 1 357 ? 12.341 -9.232 -14.435 1.00 98.81 357 PRO A O 1
ATOM 2755 N N . SER A 1 358 ? 12.767 -7.851 -16.116 1.00 98.88 358 SER A N 1
ATOM 2756 C CA . SER A 1 358 ? 13.470 -8.854 -16.921 1.00 98.88 358 SER A CA 1
ATOM 2757 C C . SER A 1 358 ? 14.665 -8.232 -17.645 1.00 98.88 358 SER A C 1
ATOM 2759 O O . SER A 1 358 ? 14.529 -7.712 -18.762 1.00 98.88 358 SER A O 1
ATOM 2761 N N . PRO A 1 359 ? 15.869 -8.324 -17.043 1.00 98.75 359 PRO A N 1
ATOM 2762 C CA . PRO A 1 359 ? 17.127 -7.981 -17.705 1.00 98.75 359 PRO A CA 1
ATOM 2763 C C . PRO A 1 359 ? 17.340 -8.746 -19.004 1.00 98.75 359 PRO A C 1
ATOM 2765 O O . PRO A 1 359 ? 17.870 -8.209 -19.980 1.00 98.75 359 PRO A O 1
ATOM 2768 N N . ARG A 1 360 ? 16.913 -10.014 -19.045 1.00 98.56 360 ARG A N 1
ATOM 2769 C CA . ARG A 1 360 ? 17.022 -10.847 -20.245 1.00 98.56 360 ARG A CA 1
ATOM 2770 C C . ARG A 1 360 ? 16.200 -10.269 -21.394 1.00 98.56 360 ARG A C 1
ATOM 2772 O O . ARG A 1 360 ? 16.740 -10.146 -22.495 1.00 98.56 360 ARG A O 1
ATOM 2779 N N . LEU A 1 361 ? 14.947 -9.893 -21.132 1.00 98.75 361 LEU A N 1
ATOM 2780 C CA . LEU A 1 361 ? 14.079 -9.272 -22.130 1.00 98.75 361 LEU A CA 1
ATOM 2781 C C . LEU A 1 361 ? 14.627 -7.913 -22.577 1.00 98.75 361 LEU A C 1
ATOM 2783 O O . LEU A 1 361 ? 14.674 -7.639 -23.774 1.00 98.75 361 LEU A O 1
ATOM 2787 N N . ALA A 1 362 ? 15.098 -7.082 -21.644 1.00 98.69 362 ALA A N 1
ATOM 2788 C CA . ALA A 1 362 ? 15.694 -5.792 -21.985 1.00 98.69 362 ALA A CA 1
ATOM 2789 C C . ALA A 1 362 ? 16.899 -5.952 -22.928 1.00 98.69 362 ALA A C 1
ATOM 2791 O O . ALA A 1 362 ? 16.954 -5.319 -23.982 1.00 98.69 362 ALA A O 1
ATOM 2792 N N . LEU A 1 363 ? 17.833 -6.860 -22.620 1.00 98.56 363 LEU A N 1
ATOM 2793 C CA . LEU A 1 363 ? 18.986 -7.131 -23.487 1.00 98.56 363 LEU A CA 1
ATOM 2794 C C . LEU A 1 363 ? 18.585 -7.657 -24.872 1.00 98.56 363 LEU A C 1
ATOM 2796 O O . LEU A 1 363 ? 19.265 -7.358 -25.852 1.00 98.56 363 LEU A O 1
ATOM 2800 N N . GLU A 1 364 ? 17.529 -8.465 -24.971 1.00 98.56 364 GLU A N 1
ATOM 2801 C CA . GLU A 1 364 ? 16.987 -8.927 -26.255 1.00 98.56 364 GLU A CA 1
ATOM 2802 C C . GLU A 1 364 ? 16.471 -7.752 -27.092 1.00 98.56 364 GLU A C 1
ATOM 2804 O O . GLU A 1 364 ? 16.953 -7.537 -28.205 1.00 98.56 364 GLU A O 1
ATOM 2809 N N . LEU A 1 365 ? 15.596 -6.923 -26.515 1.00 98.69 365 LEU A N 1
ATOM 2810 C CA . LEU A 1 365 ? 15.028 -5.751 -27.186 1.00 98.69 365 LEU A CA 1
ATOM 2811 C C . LEU A 1 365 ? 16.104 -4.760 -27.635 1.00 98.69 365 LEU A C 1
ATOM 2813 O O . LEU A 1 365 ? 16.027 -4.228 -28.740 1.00 98.69 365 LEU A O 1
ATOM 2817 N N . LEU A 1 366 ? 17.136 -4.541 -26.818 1.00 98.44 366 LEU A N 1
ATOM 2818 C CA . LEU A 1 366 ? 18.250 -3.665 -27.176 1.00 98.44 366 LEU A CA 1
ATOM 2819 C C . LEU A 1 366 ? 19.085 -4.219 -28.336 1.00 98.44 366 LEU A C 1
ATOM 2821 O O . LEU A 1 366 ? 19.482 -3.459 -29.219 1.00 98.44 366 LEU A O 1
ATOM 2825 N N . ARG A 1 367 ? 19.339 -5.535 -28.384 1.00 98.50 367 ARG A N 1
ATOM 2826 C CA . ARG A 1 367 ? 20.026 -6.154 -29.534 1.00 98.50 367 ARG A CA 1
ATOM 2827 C C . ARG A 1 367 ? 19.203 -6.020 -30.804 1.00 98.50 367 ARG A C 1
ATOM 2829 O O . ARG A 1 367 ? 19.775 -5.855 -31.878 1.00 98.50 367 ARG A O 1
ATOM 2836 N N . ASP A 1 368 ? 17.890 -6.158 -30.702 1.00 98.44 368 ASP A N 1
ATOM 2837 C CA . ASP A 1 368 ? 16.981 -6.059 -31.840 1.00 98.44 368 ASP A CA 1
ATOM 2838 C C . ASP A 1 368 ? 16.895 -4.621 -32.344 1.00 98.44 368 ASP A C 1
ATOM 2840 O O . ASP A 1 368 ? 17.005 -4.386 -33.549 1.00 98.44 368 ASP A O 1
ATOM 2844 N N . ALA A 1 369 ? 16.817 -3.662 -31.421 1.00 98.06 369 ALA A N 1
ATOM 2845 C CA . ALA A 1 369 ? 16.860 -2.241 -31.727 1.00 98.06 369 ALA A CA 1
ATOM 2846 C C . ALA A 1 369 ? 18.163 -1.849 -32.431 1.00 98.06 369 ALA A C 1
ATOM 2848 O O . ALA A 1 369 ? 18.109 -1.239 -33.493 1.00 98.06 369 ALA A O 1
ATOM 2849 N N . GLU A 1 370 ? 19.318 -2.280 -31.916 1.00 97.44 370 GLU A N 1
ATOM 2850 C CA . GLU A 1 370 ? 20.621 -1.966 -32.517 1.00 97.44 370 GLU A CA 1
ATOM 2851 C C . GLU A 1 370 ? 20.798 -2.606 -33.906 1.00 97.44 370 GLU A C 1
ATOM 2853 O O . GLU A 1 370 ? 21.485 -2.047 -34.758 1.00 97.44 370 GLU A O 1
ATOM 2858 N N . ARG A 1 371 ? 20.163 -3.757 -34.181 1.00 97.75 371 ARG A N 1
ATOM 2859 C CA . ARG A 1 371 ? 20.145 -4.347 -35.535 1.00 97.75 371 ARG A CA 1
ATOM 2860 C C . ARG A 1 371 ? 19.230 -3.584 -36.492 1.00 97.75 371 ARG A C 1
ATOM 2862 O O . ARG A 1 371 ? 19.563 -3.466 -37.668 1.00 97.75 371 ARG A O 1
ATOM 2869 N N . ALA A 1 372 ? 18.081 -3.113 -36.011 1.00 97.31 372 ALA A N 1
ATOM 2870 C CA . ALA A 1 372 ? 17.083 -2.429 -36.831 1.00 97.31 372 ALA A CA 1
ATOM 2871 C C . ALA A 1 372 ? 17.450 -0.964 -37.121 1.00 97.31 372 ALA A C 1
ATOM 2873 O O . ALA A 1 372 ? 17.232 -0.483 -38.232 1.00 97.31 372 ALA A O 1
ATOM 2874 N N . ALA A 1 373 ? 18.004 -0.263 -36.133 1.00 96.25 373 ALA A N 1
ATOM 2875 C CA . ALA A 1 373 ? 18.446 1.123 -36.219 1.00 96.25 373 ALA A CA 1
ATOM 2876 C C . ALA A 1 373 ? 19.732 1.308 -35.385 1.00 96.25 373 ALA A C 1
ATOM 2878 O O . ALA A 1 373 ? 19.655 1.658 -34.206 1.00 96.25 373 ALA A O 1
ATOM 2879 N N . PRO A 1 374 ? 20.917 1.052 -35.976 1.00 96.25 374 PRO A N 1
ATOM 2880 C CA . PRO A 1 374 ? 22.192 1.201 -35.279 1.00 96.25 374 PRO A CA 1
ATOM 2881 C C . PRO A 1 374 ? 22.411 2.611 -34.724 1.00 96.25 374 PRO A C 1
ATOM 2883 O O . PRO A 1 374 ? 22.020 3.600 -35.348 1.00 96.25 374 PRO A O 1
ATOM 2886 N N . GLY A 1 375 ? 23.111 2.705 -33.592 1.00 94.81 375 GLY A N 1
ATOM 2887 C CA . GLY A 1 375 ? 23.392 3.985 -32.933 1.00 94.81 375 GLY A CA 1
ATOM 2888 C C . GLY A 1 375 ? 22.284 4.460 -31.992 1.00 94.81 375 GLY A C 1
ATOM 2889 O O . GLY A 1 375 ? 22.203 5.655 -31.703 1.00 94.81 375 GLY A O 1
ATOM 2890 N N . GLY A 1 376 ? 21.444 3.543 -31.504 1.00 95.56 376 GLY A N 1
ATOM 2891 C CA . GLY A 1 376 ? 20.448 3.848 -30.481 1.00 95.56 376 GLY A CA 1
ATOM 2892 C C . GLY A 1 376 ? 21.098 4.358 -29.192 1.00 95.56 376 GLY A C 1
ATOM 2893 O O . GLY A 1 376 ? 22.212 3.964 -28.841 1.00 95.56 376 GLY A O 1
ATOM 2894 N N . ILE A 1 377 ? 20.384 5.222 -28.472 1.00 95.31 377 ILE A N 1
ATOM 2895 C CA . ILE A 1 377 ? 20.815 5.783 -27.190 1.00 95.31 377 ILE A CA 1
ATOM 2896 C C . ILE A 1 377 ? 19.858 5.298 -26.098 1.00 95.31 377 ILE A C 1
ATOM 2898 O O . ILE A 1 377 ? 18.651 5.492 -26.213 1.00 95.31 377 ILE A O 1
ATOM 2902 N N . LEU A 1 378 ? 20.402 4.645 -25.074 1.00 94.50 378 LEU A N 1
ATOM 2903 C CA . LEU A 1 378 ? 19.716 4.285 -23.834 1.00 94.50 378 LEU A CA 1
ATOM 2904 C C . LEU A 1 378 ? 19.706 5.493 -22.889 1.00 94.50 378 LEU A C 1
ATOM 2906 O O . LEU A 1 378 ? 20.689 6.230 -22.884 1.00 94.50 378 LEU A O 1
ATOM 2910 N N . ASN A 1 379 ? 18.652 5.677 -22.090 1.00 93.69 379 ASN A N 1
ATOM 2911 C CA . ASN A 1 379 ? 18.471 6.832 -21.196 1.00 93.69 379 ASN A CA 1
ATOM 2912 C C . ASN A 1 379 ? 18.637 8.172 -21.941 1.00 93.69 379 ASN A C 1
ATOM 2914 O O . ASN A 1 379 ? 19.318 9.093 -21.504 1.00 93.69 379 ASN A O 1
ATOM 2918 N N . ARG A 1 380 ? 18.080 8.257 -23.145 1.00 93.69 380 ARG A N 1
ATOM 2919 C CA . ARG A 1 380 ? 18.183 9.387 -24.066 1.00 93.69 380 ARG A CA 1
ATOM 2920 C C . ARG A 1 380 ? 17.736 10.691 -23.409 1.00 93.69 380 ARG A C 1
ATOM 2922 O O . ARG A 1 380 ? 16.616 10.799 -22.941 1.00 93.69 380 ARG A O 1
ATOM 2929 N N . GLY A 1 381 ? 18.573 11.723 -23.503 1.00 88.75 381 GLY A N 1
ATOM 2930 C CA . GLY A 1 381 ? 18.215 13.070 -23.048 1.00 88.75 381 GLY A CA 1
ATOM 2931 C C . GLY A 1 381 ? 18.343 13.295 -21.540 1.00 88.75 381 GLY A C 1
ATOM 2932 O O . GLY A 1 381 ? 18.030 14.387 -21.078 1.00 88.75 381 GLY A O 1
ATOM 2933 N N . THR A 1 382 ? 18.854 12.316 -20.788 1.00 87.06 382 THR A N 1
ATOM 2934 C CA . THR A 1 382 ? 18.988 12.415 -19.326 1.00 87.06 382 THR A CA 1
ATOM 2935 C C . THR A 1 382 ? 20.360 12.925 -18.863 1.00 87.06 382 THR A C 1
ATOM 2937 O O . THR A 1 382 ? 20.561 13.204 -17.680 1.00 87.06 382 THR A O 1
ATOM 2940 N N . ARG A 1 383 ? 21.302 13.111 -19.801 1.00 73.56 383 ARG A N 1
ATOM 2941 C CA . ARG A 1 383 ? 22.642 13.660 -19.545 1.00 73.56 383 ARG A CA 1
ATOM 2942 C C . ARG A 1 383 ? 22.570 15.085 -18.990 1.00 73.56 383 ARG A C 1
ATOM 2944 O O . ARG A 1 383 ? 21.943 15.962 -19.585 1.00 73.56 383 ARG A O 1
ATOM 2951 N N . ARG A 1 384 ? 23.316 15.351 -17.912 1.00 62.94 384 ARG A N 1
ATOM 2952 C CA . ARG A 1 384 ? 23.489 16.705 -17.368 1.00 62.94 384 ARG A CA 1
ATOM 2953 C C . ARG A 1 384 ? 24.498 17.545 -18.178 1.00 62.94 384 ARG A C 1
ATOM 2955 O O . ARG A 1 384 ? 25.489 17.002 -18.668 1.00 62.94 384 ARG A O 1
ATOM 2962 N N . PRO A 1 385 ? 24.299 18.874 -18.298 1.00 54.12 385 PRO A N 1
ATOM 2963 C CA . PRO A 1 385 ? 25.272 19.777 -18.925 1.00 54.12 385 PRO A CA 1
ATOM 2964 C C . PRO A 1 385 ? 26.604 19.906 -18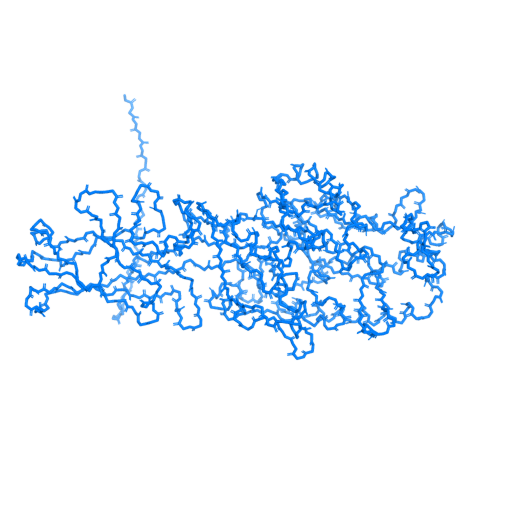.163 1.00 54.12 385 PRO A C 1
ATOM 2966 O O . PRO A 1 385 ? 27.608 20.286 -18.761 1.00 54.12 385 PRO A O 1
ATOM 2969 N N . ASP A 1 386 ? 26.607 19.619 -16.859 1.00 54.91 386 ASP A N 1
ATOM 2970 C CA . ASP A 1 386 ? 27.680 19.901 -15.895 1.00 54.91 386 ASP A CA 1
ATOM 2971 C C . ASP A 1 386 ? 28.269 18.654 -15.204 1.00 54.91 386 ASP A C 1
ATOM 2973 O O . ASP A 1 386 ? 29.160 18.782 -14.366 1.00 54.91 386 ASP A O 1
ATOM 2977 N N . SER A 1 387 ? 27.826 17.445 -15.561 1.00 54.59 387 SER A N 1
ATOM 2978 C CA . SER A 1 387 ? 28.350 16.202 -14.978 1.00 54.59 387 SER A CA 1
ATOM 2979 C C . SER A 1 387 ? 29.748 15.855 -15.503 1.00 54.59 387 SER A C 1
ATOM 2981 O O . SER A 1 387 ? 29.977 15.821 -16.718 1.00 54.59 387 SER A O 1
ATOM 2983 N N . GLU A 1 388 ? 30.667 15.502 -14.597 1.00 47.75 388 GLU A N 1
ATOM 2984 C CA . GLU A 1 388 ? 31.889 14.773 -14.953 1.00 47.75 388 GLU A CA 1
ATOM 2985 C C . GLU A 1 388 ? 31.543 13.417 -15.606 1.00 47.75 388 GLU A C 1
ATOM 2987 O O . GLU A 1 388 ? 30.427 12.904 -15.494 1.00 47.75 388 GLU A O 1
ATOM 2992 N N . LYS A 1 389 ? 32.501 12.819 -16.329 1.00 44.31 389 LYS A N 1
ATOM 2993 C CA . LYS A 1 389 ? 32.328 11.499 -16.959 1.00 44.31 389 LYS A CA 1
ATOM 2994 C C . LYS A 1 389 ? 31.943 10.451 -15.901 1.00 44.31 389 LYS A C 1
ATOM 2996 O O . LYS A 1 389 ? 32.830 9.952 -15.217 1.00 44.31 389 LYS A O 1
ATOM 3001 N N . GLY A 1 390 ? 30.667 10.066 -15.824 1.00 44.44 390 GLY A N 1
ATOM 3002 C CA . GLY A 1 390 ? 30.230 8.929 -15.003 1.00 44.44 390 GLY A CA 1
ATOM 3003 C C . GLY A 1 390 ? 28.885 9.064 -14.291 1.00 44.44 390 GLY A C 1
ATOM 3004 O O . GLY A 1 390 ? 28.410 8.060 -13.775 1.00 44.44 390 GLY A O 1
ATOM 3005 N N . GLU A 1 391 ? 28.247 10.235 -14.279 1.00 51.44 391 GLU A N 1
ATOM 3006 C CA . GLU A 1 391 ? 26.911 10.397 -13.687 1.00 51.44 391 GLU A CA 1
ATOM 3007 C C . GLU A 1 391 ? 25.843 10.394 -14.787 1.00 51.44 391 GLU A C 1
ATOM 3009 O O . GLU A 1 391 ? 25.827 11.296 -15.620 1.00 51.44 391 GLU A O 1
ATOM 3014 N N . TYR A 1 392 ? 25.008 9.345 -14.811 1.00 59.53 392 TYR A N 1
ATOM 3015 C CA . TYR A 1 392 ? 23.828 9.143 -15.672 1.00 59.53 392 TYR A CA 1
ATOM 3016 C C . TYR A 1 392 ? 23.908 9.842 -17.032 1.00 59.53 392 TYR A C 1
ATOM 3018 O O . TYR A 1 392 ? 23.321 10.897 -17.281 1.00 59.53 392 TYR A O 1
ATOM 3026 N N . LEU A 1 393 ? 24.683 9.228 -17.920 1.00 68.19 393 LEU A N 1
ATOM 3027 C CA . LEU A 1 393 ? 24.825 9.665 -19.293 1.00 68.19 393 LEU A CA 1
ATOM 3028 C C . LEU A 1 393 ? 24.032 8.702 -20.150 1.00 68.19 393 LEU A C 1
ATOM 3030 O O . LEU A 1 393 ? 24.304 7.500 -20.157 1.00 68.19 393 LEU A O 1
ATOM 3034 N N . ASP A 1 394 ? 23.094 9.256 -20.896 1.00 85.94 394 ASP A N 1
ATOM 3035 C CA . ASP A 1 394 ? 22.621 8.648 -22.120 1.00 85.94 394 ASP A CA 1
ATOM 3036 C C . ASP A 1 394 ? 23.759 7.867 -22.829 1.00 85.94 394 ASP A C 1
ATOM 3038 O O . ASP A 1 394 ? 24.864 8.369 -23.077 1.00 85.94 394 ASP A O 1
ATOM 3042 N N . ALA A 1 395 ? 23.541 6.575 -23.063 1.00 89.56 395 ALA A N 1
ATOM 3043 C CA . ALA A 1 395 ? 24.608 5.653 -23.439 1.00 89.56 395 ALA A CA 1
ATOM 3044 C C . ALA A 1 395 ? 24.310 5.010 -24.794 1.00 89.56 395 ALA A C 1
ATOM 3046 O O . ALA A 1 395 ? 23.202 4.513 -24.999 1.00 89.56 395 ALA A O 1
ATOM 3047 N N . PRO A 1 396 ? 25.281 4.938 -25.725 1.00 94.50 396 PRO A N 1
ATOM 3048 C CA . PRO A 1 396 ? 25.093 4.164 -26.942 1.00 94.50 396 PRO A CA 1
ATOM 3049 C C . PRO A 1 396 ? 24.768 2.708 -26.605 1.00 94.50 396 PRO A C 1
ATOM 3051 O O . PRO A 1 396 ? 25.537 2.037 -25.909 1.00 94.50 396 PRO A O 1
ATOM 3054 N N . VAL A 1 397 ? 23.660 2.198 -27.139 1.00 96.62 397 VAL A N 1
ATOM 3055 C CA . VAL A 1 397 ? 23.192 0.823 -26.909 1.00 96.62 397 VAL A CA 1
ATOM 3056 C C . VAL A 1 397 ? 24.277 -0.186 -27.285 1.00 96.62 397 VAL A C 1
ATOM 3058 O O . VAL A 1 397 ? 24.545 -1.125 -26.535 1.00 96.62 397 VAL A O 1
ATOM 3061 N N . ALA A 1 398 ? 24.989 0.049 -28.390 1.00 96.69 398 ALA A N 1
ATOM 3062 C CA . ALA A 1 398 ? 26.130 -0.766 -28.800 1.00 96.69 398 ALA A CA 1
ATOM 3063 C C . ALA A 1 398 ? 27.232 -0.879 -27.729 1.00 96.69 398 ALA A C 1
ATOM 3065 O O . ALA A 1 398 ? 27.879 -1.924 -27.638 1.00 96.69 398 ALA A O 1
ATOM 3066 N N . THR A 1 399 ? 27.467 0.170 -26.936 1.00 94.56 399 THR A N 1
ATOM 3067 C CA . THR A 1 399 ? 28.451 0.160 -25.842 1.00 94.56 399 THR A CA 1
ATOM 3068 C C . THR A 1 399 ? 27.943 -0.690 -24.684 1.00 94.56 399 THR A C 1
ATOM 3070 O O . THR A 1 399 ? 28.645 -1.609 -24.263 1.00 94.56 399 THR A O 1
ATOM 3073 N N . VAL A 1 400 ? 26.699 -0.459 -24.249 1.00 94.38 400 VAL A N 1
ATOM 3074 C CA . VAL A 1 400 ? 26.044 -1.224 -23.170 1.00 94.38 400 VAL A CA 1
ATOM 3075 C C . VAL A 1 400 ? 26.028 -2.722 -23.495 1.00 94.38 400 VAL A C 1
ATOM 3077 O O . VAL A 1 400 ? 26.419 -3.552 -22.678 1.00 94.38 400 VAL A O 1
ATOM 3080 N N . LEU A 1 401 ? 25.660 -3.090 -24.726 1.00 96.44 401 LEU A N 1
ATOM 3081 C CA . LEU A 1 401 ? 25.604 -4.488 -25.168 1.00 96.44 401 LEU A CA 1
ATOM 3082 C C . LEU A 1 401 ? 26.982 -5.170 -25.226 1.00 96.44 401 LEU A C 1
ATOM 3084 O O . LEU A 1 401 ? 27.075 -6.392 -25.043 1.00 96.44 401 LEU A O 1
ATOM 3088 N N . LYS A 1 402 ? 28.052 -4.412 -25.505 1.00 96.38 402 LYS A N 1
ATOM 3089 C CA . LYS A 1 402 ? 29.427 -4.930 -25.612 1.00 96.38 402 LYS A CA 1
ATOM 3090 C C . LYS A 1 402 ? 30.109 -5.090 -24.259 1.00 96.38 402 LYS A C 1
ATOM 3092 O O . LYS A 1 402 ? 31.014 -5.924 -24.171 1.00 96.38 402 LYS A O 1
ATOM 3097 N N . ASP A 1 403 ? 29.640 -4.414 -23.218 1.00 94.75 403 ASP A N 1
ATOM 3098 C CA . ASP A 1 403 ? 30.227 -4.496 -21.885 1.00 94.75 403 ASP A CA 1
ATOM 3099 C C . ASP A 1 403 ? 30.030 -5.899 -21.252 1.00 94.75 403 ASP A C 1
ATOM 3101 O O . ASP A 1 403 ? 28.896 -6.337 -21.020 1.00 94.75 403 ASP A O 1
ATOM 3105 N N . PRO A 1 404 ? 31.113 -6.663 -20.994 1.00 95.44 404 PRO A N 1
ATOM 3106 C CA . PRO A 1 404 ? 31.016 -7.969 -20.348 1.00 95.44 404 PRO A CA 1
ATOM 3107 C C . PRO A 1 404 ? 30.508 -7.900 -18.906 1.00 95.44 404 PRO A C 1
ATOM 3109 O O . PRO A 1 404 ? 29.850 -8.851 -18.477 1.00 95.44 404 PRO A O 1
ATOM 3112 N N . LYS A 1 405 ? 30.774 -6.806 -18.183 1.00 92.94 405 LYS A N 1
ATOM 3113 C CA . LYS A 1 405 ? 30.296 -6.607 -16.815 1.00 92.94 405 LYS A CA 1
ATOM 3114 C C . LYS A 1 405 ? 28.780 -6.454 -16.813 1.00 92.94 405 LYS A C 1
ATOM 3116 O O . LYS A 1 405 ? 28.115 -7.233 -16.141 1.00 92.94 405 LYS A O 1
ATOM 3121 N N . VAL A 1 406 ? 28.231 -5.571 -17.654 1.00 92.81 406 VAL A N 1
ATOM 3122 C CA . VAL A 1 406 ? 26.772 -5.382 -17.784 1.00 92.81 406 VAL A CA 1
ATOM 3123 C C . VAL A 1 406 ? 26.069 -6.711 -18.058 1.00 92.81 406 VAL A C 1
ATOM 3125 O O . VAL A 1 406 ? 25.063 -7.019 -17.423 1.00 92.81 406 VAL A O 1
ATOM 3128 N N . ARG A 1 407 ? 26.606 -7.544 -18.962 1.00 95.19 407 ARG A N 1
ATOM 3129 C CA . ARG A 1 407 ? 26.022 -8.865 -19.256 1.00 95.19 407 ARG A CA 1
ATOM 3130 C C . ARG A 1 407 ? 26.068 -9.825 -18.064 1.00 95.19 407 ARG A C 1
ATOM 3132 O O . ARG A 1 407 ? 25.110 -10.569 -17.863 1.00 95.19 407 ARG A O 1
ATOM 3139 N N . ALA A 1 408 ? 27.171 -9.847 -17.316 1.00 97.00 408 ALA A N 1
ATOM 3140 C CA . ALA A 1 408 ? 27.315 -10.699 -16.137 1.00 97.00 408 ALA A CA 1
ATOM 3141 C C . ALA A 1 408 ? 26.370 -10.261 -15.009 1.00 97.00 408 ALA A C 1
ATOM 3143 O O . ALA A 1 408 ? 25.667 -11.098 -14.442 1.00 97.00 408 ALA A O 1
ATOM 3144 N N . ASP A 1 409 ? 26.301 -8.955 -14.765 1.00 96.69 409 ASP A N 1
ATOM 3145 C CA . ASP A 1 409 ? 25.401 -8.314 -13.810 1.00 96.69 409 ASP A CA 1
ATOM 3146 C C . ASP A 1 409 ? 23.934 -8.646 -14.130 1.00 96.69 409 ASP A C 1
ATOM 3148 O O . ASP A 1 409 ? 23.219 -9.184 -13.286 1.00 96.69 409 ASP A O 1
ATOM 3152 N N . GLN A 1 410 ? 23.500 -8.456 -15.383 1.00 98.38 410 GLN A N 1
ATOM 3153 C CA . GLN A 1 410 ? 22.131 -8.779 -15.810 1.00 98.38 410 GLN A CA 1
ATOM 3154 C C . GLN A 1 410 ? 21.795 -10.262 -15.617 1.00 98.38 410 GLN A C 1
ATOM 3156 O O . GLN A 1 410 ? 20.690 -10.606 -15.203 1.00 98.38 410 GLN A O 1
ATOM 3161 N N . ALA A 1 411 ? 22.741 -11.161 -15.907 1.00 98.50 411 ALA A N 1
ATOM 3162 C CA . ALA A 1 411 ? 22.542 -12.594 -15.707 1.00 98.50 411 ALA A CA 1
ATOM 3163 C C . ALA A 1 411 ? 22.450 -12.968 -14.218 1.00 98.50 411 ALA A C 1
ATOM 3165 O O . ALA A 1 411 ? 21.731 -13.905 -13.863 1.00 98.50 411 ALA A O 1
ATOM 3166 N N . PHE A 1 412 ? 23.173 -12.264 -13.344 1.00 98.44 412 PHE A N 1
ATOM 3167 C CA . PHE A 1 412 ? 23.051 -12.421 -11.897 1.00 98.44 412 PHE A CA 1
ATOM 3168 C C . PHE A 1 412 ? 21.689 -11.924 -11.402 1.00 98.44 412 PHE A C 1
ATOM 3170 O O . PHE A 1 412 ? 20.985 -12.674 -10.724 1.00 98.44 412 PHE A O 1
ATOM 3177 N N . VAL A 1 413 ? 21.293 -10.712 -11.795 1.00 98.69 413 VAL A N 1
ATOM 3178 C CA . VAL A 1 413 ? 20.019 -10.101 -11.395 1.00 98.69 413 VAL A CA 1
ATOM 3179 C C . VAL A 1 413 ? 18.827 -10.919 -11.893 1.00 98.69 413 VAL A C 1
ATOM 3181 O O . VAL A 1 413 ? 17.921 -11.207 -11.115 1.00 98.69 413 VAL A O 1
ATOM 3184 N N . GLN A 1 414 ? 18.860 -11.425 -13.131 1.00 98.81 414 GLN A N 1
ATOM 3185 C CA . GLN A 1 414 ? 17.803 -12.305 -13.641 1.00 98.81 414 GLN A CA 1
ATOM 3186 C C . GLN A 1 414 ? 17.602 -13.536 -12.745 1.00 98.81 414 GLN A C 1
ATOM 3188 O O . GLN A 1 414 ? 16.470 -13.873 -12.422 1.00 98.81 414 GLN A O 1
ATOM 3193 N N . LYS A 1 415 ? 18.678 -14.177 -12.262 1.00 98.69 415 LYS A N 1
ATOM 3194 C CA . LYS A 1 415 ? 18.557 -15.334 -11.351 1.00 98.69 415 LYS A CA 1
ATOM 3195 C C . LYS A 1 415 ? 17.883 -14.973 -10.028 1.00 98.69 415 LYS A C 1
ATOM 3197 O O . LYS A 1 415 ? 17.216 -15.828 -9.441 1.00 98.69 415 LYS A O 1
ATOM 3202 N N . LYS A 1 416 ? 18.098 -13.746 -9.542 1.00 98.62 416 LYS A N 1
ATOM 3203 C CA . LYS A 1 416 ? 17.465 -13.224 -8.328 1.00 98.62 416 LYS A CA 1
ATOM 3204 C C . LYS A 1 416 ? 15.977 -12.971 -8.547 1.00 98.62 416 LYS A C 1
ATOM 3206 O O . LYS A 1 416 ? 15.171 -13.462 -7.762 1.00 98.62 416 LYS A O 1
ATOM 3211 N N . ILE A 1 417 ? 15.609 -12.349 -9.663 1.00 98.81 417 ILE A N 1
ATOM 3212 C CA . ILE A 1 417 ? 14.202 -12.153 -10.037 1.00 98.81 417 ILE A CA 1
ATOM 3213 C C . ILE A 1 417 ? 13.500 -13.499 -10.272 1.00 98.81 417 ILE A C 1
ATOM 3215 O O . ILE A 1 417 ? 12.394 -13.714 -9.784 1.00 98.81 417 ILE A O 1
ATOM 3219 N N . ASP A 1 418 ? 14.162 -14.467 -10.911 1.00 98.81 418 ASP A N 1
ATOM 3220 C CA . ASP A 1 418 ? 13.615 -15.816 -11.087 1.00 98.81 418 ASP A CA 1
ATOM 3221 C C . ASP A 1 418 ? 13.384 -16.525 -9.736 1.00 98.81 418 ASP A C 1
ATOM 3223 O O . ASP A 1 418 ? 12.529 -17.404 -9.633 1.00 98.81 418 ASP A O 1
ATOM 3227 N N . ALA A 1 419 ? 14.153 -16.188 -8.693 1.00 98.56 419 ALA A N 1
ATOM 3228 C CA . ALA A 1 419 ? 13.918 -16.701 -7.344 1.00 98.56 419 ALA A CA 1
ATOM 3229 C C . ALA A 1 419 ? 12.670 -16.076 -6.711 1.00 98.56 419 ALA A C 1
ATOM 3231 O O . ALA A 1 419 ? 11.842 -16.825 -6.196 1.00 98.56 419 ALA A O 1
ATOM 3232 N N . VAL A 1 420 ? 12.496 -14.754 -6.829 1.00 98.56 420 VAL A N 1
ATOM 3233 C CA . VAL A 1 420 ? 11.263 -14.050 -6.424 1.00 98.56 420 VAL A CA 1
ATOM 3234 C C . VAL A 1 420 ? 10.047 -14.652 -7.129 1.00 98.56 420 VAL A C 1
ATOM 3236 O O . VAL A 1 420 ? 9.084 -15.043 -6.470 1.00 98.56 420 VAL A O 1
ATOM 3239 N N . ARG A 1 421 ? 10.140 -14.840 -8.453 1.00 98.62 421 ARG A N 1
ATOM 3240 C CA . ARG A 1 421 ? 9.125 -15.514 -9.271 1.00 98.62 421 ARG A CA 1
ATOM 3241 C C . ARG A 1 421 ? 8.732 -16.862 -8.678 1.00 98.62 421 ARG A C 1
ATOM 3243 O O . ARG A 1 421 ? 7.560 -17.076 -8.397 1.00 98.62 421 ARG A O 1
ATOM 3250 N N . ARG A 1 422 ? 9.699 -17.762 -8.463 1.00 98.62 422 ARG A N 1
ATOM 3251 C CA . ARG A 1 422 ? 9.424 -19.113 -7.944 1.00 98.62 422 ARG A CA 1
ATOM 3252 C C . ARG A 1 422 ? 8.749 -19.086 -6.575 1.00 98.62 422 ARG A C 1
ATOM 3254 O O . ARG A 1 422 ? 7.837 -19.879 -6.356 1.00 98.62 422 ARG A O 1
ATOM 3261 N N . THR A 1 423 ? 9.169 -18.187 -5.683 1.00 98.31 423 THR A N 1
ATOM 3262 C CA . THR A 1 423 ? 8.529 -18.023 -4.370 1.00 98.31 423 THR A CA 1
ATOM 3263 C C . THR A 1 423 ? 7.066 -17.627 -4.529 1.00 98.31 423 THR A C 1
ATOM 3265 O O . THR A 1 423 ? 6.197 -18.298 -3.984 1.00 98.31 423 THR A O 1
ATOM 3268 N N . LEU A 1 424 ? 6.767 -16.597 -5.325 1.00 98.38 424 LEU A N 1
ATOM 3269 C CA . LEU A 1 424 ? 5.389 -16.133 -5.513 1.00 98.38 424 LEU A CA 1
ATOM 3270 C C . LEU A 1 424 ? 4.520 -17.148 -6.259 1.00 98.38 424 LEU A C 1
ATOM 3272 O O . LEU A 1 424 ? 3.368 -17.341 -5.891 1.00 98.38 424 LEU A O 1
ATOM 3276 N N . GLN A 1 425 ? 5.059 -17.862 -7.248 1.00 98.12 425 GLN A N 1
ATOM 3277 C CA . GLN A 1 425 ? 4.328 -18.946 -7.909 1.00 98.12 425 GLN A CA 1
ATOM 3278 C C . GLN A 1 425 ? 3.908 -20.033 -6.917 1.00 98.12 425 GLN A C 1
ATOM 3280 O O . GLN A 1 425 ? 2.746 -20.439 -6.914 1.00 98.12 425 GLN A O 1
ATOM 3285 N N . ALA A 1 426 ? 4.822 -20.461 -6.042 1.00 97.12 426 ALA A N 1
ATOM 3286 C CA . ALA A 1 426 ? 4.535 -21.475 -5.032 1.00 97.12 426 ALA A CA 1
ATOM 3287 C C . ALA A 1 426 ? 3.546 -20.978 -3.964 1.00 97.12 426 ALA A C 1
ATOM 3289 O O . ALA A 1 426 ? 2.620 -21.696 -3.594 1.00 97.12 426 ALA A O 1
ATOM 3290 N N . GLU A 1 427 ? 3.726 -19.747 -3.488 1.00 97.62 427 GLU A N 1
ATOM 3291 C CA . GLU A 1 427 ? 2.997 -19.202 -2.338 1.00 97.62 427 GLU A CA 1
ATOM 3292 C C . GLU A 1 427 ? 1.657 -18.542 -2.683 1.00 97.62 427 GLU A C 1
ATOM 3294 O O . GLU A 1 427 ? 0.815 -18.372 -1.798 1.00 97.62 427 GLU A O 1
ATOM 3299 N N . LEU A 1 428 ? 1.456 -18.157 -3.946 1.00 97.75 428 LEU A N 1
ATOM 3300 C CA . LEU A 1 428 ? 0.239 -17.505 -4.446 1.00 97.75 428 LEU A CA 1
ATOM 3301 C C . LEU A 1 428 ? -0.468 -18.317 -5.542 1.00 97.75 428 LEU A C 1
ATOM 3303 O O . LEU A 1 428 ? -1.528 -17.910 -6.015 1.00 97.75 428 LEU A O 1
ATOM 3307 N N . GLY A 1 429 ? 0.079 -19.474 -5.934 1.00 96.44 429 GLY A N 1
ATOM 3308 C CA . GLY A 1 429 ? -0.511 -20.337 -6.958 1.00 96.44 429 GLY A CA 1
ATOM 3309 C C . GLY A 1 429 ? -0.572 -19.656 -8.325 1.00 96.44 429 GLY A C 1
ATOM 3310 O O . GLY A 1 429 ? -1.607 -19.719 -8.989 1.00 96.44 429 GLY A O 1
ATOM 3311 N N . ILE A 1 430 ? 0.488 -18.936 -8.705 1.00 96.69 430 ILE A N 1
ATOM 3312 C CA . ILE A 1 430 ? 0.588 -18.186 -9.968 1.00 96.69 430 ILE A CA 1
ATOM 3313 C C . ILE A 1 430 ? 1.202 -19.065 -11.055 1.00 96.69 430 ILE A C 1
ATOM 3315 O O . ILE A 1 430 ? 2.304 -19.588 -10.885 1.00 96.69 430 ILE A O 1
ATOM 3319 N N . ASP A 1 431 ? 0.514 -19.187 -12.188 1.00 95.94 431 ASP A N 1
ATOM 3320 C CA . ASP A 1 431 ? 1.006 -19.951 -13.331 1.00 95.94 431 ASP A CA 1
ATOM 3321 C C . ASP A 1 431 ? 1.855 -19.069 -14.253 1.00 95.94 431 ASP A C 1
ATOM 3323 O O . ASP A 1 431 ? 1.740 -17.845 -14.262 1.00 95.94 431 ASP A O 1
ATOM 3327 N N . ASP A 1 432 ? 2.692 -19.679 -15.095 1.00 97.62 432 ASP A N 1
ATOM 3328 C CA . ASP A 1 432 ? 3.525 -18.935 -16.054 1.00 97.62 432 ASP A CA 1
ATOM 3329 C C . ASP A 1 432 ? 2.703 -18.059 -17.017 1.00 97.62 432 ASP A C 1
ATOM 3331 O O . ASP A 1 432 ? 3.178 -17.014 -17.455 1.00 97.62 432 ASP A O 1
ATOM 3335 N N . ALA A 1 433 ? 1.466 -18.463 -17.329 1.00 96.81 433 ALA A N 1
ATOM 3336 C CA . ALA A 1 433 ? 0.546 -17.703 -18.179 1.00 96.81 433 ALA A CA 1
ATOM 3337 C C . ALA A 1 433 ? 0.021 -16.413 -17.516 1.00 96.81 433 ALA A C 1
ATOM 3339 O O . ALA A 1 433 ? -0.488 -15.522 -18.207 1.00 96.81 433 ALA A O 1
ATOM 3340 N N . ASP A 1 434 ? 0.162 -16.304 -16.194 1.00 97.75 434 ASP A N 1
ATOM 3341 C CA . ASP A 1 434 ? -0.268 -15.154 -15.403 1.00 97.75 434 ASP A CA 1
ATOM 3342 C C . ASP A 1 434 ? 0.859 -14.137 -15.174 1.00 97.75 434 ASP A C 1
ATOM 3344 O O . ASP A 1 434 ? 0.666 -13.146 -14.469 1.00 97.75 434 ASP A O 1
ATOM 3348 N N . ILE A 1 435 ? 2.036 -14.363 -15.761 1.00 98.62 435 ILE A N 1
ATOM 3349 C CA . ILE A 1 435 ? 3.231 -13.546 -15.549 1.00 98.62 435 ILE A CA 1
ATOM 3350 C C . ILE A 1 435 ? 3.553 -12.758 -16.813 1.00 98.62 435 ILE A C 1
ATOM 3352 O O . ILE A 1 435 ? 3.597 -13.304 -17.916 1.00 98.62 435 ILE A O 1
ATOM 3356 N N . VAL A 1 436 ? 3.849 -11.472 -16.640 1.00 98.81 436 VAL A N 1
ATOM 3357 C CA . VAL A 1 436 ? 4.368 -10.608 -17.699 1.00 98.81 436 VAL A CA 1
ATOM 3358 C C . VAL A 1 436 ? 5.737 -10.076 -17.290 1.00 98.81 436 VAL A C 1
ATOM 3360 O O . VAL A 1 436 ? 5.892 -9.387 -16.287 1.00 98.81 436 VAL A O 1
ATOM 3363 N N . GLU A 1 437 ? 6.747 -10.389 -18.098 1.00 98.81 437 GLU A N 1
ATOM 3364 C CA . GLU A 1 437 ? 8.086 -9.822 -17.950 1.00 98.81 437 GLU A CA 1
ATOM 3365 C C . GLU A 1 437 ? 8.149 -8.405 -18.547 1.00 98.81 437 GLU A C 1
ATOM 3367 O O . GLU A 1 437 ? 7.761 -8.188 -19.700 1.00 98.81 437 GLU A O 1
ATOM 3372 N N . ILE A 1 438 ? 8.684 -7.462 -17.773 1.00 98.88 438 ILE A N 1
ATOM 3373 C CA . ILE A 1 438 ? 8.848 -6.043 -18.107 1.00 98.88 438 ILE A CA 1
ATOM 3374 C C . ILE A 1 438 ? 10.342 -5.747 -18.310 1.00 98.88 438 ILE A C 1
ATOM 3376 O O . ILE A 1 438 ? 11.152 -6.119 -17.463 1.00 98.88 438 ILE A O 1
ATOM 3380 N N . PRO A 1 439 ? 10.765 -5.122 -19.423 1.00 98.81 439 PRO A N 1
ATOM 3381 C CA . PRO A 1 439 ? 12.185 -4.932 -19.702 1.00 98.81 439 PRO A CA 1
ATOM 3382 C C . PRO A 1 439 ? 12.807 -3.877 -18.781 1.00 98.81 439 PRO A C 1
ATOM 3384 O O . PRO A 1 439 ? 12.465 -2.703 -18.872 1.00 98.81 439 PRO A O 1
ATOM 3387 N N . VAL A 1 440 ? 13.756 -4.297 -17.942 1.00 98.56 440 VAL A N 1
ATOM 3388 C CA . VAL A 1 440 ? 14.505 -3.424 -17.024 1.00 98.56 440 VAL A CA 1
ATOM 3389 C C . VAL A 1 440 ? 15.952 -3.906 -16.958 1.00 98.56 440 VAL A C 1
ATOM 3391 O O . VAL A 1 440 ? 16.192 -5.099 -16.767 1.00 98.56 440 VAL A O 1
ATOM 3394 N N . LEU A 1 441 ? 16.918 -3.005 -17.133 1.00 98.25 441 LEU A N 1
ATOM 3395 C CA . LEU A 1 441 ? 18.327 -3.265 -16.835 1.00 98.25 441 LEU A CA 1
ATOM 3396 C C . LEU A 1 441 ? 18.686 -2.729 -15.454 1.00 98.25 441 LEU A C 1
ATOM 3398 O O . LEU A 1 441 ? 18.103 -1.757 -14.986 1.00 98.25 441 LEU A O 1
ATOM 3402 N N . PHE A 1 442 ? 19.704 -3.329 -14.849 1.00 97.69 442 PHE A N 1
ATOM 3403 C CA . PHE A 1 442 ? 20.207 -2.962 -13.533 1.00 97.69 442 PHE A CA 1
ATOM 3404 C C . PHE A 1 442 ? 21.698 -2.643 -13.580 1.00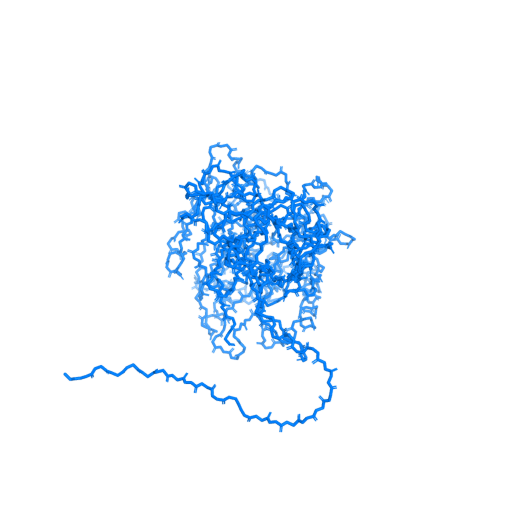 97.69 442 PHE A C 1
ATOM 3406 O O . PHE A 1 442 ? 22.439 -3.182 -14.406 1.00 97.69 442 PHE A O 1
ATOM 3413 N N . GLU A 1 443 ? 22.152 -1.810 -12.658 1.00 93.56 443 GLU A N 1
ATOM 3414 C CA . GLU A 1 443 ? 23.561 -1.478 -12.480 1.00 93.56 443 GLU A CA 1
ATOM 3415 C C . GLU A 1 443 ? 23.968 -1.531 -11.011 1.00 93.56 443 GLU A C 1
ATOM 3417 O O . GLU A 1 443 ? 23.136 -1.578 -10.110 1.00 93.56 443 GLU A O 1
ATOM 3422 N N . THR A 1 444 ? 25.273 -1.567 -10.776 1.00 92.38 444 THR A N 1
ATOM 3423 C CA . THR A 1 444 ? 25.873 -1.538 -9.443 1.00 92.38 444 THR A CA 1
ATOM 3424 C C . THR A 1 444 ? 27.031 -0.555 -9.461 1.00 92.38 444 THR A C 1
ATOM 3426 O O . THR A 1 444 ? 27.752 -0.454 -10.460 1.00 92.38 444 THR A O 1
ATOM 3429 N N . TRP A 1 445 ? 27.232 0.146 -8.350 1.00 87.50 445 TRP A N 1
ATOM 3430 C CA . TRP A 1 445 ? 28.253 1.181 -8.225 1.00 87.50 445 TRP A CA 1
ATOM 3431 C C . TRP A 1 445 ? 29.363 0.739 -7.264 1.00 87.50 445 TRP A C 1
ATOM 3433 O O . TRP A 1 445 ? 29.083 0.049 -6.279 1.00 87.50 445 TRP A O 1
ATOM 3443 N N . PRO A 1 446 ? 30.626 1.138 -7.508 1.00 85.62 446 PRO A N 1
ATOM 3444 C CA . PRO A 1 446 ? 31.719 0.895 -6.571 1.00 85.62 446 PRO A CA 1
ATOM 3445 C C . PRO A 1 446 ? 31.434 1.469 -5.172 1.00 85.62 446 PRO A C 1
ATOM 3447 O O . PRO A 1 446 ? 30.711 2.453 -5.016 1.00 85.62 446 PRO A O 1
ATOM 3450 N N . GLY A 1 447 ? 32.066 0.907 -4.140 1.00 90.31 447 GLY A N 1
ATOM 3451 C CA . GLY A 1 447 ? 31.979 1.427 -2.771 1.00 90.31 447 GLY A CA 1
ATOM 3452 C C . GLY A 1 447 ? 30.871 0.770 -1.944 1.00 90.31 447 GLY A C 1
ATOM 3453 O O . GLY A 1 447 ? 30.755 -0.451 -1.925 1.00 90.31 447 GLY A O 1
ATOM 3454 N N . ARG A 1 448 ? 30.070 1.565 -1.212 1.00 84.88 448 ARG A N 1
ATOM 3455 C CA . ARG A 1 448 ? 29.087 1.068 -0.213 1.00 84.88 448 ARG A CA 1
ATOM 3456 C C . ARG A 1 448 ? 28.055 0.086 -0.795 1.00 84.88 448 ARG A C 1
ATOM 3458 O O . ARG A 1 448 ? 27.479 -0.719 -0.056 1.00 84.88 448 ARG A O 1
ATOM 3465 N N . PHE A 1 449 ? 27.791 0.181 -2.093 1.00 87.44 449 PHE A N 1
ATOM 3466 C CA . PHE A 1 449 ? 26.736 -0.562 -2.778 1.00 87.44 449 PHE A CA 1
ATOM 3467 C C . PHE A 1 449 ? 27.266 -1.648 -3.715 1.00 87.44 449 PHE A C 1
ATOM 3469 O O . PHE A 1 449 ? 26.469 -2.287 -4.394 1.00 87.44 449 PHE A O 1
ATOM 3476 N N . GLU A 1 450 ? 28.577 -1.900 -3.730 1.00 89.81 450 GLU A N 1
ATOM 3477 C CA . GLU A 1 450 ? 29.164 -2.898 -4.621 1.00 89.81 450 GLU A CA 1
ATOM 3478 C C . GLU A 1 450 ? 28.532 -4.282 -4.390 1.00 89.81 450 GLU A C 1
ATOM 3480 O O . GLU A 1 450 ? 28.456 -4.779 -3.264 1.00 89.81 450 GLU A O 1
ATOM 3485 N N . GLY A 1 451 ? 28.034 -4.891 -5.471 1.00 90.75 451 GLY A N 1
ATOM 3486 C CA . GLY A 1 451 ? 27.337 -6.182 -5.432 1.00 90.75 451 GLY A CA 1
ATOM 3487 C C . GLY A 1 451 ? 25.838 -6.100 -5.118 1.00 90.75 451 GLY A C 1
ATOM 3488 O O . GLY A 1 451 ? 25.166 -7.132 -5.156 1.00 90.75 451 GLY A O 1
ATOM 3489 N N . ARG A 1 452 ? 25.310 -4.897 -4.861 1.00 95.50 452 ARG A N 1
ATOM 3490 C CA . ARG A 1 452 ? 23.876 -4.579 -4.843 1.00 95.50 452 ARG A CA 1
ATOM 3491 C C . ARG A 1 452 ? 23.509 -3.723 -6.049 1.00 95.50 452 ARG A C 1
ATOM 3493 O O . ARG A 1 452 ? 24.354 -2.994 -6.569 1.00 95.50 452 ARG A O 1
ATOM 3500 N N . TYR A 1 453 ? 22.265 -3.830 -6.490 1.00 97.44 453 TYR A N 1
ATOM 3501 C CA . TYR A 1 453 ? 21.822 -3.305 -7.772 1.00 97.44 453 TYR A CA 1
ATOM 3502 C C . TYR A 1 453 ? 20.719 -2.260 -7.626 1.00 97.44 453 TYR A C 1
ATOM 3504 O O . TYR A 1 453 ? 19.826 -2.417 -6.801 1.00 97.44 453 TYR A O 1
ATOM 3512 N N . GLY A 1 454 ? 20.796 -1.203 -8.427 1.00 96.06 454 GLY A N 1
ATOM 3513 C CA . GLY A 1 454 ? 19.687 -0.290 -8.699 1.00 96.06 454 GLY A CA 1
ATOM 3514 C C . GLY A 1 454 ? 19.274 -0.385 -10.166 1.00 96.06 454 GLY A C 1
ATOM 3515 O O . GLY A 1 454 ? 19.939 -1.056 -10.965 1.00 96.06 454 GLY A O 1
ATOM 3516 N N . ALA A 1 455 ? 18.170 0.259 -10.525 1.00 96.06 455 ALA A N 1
ATOM 3517 C CA . ALA A 1 455 ? 17.691 0.293 -11.900 1.00 96.06 455 ALA A CA 1
ATOM 3518 C C . ALA A 1 455 ? 18.616 1.162 -12.778 1.00 96.06 455 ALA A C 1
ATOM 3520 O O . ALA A 1 455 ? 18.846 2.325 -12.476 1.00 96.06 455 ALA A O 1
ATOM 3521 N N . LEU A 1 456 ? 19.151 0.590 -13.863 1.00 95.12 456 LEU A N 1
ATOM 3522 C CA . LEU A 1 456 ? 19.932 1.314 -14.882 1.00 95.12 456 LEU A CA 1
ATOM 3523 C C . LEU A 1 456 ? 19.017 2.019 -15.891 1.00 95.12 456 LEU A C 1
ATOM 3525 O O . LEU A 1 456 ? 19.373 3.042 -16.467 1.00 95.12 456 LEU A O 1
ATOM 3529 N N . THR A 1 457 ? 17.869 1.413 -16.173 1.00 95.75 457 THR A N 1
ATOM 3530 C CA . THR A 1 457 ? 16.780 1.978 -16.981 1.00 95.75 457 THR A CA 1
ATOM 3531 C C . THR A 1 457 ? 15.562 2.098 -16.091 1.00 95.75 457 THR A C 1
ATOM 3533 O O . THR A 1 457 ? 15.424 1.243 -15.216 1.00 95.75 457 THR A O 1
ATOM 3536 N N . ALA A 1 458 ? 14.658 3.041 -16.359 1.00 96.31 458 ALA A N 1
ATOM 3537 C CA . ALA A 1 458 ? 13.456 3.205 -15.543 1.00 96.31 458 ALA A CA 1
ATOM 3538 C C . ALA A 1 458 ? 12.744 1.866 -15.288 1.00 96.31 458 ALA A C 1
ATOM 3540 O O . ALA A 1 458 ? 12.435 1.104 -16.219 1.00 96.31 458 ALA A O 1
ATOM 3541 N N . ASN A 1 459 ? 12.532 1.547 -14.015 1.00 98.50 459 ASN A N 1
ATOM 3542 C CA . ASN A 1 459 ? 11.911 0.306 -13.594 1.00 98.50 459 ASN A CA 1
ATOM 3543 C C . ASN A 1 459 ? 10.391 0.403 -13.748 1.00 98.50 459 ASN A C 1
ATOM 3545 O O . ASN A 1 459 ? 9.665 0.661 -12.797 1.00 98.50 459 ASN A O 1
ATOM 3549 N N . MET A 1 460 ? 9.890 0.130 -14.955 1.00 98.69 460 MET A N 1
ATOM 3550 C CA . MET A 1 460 ? 8.454 0.195 -15.263 1.00 98.69 460 MET A CA 1
ATOM 3551 C C . MET A 1 460 ? 7.577 -0.809 -14.479 1.00 98.69 460 MET A C 1
ATOM 3553 O O . MET A 1 460 ? 6.356 -0.789 -14.633 1.00 98.69 460 MET A O 1
ATOM 3557 N N . VAL A 1 461 ? 8.146 -1.686 -13.641 1.00 98.69 461 VAL A N 1
ATOM 3558 C CA . VAL A 1 461 ? 7.368 -2.464 -12.654 1.00 98.69 461 VAL A CA 1
ATOM 3559 C C . VAL A 1 461 ? 6.945 -1.593 -11.467 1.00 98.69 461 VAL A C 1
ATOM 3561 O O . VAL A 1 461 ? 5.825 -1.746 -10.986 1.00 98.69 461 VAL A O 1
ATOM 3564 N N . ASN A 1 462 ? 7.786 -0.638 -11.064 1.00 98.69 462 ASN A N 1
ATOM 3565 C CA . ASN A 1 462 ? 7.565 0.325 -9.981 1.00 98.69 462 ASN A CA 1
ATOM 3566 C C . ASN A 1 462 ? 6.671 1.488 -10.479 1.00 98.69 462 ASN A C 1
ATOM 3568 O O . ASN A 1 462 ? 7.054 2.651 -10.554 1.00 98.69 462 ASN A O 1
ATOM 3572 N N . SER A 1 463 ? 5.463 1.133 -10.915 1.00 98.75 463 SER A N 1
ATOM 3573 C CA . SER A 1 463 ? 4.503 2.019 -11.583 1.00 98.75 463 SER A CA 1
ATOM 3574 C C . SER A 1 463 ? 3.226 2.187 -10.763 1.00 98.75 463 SER A C 1
ATOM 3576 O O . SER A 1 463 ? 2.843 1.304 -9.997 1.00 98.75 463 SER A O 1
ATOM 3578 N N . LEU A 1 464 ? 2.504 3.288 -10.977 1.00 98.81 464 LEU A N 1
ATOM 3579 C CA . LEU A 1 464 ? 1.250 3.566 -10.276 1.00 98.81 464 LEU A CA 1
ATOM 3580 C C . LEU A 1 464 ? 0.045 2.968 -11.023 1.00 98.81 464 LEU A C 1
ATOM 3582 O O . LEU A 1 464 ? -0.279 3.377 -12.140 1.00 98.81 464 LEU A O 1
ATOM 3586 N N . GLN A 1 465 ? -0.667 2.039 -10.382 1.00 98.56 465 GLN A N 1
ATOM 3587 C CA . GLN A 1 465 ? -1.910 1.453 -10.900 1.00 98.56 465 GLN A CA 1
ATOM 3588 C C . GLN A 1 465 ? -3.151 2.208 -10.387 1.00 98.56 465 GLN A C 1
ATOM 3590 O O . GLN A 1 465 ? -3.428 2.219 -9.183 1.00 98.56 465 GLN A O 1
ATOM 3595 N N . VAL A 1 466 ? -3.947 2.770 -11.306 1.00 98.31 466 VAL A N 1
ATOM 3596 C CA . VAL A 1 466 ? -5.239 3.433 -11.035 1.00 98.31 466 VAL A CA 1
ATOM 3597 C C . VAL A 1 466 ? -6.319 2.857 -11.953 1.00 98.31 466 VAL A C 1
ATOM 3599 O O . VAL A 1 466 ? -6.371 3.138 -13.154 1.00 98.31 466 VAL A O 1
ATOM 3602 N N . GLY A 1 467 ? -7.204 2.026 -11.399 1.00 95.31 467 GLY A N 1
ATOM 3603 C CA . GLY A 1 467 ? -8.249 1.359 -12.178 1.00 95.31 467 GLY A CA 1
ATOM 3604 C C . GLY A 1 467 ? -7.642 0.441 -13.242 1.00 95.31 467 GLY A C 1
ATOM 3605 O O . GLY A 1 467 ? -6.940 -0.503 -12.902 1.00 95.31 467 GLY A O 1
ATOM 3606 N N . LYS A 1 468 ? -7.888 0.719 -14.530 1.00 97.31 468 LYS A N 1
ATOM 3607 C CA . LYS A 1 468 ? -7.239 0.023 -15.663 1.00 97.31 468 LYS A CA 1
ATOM 3608 C C . LYS A 1 468 ? -5.997 0.743 -16.199 1.00 97.31 468 LYS A C 1
ATOM 3610 O O . LYS A 1 468 ? -5.349 0.223 -17.105 1.00 97.31 468 LYS A O 1
ATOM 3615 N N . THR A 1 469 ? -5.674 1.924 -15.682 1.00 98.81 469 THR A N 1
ATOM 3616 C CA . THR A 1 469 ? -4.530 2.714 -16.138 1.00 98.81 469 THR A CA 1
ATOM 3617 C C . THR A 1 469 ? -3.300 2.385 -15.302 1.00 98.81 469 THR A C 1
ATOM 3619 O O . THR A 1 469 ? -3.321 2.573 -14.089 1.00 98.81 469 THR A O 1
ATOM 3622 N N . LEU A 1 470 ? -2.231 1.938 -15.956 1.00 98.88 470 LEU A N 1
ATOM 3623 C CA . LEU A 1 470 ? -0.896 1.854 -15.374 1.00 98.88 470 LEU A CA 1
ATOM 3624 C C . LEU A 1 470 ? -0.112 3.091 -15.824 1.00 98.88 470 LEU A C 1
ATOM 3626 O O . LEU A 1 470 ? 0.102 3.288 -17.024 1.00 98.88 470 LEU A O 1
ATOM 3630 N N . ILE A 1 471 ? 0.263 3.941 -14.873 1.00 98.88 471 ILE A N 1
ATOM 3631 C CA . ILE A 1 471 ? 1.093 5.126 -15.097 1.00 98.88 471 ILE A CA 1
ATOM 3632 C C . ILE A 1 471 ? 2.544 4.697 -14.882 1.00 98.88 471 ILE A C 1
ATOM 3634 O O . ILE A 1 471 ? 2.965 4.485 -13.745 1.00 98.88 471 ILE A O 1
ATOM 3638 N N . VAL A 1 472 ? 3.269 4.512 -15.983 1.00 98.81 472 VAL A N 1
ATOM 3639 C CA . VAL A 1 472 ? 4.649 4.012 -15.997 1.00 98.81 472 VAL A CA 1
ATOM 3640 C C . VAL A 1 472 ? 5.657 5.159 -16.126 1.00 98.81 472 VAL A C 1
ATOM 3642 O O . VAL A 1 472 ? 5.344 6.151 -16.798 1.00 98.81 472 VAL A O 1
ATOM 3645 N N . PRO A 1 473 ? 6.864 5.029 -15.549 1.00 98.44 473 PRO A N 1
ATOM 3646 C CA . PRO A 1 473 ? 7.949 5.963 -15.821 1.00 98.44 473 PRO A CA 1
ATOM 3647 C C . PRO A 1 473 ? 8.347 5.919 -17.303 1.00 98.44 473 PRO A C 1
ATOM 3649 O O . PRO A 1 473 ? 8.312 4.858 -17.937 1.00 98.44 473 PRO A O 1
ATOM 3652 N N . ASP A 1 474 ? 8.718 7.066 -17.874 1.00 97.88 474 ASP A N 1
ATOM 3653 C CA . ASP A 1 474 ? 9.299 7.139 -19.216 1.00 97.88 474 ASP A CA 1
ATOM 3654 C C . ASP A 1 474 ? 10.669 6.440 -19.206 1.00 97.88 474 ASP A C 1
ATOM 3656 O O . ASP A 1 474 ? 11.589 6.895 -18.524 1.00 97.88 474 ASP A O 1
ATOM 3660 N N . PRO A 1 475 ? 10.855 5.338 -19.956 1.00 96.62 475 PRO A N 1
ATOM 3661 C CA . PRO A 1 475 ? 12.123 4.623 -19.945 1.00 96.62 475 PRO A CA 1
ATOM 3662 C C . PRO A 1 475 ? 13.258 5.379 -20.641 1.00 96.62 475 PRO A C 1
ATOM 3664 O O . PRO A 1 475 ? 14.402 4.921 -20.566 1.00 96.62 475 PRO A O 1
ATOM 3667 N N . HIS A 1 476 ? 12.972 6.477 -21.359 1.00 96.06 476 HIS A N 1
ATOM 3668 C CA . HIS A 1 476 ? 13.951 7.223 -22.1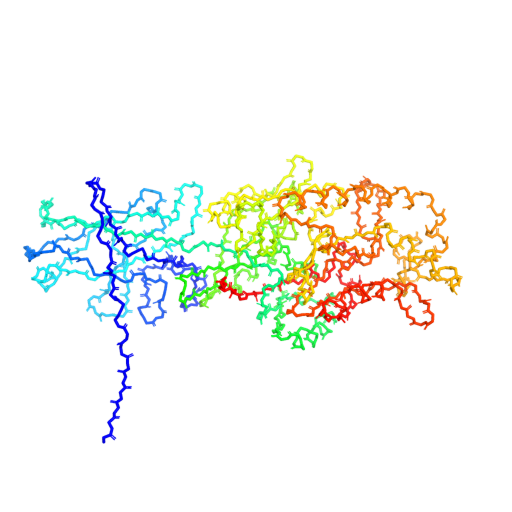59 1.00 96.06 476 HIS A CA 1
ATOM 3669 C C . HIS A 1 476 ? 14.813 6.284 -23.030 1.00 96.06 476 HIS A C 1
ATOM 3671 O O . HIS A 1 476 ? 16.017 6.464 -23.208 1.00 96.06 476 HIS A O 1
ATOM 3677 N N . GLY A 1 477 ? 14.215 5.225 -23.562 1.00 96.19 477 GLY A N 1
ATOM 3678 C CA . GLY A 1 477 ? 14.877 4.164 -24.303 1.00 96.19 477 GLY A CA 1
ATOM 3679 C C . GLY A 1 477 ? 15.267 4.551 -25.737 1.00 96.19 477 GLY A C 1
ATOM 3680 O O . GLY A 1 477 ? 14.985 5.655 -26.234 1.00 96.19 477 GLY A O 1
ATOM 3681 N N . PRO A 1 478 ? 15.939 3.625 -26.448 1.00 97.25 478 PRO A N 1
ATOM 3682 C CA . PRO A 1 478 ? 16.333 3.850 -27.828 1.00 97.25 478 PRO A CA 1
ATOM 3683 C C . PRO A 1 478 ? 15.123 3.819 -28.763 1.00 97.25 478 PRO A C 1
ATOM 3685 O O . PRO A 1 478 ? 14.185 3.034 -28.597 1.00 97.25 478 PRO A O 1
ATOM 3688 N N . LEU A 1 479 ? 15.183 4.658 -29.797 1.00 97.88 479 LEU A N 1
ATOM 3689 C CA . LEU A 1 479 ? 14.127 4.783 -30.792 1.00 97.88 479 LEU A CA 1
ATOM 3690 C C . LEU A 1 479 ? 14.394 3.907 -32.017 1.00 97.88 479 LEU A C 1
ATOM 3692 O O . LEU A 1 479 ? 15.454 3.995 -32.633 1.00 97.88 479 LEU A O 1
ATOM 3696 N N . VAL A 1 480 ? 13.380 3.160 -32.451 1.00 97.94 480 VAL A N 1
ATOM 3697 C CA . VAL A 1 480 ? 13.344 2.507 -33.768 1.00 97.94 480 VAL A CA 1
ATOM 3698 C C . VAL A 1 480 ? 12.131 3.037 -34.518 1.00 97.94 480 VAL A C 1
ATOM 3700 O O . VAL A 1 480 ? 10.998 2.857 -34.078 1.00 97.94 480 VAL A O 1
ATOM 3703 N N . GLY A 1 481 ? 12.358 3.733 -35.636 1.00 95.50 481 GLY A N 1
ATOM 3704 C CA . GLY A 1 481 ? 11.273 4.377 -36.391 1.00 95.50 481 GLY A CA 1
ATOM 3705 C C . GLY A 1 481 ? 10.535 5.465 -35.598 1.00 95.50 481 GLY A C 1
ATOM 3706 O O . GLY A 1 481 ? 9.346 5.669 -35.805 1.00 95.50 481 GLY A O 1
ATOM 3707 N N . GLY A 1 482 ? 11.221 6.132 -34.661 1.00 96.50 482 GLY A N 1
ATOM 3708 C CA . GLY A 1 482 ? 10.633 7.157 -33.790 1.00 96.50 482 GLY A CA 1
ATOM 3709 C C . GLY A 1 482 ? 9.877 6.615 -32.572 1.00 96.50 482 GLY A C 1
ATOM 3710 O O . GLY A 1 482 ? 9.359 7.405 -31.792 1.00 96.50 482 GLY A O 1
ATOM 3711 N N . THR A 1 483 ? 9.820 5.293 -32.380 1.00 97.38 483 THR A N 1
ATOM 3712 C CA . THR A 1 483 ? 9.154 4.659 -31.233 1.00 97.38 483 THR A CA 1
ATOM 3713 C C . THR A 1 483 ? 10.166 4.106 -30.239 1.00 97.38 483 THR A C 1
ATOM 3715 O O . THR A 1 483 ? 11.086 3.391 -30.634 1.00 97.38 483 THR A O 1
ATOM 3718 N N . ASP A 1 484 ? 9.962 4.404 -28.957 1.00 98.44 484 ASP A N 1
ATOM 3719 C CA . ASP A 1 484 ? 10.717 3.817 -27.853 1.00 98.44 484 ASP A CA 1
ATOM 3720 C C . ASP A 1 484 ? 10.443 2.314 -27.751 1.00 98.44 484 ASP A C 1
ATOM 3722 O O . ASP A 1 484 ? 9.297 1.882 -27.593 1.00 98.44 484 ASP A O 1
ATOM 3726 N N . VAL A 1 485 ? 11.493 1.505 -27.880 1.00 98.44 485 VAL A N 1
ATOM 3727 C CA . VAL A 1 485 ? 11.350 0.044 -27.941 1.00 98.44 485 VAL A CA 1
ATOM 3728 C C . VAL A 1 485 ? 11.027 -0.600 -26.594 1.00 98.44 485 VAL A C 1
ATOM 3730 O O . VAL A 1 485 ? 10.394 -1.656 -26.589 1.00 98.44 485 VAL A O 1
ATOM 3733 N N . LEU A 1 486 ? 11.442 0.004 -25.476 1.00 98.56 486 LEU A N 1
ATOM 3734 C CA . LEU A 1 486 ? 11.185 -0.526 -24.136 1.00 98.56 486 LEU A CA 1
ATOM 3735 C C . LEU A 1 486 ? 9.736 -0.238 -23.748 1.00 98.56 486 LEU A C 1
ATOM 3737 O O . LEU A 1 486 ? 9.003 -1.158 -23.383 1.00 98.56 486 LEU A O 1
ATOM 3741 N N . LEU A 1 487 ? 9.286 1.003 -23.953 1.00 98.75 487 LEU A N 1
ATOM 3742 C CA . LEU A 1 487 ? 7.894 1.386 -23.732 1.00 98.75 487 LEU A CA 1
ATOM 3743 C C . LEU A 1 487 ? 6.946 0.617 -24.659 1.00 98.75 487 LEU A C 1
ATOM 3745 O O . LEU A 1 487 ? 5.908 0.125 -24.216 1.00 98.75 487 LEU A O 1
ATOM 3749 N N . ARG A 1 488 ? 7.297 0.472 -25.947 1.00 98.69 488 ARG A N 1
ATOM 3750 C CA . ARG A 1 488 ? 6.496 -0.330 -26.886 1.00 98.69 488 ARG A CA 1
ATOM 3751 C C . ARG A 1 488 ? 6.357 -1.768 -26.401 1.00 98.69 488 ARG A C 1
ATOM 3753 O O . ARG A 1 488 ? 5.258 -2.304 -26.422 1.00 98.69 488 ARG A O 1
ATOM 3760 N N . ALA A 1 489 ? 7.439 -2.375 -25.914 1.00 98.75 489 ALA A N 1
ATOM 3761 C CA . ALA A 1 489 ? 7.394 -3.740 -25.404 1.00 98.75 489 ALA A CA 1
ATOM 3762 C C . ALA A 1 489 ? 6.446 -3.907 -24.205 1.00 98.75 489 ALA A C 1
ATOM 3764 O O . ALA A 1 489 ? 5.827 -4.968 -24.094 1.00 98.75 489 ALA A O 1
ATOM 3765 N N . VAL A 1 490 ? 6.316 -2.893 -23.343 1.00 98.75 490 VAL A N 1
ATOM 3766 C CA . VAL A 1 490 ? 5.328 -2.873 -22.250 1.00 98.75 490 VAL A CA 1
ATOM 3767 C C . VAL A 1 490 ? 3.910 -2.746 -22.799 1.00 98.75 490 VAL A C 1
ATOM 3769 O O . VAL A 1 490 ? 3.055 -3.567 -22.468 1.00 98.75 490 VAL A O 1
ATOM 3772 N N . LYS A 1 491 ? 3.663 -1.783 -23.694 1.00 98.88 491 LYS A N 1
ATOM 3773 C CA . LYS A 1 491 ? 2.344 -1.585 -24.320 1.00 98.88 491 LYS A CA 1
ATOM 3774 C C . LYS A 1 491 ? 1.847 -2.837 -25.037 1.00 98.88 491 LYS A C 1
ATOM 3776 O O . LYS A 1 491 ? 0.757 -3.313 -24.737 1.00 98.88 491 LYS A O 1
ATOM 3781 N N . ASP A 1 492 ? 2.688 -3.432 -25.879 1.00 98.62 492 ASP A N 1
ATOM 3782 C CA . ASP A 1 492 ? 2.361 -4.633 -26.657 1.00 98.62 492 ASP A CA 1
ATOM 3783 C C . ASP A 1 492 ? 2.004 -5.840 -25.769 1.00 98.62 492 ASP A C 1
ATOM 3785 O O . ASP A 1 492 ? 1.287 -6.738 -26.205 1.00 98.62 492 ASP A O 1
ATOM 3789 N N . ARG A 1 493 ? 2.505 -5.883 -24.526 1.00 98.50 493 ARG A N 1
ATOM 3790 C CA . ARG A 1 493 ? 2.224 -6.958 -23.562 1.00 98.50 493 ARG A CA 1
ATOM 3791 C C . ARG A 1 493 ? 0.989 -6.691 -22.710 1.00 98.50 493 ARG A C 1
ATOM 3793 O O . ARG A 1 493 ? 0.290 -7.640 -22.367 1.00 98.50 493 ARG A O 1
ATOM 3800 N N . LEU A 1 494 ? 0.742 -5.433 -22.343 1.00 98.69 494 LEU A N 1
ATOM 3801 C CA . LEU A 1 494 ? -0.261 -5.077 -21.336 1.00 98.69 494 LEU A CA 1
ATOM 3802 C C . LEU A 1 494 ? -1.570 -4.549 -21.928 1.00 98.69 494 LEU A C 1
ATOM 3804 O O . LEU A 1 494 ? -2.641 -4.877 -21.419 1.00 98.69 494 LEU A O 1
ATOM 3808 N N . GLU A 1 495 ? -1.531 -3.781 -23.017 1.00 98.69 495 GLU A N 1
ATOM 3809 C CA . GLU A 1 495 ? -2.752 -3.249 -23.641 1.00 98.69 495 GLU A CA 1
ATOM 3810 C C . GLU A 1 495 ? -3.703 -4.357 -24.141 1.00 98.69 495 GLU A C 1
ATOM 3812 O O . GLU A 1 495 ? -4.911 -4.241 -23.912 1.00 98.69 495 GLU A O 1
ATOM 3817 N N . PRO A 1 496 ? -3.224 -5.491 -24.703 1.00 98.38 496 PRO A N 1
ATOM 3818 C CA . PRO A 1 496 ? -4.096 -6.620 -25.049 1.00 98.38 496 PRO A CA 1
ATOM 3819 C C . PRO A 1 496 ? -4.803 -7.278 -23.855 1.00 98.38 496 PRO A C 1
ATOM 3821 O O . PRO A 1 496 ? -5.774 -8.006 -24.049 1.00 98.38 496 PRO A O 1
ATOM 3824 N N . LEU A 1 497 ? -4.334 -7.037 -22.626 1.00 98.12 497 LEU A N 1
ATOM 3825 C CA . LEU A 1 497 ? -4.976 -7.511 -21.397 1.00 98.12 497 LEU A CA 1
ATOM 3826 C C . LEU A 1 497 ? -6.091 -6.571 -20.916 1.00 98.12 497 LEU A C 1
ATOM 3828 O O . LEU A 1 497 ? -6.725 -6.866 -19.906 1.00 98.12 497 LEU A O 1
ATOM 3832 N N . GLY A 1 498 ? -6.319 -5.451 -21.609 1.00 97.94 498 GLY A N 1
ATOM 3833 C CA . GLY A 1 498 ? -7.276 -4.417 -21.218 1.00 97.94 498 GLY A CA 1
ATOM 3834 C C . GLY A 1 498 ? -6.677 -3.301 -20.359 1.00 97.94 498 GLY A C 1
ATOM 3835 O O . GLY A 1 498 ? -7.423 -2.447 -19.876 1.00 97.94 498 GLY A O 1
ATOM 3836 N N . CYS A 1 499 ? -5.354 -3.280 -20.165 1.00 98.38 499 CYS A N 1
ATOM 3837 C CA . CYS A 1 499 ? -4.675 -2.176 -19.487 1.00 98.38 499 CYS A CA 1
ATOM 3838 C C . CYS A 1 499 ? -4.570 -0.947 -20.399 1.00 98.38 499 CYS A C 1
ATOM 3840 O O . CYS A 1 499 ? -4.436 -1.060 -21.617 1.00 98.38 499 CYS A O 1
ATOM 3842 N N . ARG A 1 500 ? -4.555 0.244 -19.803 1.00 98.56 500 ARG A N 1
ATOM 3843 C CA . ARG A 1 500 ? -4.188 1.499 -20.466 1.00 98.56 500 ARG A CA 1
ATOM 3844 C C . ARG A 1 500 ? -2.827 1.945 -19.951 1.00 98.56 500 ARG A C 1
ATOM 3846 O O . ARG A 1 500 ? -2.678 2.143 -18.753 1.00 98.56 500 ARG A O 1
ATOM 3853 N N . ILE A 1 501 ? -1.861 2.159 -20.838 1.00 98.75 501 ILE A N 1
ATOM 3854 C CA . ILE A 1 501 ? -0.532 2.635 -20.440 1.00 98.75 501 ILE A CA 1
ATOM 3855 C C . ILE A 1 501 ? -0.456 4.154 -20.593 1.00 98.75 501 ILE A C 1
ATOM 3857 O O . ILE A 1 501 ? -0.538 4.687 -21.704 1.00 98.75 501 ILE A O 1
ATOM 3861 N N . ALA A 1 502 ? -0.307 4.848 -19.469 1.00 98.69 502 ALA A N 1
ATOM 3862 C CA . ALA A 1 502 ? 0.046 6.261 -19.403 1.00 98.69 502 ALA A CA 1
ATOM 3863 C C . ALA A 1 502 ? 1.528 6.385 -19.036 1.00 98.69 502 ALA A C 1
ATOM 3865 O O . ALA A 1 502 ? 2.052 5.530 -18.336 1.00 98.69 502 ALA A O 1
ATOM 3866 N N . VAL A 1 503 ? 2.205 7.419 -19.529 1.00 98.62 503 VAL A N 1
ATOM 3867 C CA . VAL A 1 503 ? 3.653 7.597 -19.350 1.00 98.62 503 VAL A CA 1
ATOM 3868 C C . VAL A 1 503 ? 3.900 8.947 -18.700 1.00 98.62 503 VAL A C 1
ATOM 3870 O O . VAL A 1 503 ? 3.234 9.917 -19.072 1.00 98.62 503 VAL A O 1
ATOM 3873 N N . ILE A 1 504 ? 4.837 9.001 -17.761 1.00 98.62 504 ILE A N 1
ATOM 3874 C CA . ILE A 1 504 ? 5.253 10.223 -17.071 1.00 98.62 504 ILE A CA 1
ATOM 3875 C C . ILE A 1 504 ? 6.775 10.252 -16.921 1.00 98.62 504 ILE A C 1
ATOM 3877 O O . ILE A 1 504 ? 7.388 9.219 -16.677 1.00 98.62 504 ILE A O 1
ATOM 3881 N N . ASP A 1 505 ? 7.387 11.423 -17.082 1.00 97.25 505 ASP A N 1
ATOM 3882 C CA . ASP A 1 505 ? 8.825 11.589 -16.865 1.00 97.25 505 ASP A CA 1
ATOM 3883 C C . ASP A 1 505 ? 9.103 11.830 -15.378 1.00 97.25 505 ASP A C 1
ATOM 3885 O O . ASP A 1 505 ? 8.815 12.896 -14.829 1.00 97.25 505 ASP A O 1
ATOM 3889 N N . ASP A 1 506 ? 9.666 10.827 -14.719 1.00 96.75 506 ASP A N 1
ATOM 3890 C CA . ASP A 1 506 ? 10.043 10.851 -13.310 1.00 96.75 506 ASP A CA 1
ATOM 3891 C C . ASP A 1 506 ? 11.568 10.831 -13.117 1.00 96.75 506 ASP A C 1
ATOM 3893 O O . ASP A 1 506 ? 12.058 10.764 -11.984 1.00 96.75 506 ASP A O 1
ATOM 3897 N N . PHE A 1 507 ? 12.334 10.966 -14.210 1.00 93.50 507 PHE A N 1
ATOM 3898 C CA . PHE A 1 507 ? 13.766 10.688 -14.197 1.00 93.50 507 PHE A CA 1
ATOM 3899 C C . PHE A 1 507 ? 14.525 11.599 -13.221 1.00 93.50 507 PHE A C 1
ATOM 3901 O O . PHE A 1 507 ? 15.397 11.174 -12.457 1.00 93.50 507 PHE A O 1
ATOM 3908 N N . SER A 1 508 ? 14.201 12.895 -13.261 1.00 90.38 508 SER A N 1
ATOM 3909 C CA . SER A 1 508 ? 14.828 13.904 -12.406 1.00 90.38 508 SER A CA 1
ATOM 3910 C C . SER A 1 508 ? 14.358 13.859 -10.947 1.00 90.38 508 SER A C 1
ATOM 3912 O O . SER A 1 508 ? 15.221 13.959 -10.080 1.00 90.38 508 SER A O 1
ATOM 3914 N N . PRO A 1 509 ? 13.055 13.783 -10.627 1.00 93.44 509 PRO A N 1
ATOM 3915 C CA . PRO A 1 509 ? 12.626 13.755 -9.230 1.00 93.44 509 PRO A CA 1
ATOM 3916 C C . PRO A 1 509 ? 12.845 12.411 -8.527 1.00 93.44 509 PRO A C 1
ATOM 3918 O O . PRO A 1 509 ? 13.110 12.437 -7.330 1.00 93.44 509 PRO A O 1
ATOM 3921 N N . TYR A 1 510 ? 12.781 11.274 -9.231 1.00 96.75 510 TYR A N 1
ATOM 3922 C CA . TYR A 1 510 ? 12.752 9.949 -8.595 1.00 96.75 510 TYR A CA 1
ATOM 3923 C C . TYR A 1 510 ? 13.842 9.001 -9.114 1.00 96.75 510 TYR A C 1
ATOM 3925 O O . TYR A 1 510 ? 14.725 8.651 -8.326 1.00 96.75 510 TYR A O 1
ATOM 3933 N N . HIS A 1 511 ? 13.871 8.659 -10.413 1.00 95.38 511 HIS A N 1
ATOM 3934 C CA . HIS A 1 511 ? 14.765 7.610 -10.957 1.00 95.38 511 HIS A CA 1
ATOM 3935 C C . HIS A 1 511 ? 16.226 7.782 -10.532 1.00 95.38 511 HIS A C 1
ATOM 3937 O O . HIS A 1 511 ? 16.871 6.868 -10.016 1.00 95.38 511 HIS A O 1
ATOM 3943 N N . ARG A 1 512 ? 16.750 9.006 -10.667 1.00 88.75 512 ARG A N 1
ATOM 3944 C CA . ARG A 1 512 ? 18.141 9.342 -10.316 1.00 88.75 512 ARG A CA 1
ATOM 3945 C C . ARG A 1 512 ? 18.506 9.112 -8.842 1.00 88.75 512 ARG A C 1
ATOM 3947 O O . ARG A 1 512 ? 19.690 9.144 -8.504 1.00 88.75 512 ARG A O 1
ATOM 3954 N N . TYR A 1 513 ? 17.506 8.998 -7.970 1.00 91.88 513 TYR A N 1
ATOM 3955 C CA . TYR A 1 513 ? 17.637 8.788 -6.530 1.00 91.88 513 TYR A CA 1
ATOM 3956 C C . TYR A 1 513 ? 17.268 7.356 -6.111 1.00 91.88 513 TYR A C 1
ATOM 3958 O O . TYR A 1 513 ? 17.272 7.064 -4.918 1.00 91.88 513 TYR A O 1
ATOM 3966 N N . GLY A 1 514 ? 17.033 6.457 -7.074 1.00 92.38 514 GLY A N 1
ATOM 3967 C CA . GLY A 1 514 ? 16.847 5.027 -6.828 1.00 92.38 514 GLY A CA 1
ATOM 3968 C C . GLY A 1 514 ? 15.403 4.583 -6.595 1.00 92.38 514 GLY A C 1
ATOM 3969 O O . GLY A 1 514 ? 15.215 3.510 -6.035 1.00 92.38 514 GLY A O 1
ATOM 3970 N N . GLY A 1 515 ? 14.410 5.368 -7.015 1.00 95.94 515 GLY A N 1
ATOM 3971 C CA . GLY A 1 515 ? 12.995 4.976 -7.003 1.00 95.94 515 GLY A CA 1
ATOM 3972 C C . GLY A 1 515 ? 12.273 5.464 -8.256 1.00 95.94 515 GLY A C 1
ATOM 3973 O O . GLY A 1 515 ? 12.859 6.202 -9.036 1.00 95.94 515 GLY A O 1
ATOM 3974 N N . GLU A 1 516 ? 11.018 5.080 -8.459 1.00 98.25 516 GLU A N 1
ATOM 3975 C CA . GLU A 1 516 ? 10.226 5.491 -9.632 1.00 98.25 516 GLU A CA 1
ATOM 3976 C C . GLU A 1 516 ? 8.862 6.063 -9.193 1.00 98.25 516 GLU A C 1
ATOM 3978 O O . GLU A 1 516 ? 8.647 6.385 -8.019 1.00 98.25 516 GLU A O 1
ATOM 3983 N N . VAL A 1 517 ? 7.921 6.178 -10.136 1.00 98.62 517 VAL A N 1
ATOM 3984 C CA . VAL A 1 517 ? 6.533 6.625 -9.930 1.00 98.62 517 VAL A CA 1
ATOM 3985 C C . VAL A 1 517 ? 5.881 6.004 -8.691 1.00 98.62 517 VAL A C 1
ATOM 3987 O O . VAL A 1 517 ? 5.234 6.732 -7.935 1.00 98.62 517 VAL A O 1
ATOM 3990 N N . HIS A 1 518 ? 6.014 4.690 -8.471 1.00 98.75 518 HIS A N 1
ATOM 3991 C CA . HIS A 1 518 ? 5.399 4.044 -7.308 1.00 98.75 518 HIS A CA 1
ATOM 3992 C C . HIS A 1 518 ? 6.052 4.499 -5.999 1.00 98.75 518 HIS A C 1
ATOM 3994 O O . HIS A 1 518 ? 5.332 4.948 -5.122 1.00 98.75 518 HIS A O 1
ATOM 4000 N N . CYS A 1 519 ? 7.383 4.556 -5.896 1.00 98.44 519 CYS A N 1
ATOM 4001 C CA . CYS A 1 519 ? 8.062 5.096 -4.704 1.00 98.44 519 CYS A CA 1
ATOM 4002 C C . CYS A 1 519 ? 7.634 6.542 -4.356 1.00 98.44 519 CYS A C 1
ATOM 4004 O O . CYS A 1 519 ? 7.605 6.946 -3.189 1.00 98.44 519 CYS A O 1
ATOM 4006 N N . GLY A 1 520 ? 7.325 7.345 -5.378 1.00 98.44 520 GLY A N 1
ATOM 4007 C CA . GLY A 1 520 ? 6.910 8.741 -5.242 1.00 98.44 520 GLY A CA 1
ATOM 4008 C C . GLY A 1 520 ? 5.419 8.972 -4.988 1.00 98.44 520 GLY A C 1
ATOM 4009 O O . GLY A 1 520 ? 5.021 10.121 -4.774 1.00 98.44 520 GLY A O 1
ATOM 4010 N N . THR A 1 521 ? 4.584 7.931 -5.023 1.00 98.88 521 THR A N 1
ATOM 4011 C CA . THR A 1 521 ? 3.122 8.042 -4.900 1.00 98.88 521 THR A CA 1
ATOM 4012 C C . THR A 1 521 ? 2.562 7.009 -3.927 1.00 98.88 521 THR A C 1
ATOM 4014 O O . THR A 1 521 ? 3.215 6.035 -3.614 1.00 98.88 521 THR A O 1
ATOM 4017 N N . ASN A 1 522 ? 1.360 7.229 -3.402 1.00 98.69 522 ASN A N 1
ATOM 4018 C CA . ASN A 1 522 ? 0.621 6.229 -2.621 1.00 98.69 522 ASN A CA 1
ATOM 4019 C C . ASN A 1 522 ? -0.874 6.374 -2.949 1.00 98.69 522 ASN A C 1
ATOM 4021 O O . ASN A 1 522 ? -1.269 7.368 -3.559 1.00 98.69 522 ASN A O 1
ATOM 4025 N N . ALA A 1 523 ? -1.738 5.428 -2.594 1.00 98.38 523 ALA A N 1
ATOM 4026 C CA . ALA A 1 523 ? -3.157 5.498 -2.929 1.00 98.38 523 ALA A CA 1
ATOM 4027 C C . ALA A 1 523 ? -4.067 5.099 -1.766 1.00 98.38 523 ALA A C 1
ATOM 4029 O O . ALA A 1 523 ? -3.977 3.998 -1.234 1.00 98.38 523 ALA A O 1
ATOM 4030 N N . THR A 1 524 ? -5.050 5.950 -1.460 1.00 98.25 524 THR A N 1
ATOM 4031 C CA . THR A 1 524 ? -6.212 5.527 -0.672 1.00 98.25 524 THR A CA 1
ATOM 4032 C C . THR A 1 524 ? -7.166 4.781 -1.591 1.00 98.25 524 THR A C 1
ATOM 4034 O O . THR A 1 524 ? -7.756 5.360 -2.514 1.00 98.25 524 THR A O 1
ATOM 4037 N N . ARG A 1 525 ? -7.313 3.481 -1.341 1.00 96.81 525 ARG A N 1
ATOM 4038 C CA . ARG A 1 525 ? -8.154 2.580 -2.130 1.00 96.81 525 ARG A CA 1
ATOM 4039 C C . ARG A 1 525 ? -9.407 2.202 -1.358 1.00 96.81 525 ARG A C 1
ATOM 4041 O O . ARG A 1 525 ? -9.403 2.144 -0.131 1.00 96.81 525 ARG A O 1
ATOM 4048 N N . ARG A 1 526 ? -10.498 1.966 -2.084 1.00 86.56 526 ARG A N 1
ATOM 4049 C CA . ARG A 1 526 ? -11.755 1.509 -1.493 1.00 86.56 526 ARG A CA 1
ATOM 4050 C C . ARG A 1 526 ? -11.794 -0.010 -1.386 1.00 86.56 526 ARG A C 1
ATOM 4052 O O . ARG A 1 526 ? -11.410 -0.686 -2.341 1.00 86.56 526 ARG A O 1
ATOM 4059 N N . PRO A 1 527 ? -12.381 -0.541 -0.301 1.00 77.12 527 PRO A N 1
ATOM 4060 C CA . PRO A 1 527 ? -12.641 -1.962 -0.187 1.00 77.12 527 PRO A CA 1
ATOM 4061 C C . PRO A 1 527 ? -13.536 -2.444 -1.324 1.00 77.12 527 PRO A C 1
ATOM 4063 O O . PRO A 1 527 ? -14.642 -1.933 -1.525 1.00 77.12 527 PRO A O 1
ATOM 4066 N N . VAL A 1 528 ? -13.106 -3.499 -2.010 1.00 67.38 528 VAL A N 1
ATOM 4067 C CA . VAL A 1 528 ? -14.015 -4.319 -2.806 1.00 67.38 528 VAL A CA 1
ATOM 4068 C C . VAL A 1 528 ? -14.487 -5.445 -1.900 1.00 67.38 528 VAL A C 1
ATOM 4070 O O . VAL A 1 528 ? -13.709 -6.318 -1.525 1.00 67.38 528 VAL A O 1
ATOM 4073 N N . THR A 1 529 ? -15.762 -5.431 -1.506 1.00 55.31 529 THR A N 1
ATOM 4074 C CA . THR A 1 529 ? -16.337 -6.578 -0.795 1.00 55.31 529 THR A CA 1
ATOM 4075 C C . THR A 1 529 ? -16.200 -7.801 -1.711 1.00 55.31 529 THR A C 1
ATOM 4077 O O . THR A 1 529 ? -16.674 -7.728 -2.852 1.00 55.31 529 THR A O 1
ATOM 4080 N N . PRO A 1 530 ? -15.546 -8.897 -1.276 1.00 47.12 530 PRO A N 1
ATOM 4081 C CA . PRO A 1 530 ? -15.428 -10.093 -2.101 1.00 47.12 530 PRO A CA 1
ATOM 4082 C C . PRO A 1 530 ? -16.830 -10.551 -2.521 1.00 47.12 530 PRO A C 1
ATOM 4084 O O . PRO A 1 530 ? -17.724 -10.632 -1.676 1.00 47.12 530 PRO A O 1
ATOM 4087 N N . ARG A 1 531 ? -17.037 -10.762 -3.825 1.00 32.97 531 ARG A N 1
ATOM 4088 C CA . ARG A 1 531 ? -18.309 -11.261 -4.367 1.00 32.97 531 ARG A CA 1
ATOM 4089 C C . ARG A 1 531 ? -18.506 -12.740 -4.090 1.00 32.97 531 ARG A C 1
ATOM 4091 O O . ARG A 1 531 ? -17.500 -13.480 -4.161 1.00 32.97 531 ARG A O 1
#

Foldseek 3Di:
DDDDDDDDDDDDDDDDDDDDDDPPPAPAFEAEAQFFAQPLPLGGPLPDQKAFPVRDDRKDKDKDAQPAAAPQFKKKFKDDPPLQPVFKFKWAADPVGGIIGGDDGIHGDDNVCRHRRMGMIIMHGNDAFFPSRAQKDKMKMFIAHNVRHTRGMDIHIYGYFFWAFAALQFAFAEKEFEDDPQCPVVLVVVQVVQVVLPHGYDYDYDPPADRQPTQVQQQWGWTWTDRVVDIAIEIEQHQQPHPCSVSVQSVQRHRSGHYDHLDHHPPPVCQLQQGNLQKHFDDWFDAVPDTLNSGAIEGEDQVPDHYDVSVQRSNVSSVSRDDYHYAHQNQAPSRHCLLAWGKAAFPPDPRIAIEGEAQPVQLVLLVVQCVQPNFWWFLPPLDDPDDDPDQLDTHGSVVCNPDPVQVVQNVVVNVSSVRRVVSCCNVRVDDPVRYDYAYWGWDFDPDPTHSHIFTSFFSQSLFRRHNQETEGEDRSTTDRVRDHRRVVSVCVGRVNRVHHYHYGHCVRSARSVRHTHNSRMHGNGDDDDRD

pLDDT: mean 90.87, std 16.45, range [22.62, 98.88]

Secondary structure (DSSP, 8-state):
---------------------------PEEE--S-S-SS-SSS-GGGSSSEETTT--S-EEEEEE-SS---TT-EEEEE--GGGTTTEEEEEE-TTSSEEEE--S-EEPPHHHHHHTEEEEEEEESS--BTTB-SEEEEEEEEE-TT--EEEEEEEEEEEPPPEEPPTTSPEEEEEEE-STTTHHHHHHHHHHHHHHT-EEEEE--TTS-TT---HHHHEEEEEEE-SS-EEEEEEEP-S--HHHHHHHHHH-BTTBEEE------GGGGTTTTSGGGEEEPPSEEETTEEETT--EEEEEBTTB-S-HHHHHHHHHH-TTPSPEEEE-TTBSS--STTT-EEEE-SSSSSEEEEEE-HHHHHHHHHHHHHHSSS-EETTT---SS--TTSS--EEHHHHHH-HHHHHHHHHHHHHHHHHHHHHHHHHT--GGGEEEE---EE--SSTTTT-BEESS--TTS-EEETTEEEEEP----EETTEEHHHHHHHHHHGGGT-EEEEE--TTTTGGGT--TTTTEEEEE------

Sequence (531 aa):
MAAFILRGTIVSGARTGGSGQNERLRETRAIIPNVDDDDGDGRPDCRADSLDAAIENELVRTRIVSGRSLPEGSVLKPEVPSSWVRSLRVLHLDPKGGCFRPVADALQLKAEECREGSVEIAIEAGDFAGRDRPREFEVGFRFETREGRPIAHRVVAVALAPFLMSSCLDPADAVHVVRTKLTERFVEELKPLVEAAGARLLAFERPDLPEHDIWIQDATEIGWAGDGRRAIPVALHGNRGHELDGLFAESFLGPDSAVIHPGSDRGRSAEWIDWYGNLEVSPPVTVGDRAFPFGRVYAGTQGARSMHPEVIAFLEAQGAQAPVLWLDTSWLVIGHVDETVSWVPSDVGRPFRMLLPSPRLALELLRDAERAAPGGILNRGTRRPDSEKGEYLDAPVATVLKDPKVRADQAFVQKKIDAVRRTLQAELGIDDADIVEIPVLFETWPGRFEGRYGALTANMVNSLQVGKTLIVPDPHGPLVGGTDVLLRAVKDRLEPLGCRIAVIDDFSPYHRYGGEVHCGTNATRRPVTPR

Radius of gyration: 27.87 Å; chains: 1; bounding box: 88×60×85 Å